Protein AF-A0AA38UEU8-F1 (afdb_monomer_lite)

Structure (mmCIF, N/CA/C/O backbone):
data_AF-A0AA38UEU8-F1
#
_entry.id   AF-A0AA38UEU8-F1
#
loop_
_atom_site.group_PDB
_atom_site.id
_atom_site.type_symbol
_atom_site.label_atom_id
_atom_site.label_alt_id
_atom_site.label_comp_id
_atom_site.label_asym_id
_atom_site.label_entity_id
_atom_site.label_seq_id
_atom_site.pdbx_PDB_ins_code
_atom_site.Cartn_x
_atom_site.Cartn_y
_atom_site.Cartn_z
_atom_site.occupancy
_atom_site.B_iso_or_equiv
_atom_site.auth_seq_id
_atom_site.auth_comp_id
_atom_site.auth_asym_id
_atom_site.auth_atom_id
_atom_site.pdbx_PDB_model_num
ATOM 1 N N . MET A 1 1 ? 52.010 -13.467 -92.565 1.00 43.31 1 MET A N 1
ATOM 2 C CA . MET A 1 1 ? 51.409 -14.807 -92.422 1.00 43.31 1 MET A CA 1
ATOM 3 C C . MET A 1 1 ? 49.963 -14.574 -92.039 1.00 43.31 1 MET A C 1
ATOM 5 O O . MET A 1 1 ? 49.685 -14.307 -90.880 1.00 43.31 1 MET A O 1
ATOM 9 N N . ASN A 1 2 ? 49.095 -14.512 -93.049 1.00 38.47 2 ASN A N 1
ATOM 10 C CA . ASN A 1 2 ? 47.661 -14.313 -92.878 1.00 38.47 2 ASN A CA 1
ATOM 11 C C . ASN A 1 2 ? 47.059 -15.657 -92.471 1.00 38.47 2 ASN A C 1
ATOM 13 O O . ASN A 1 2 ? 47.022 -16.568 -93.293 1.00 38.47 2 ASN A O 1
ATOM 17 N N . SER A 1 3 ? 46.649 -15.779 -91.210 1.00 40.69 3 SER A N 1
ATOM 18 C CA . SER A 1 3 ? 45.777 -16.861 -90.757 1.00 40.69 3 SER A CA 1
ATOM 19 C C . SER A 1 3 ? 44.352 -16.332 -90.847 1.00 40.69 3 SER A C 1
ATOM 21 O O . SER A 1 3 ? 43.837 -15.743 -89.903 1.00 40.69 3 SER A O 1
ATOM 23 N N . SER A 1 4 ? 43.758 -16.447 -92.030 1.00 46.16 4 SER A N 1
ATOM 24 C CA . SER A 1 4 ? 42.307 -16.425 -92.192 1.00 46.16 4 SER A CA 1
ATOM 25 C C . SER A 1 4 ? 41.782 -17.760 -91.660 1.00 46.16 4 SER A C 1
ATOM 27 O O . SER A 1 4 ? 41.592 -18.703 -92.427 1.00 46.16 4 SER A O 1
ATOM 29 N N . ASN A 1 5 ? 41.668 -17.860 -90.335 1.00 47.19 5 ASN A N 1
ATOM 30 C CA . ASN A 1 5 ? 40.838 -18.869 -89.685 1.00 47.19 5 ASN A CA 1
ATOM 31 C C . ASN A 1 5 ? 39.437 -18.266 -89.588 1.00 47.19 5 ASN A C 1
ATOM 33 O O . ASN A 1 5 ? 39.031 -17.784 -88.535 1.00 47.19 5 ASN A O 1
ATOM 37 N N . ASP A 1 6 ? 38.751 -18.219 -90.725 1.00 48.44 6 ASP A N 1
ATOM 38 C CA . ASP A 1 6 ? 37.296 -18.163 -90.731 1.00 48.44 6 ASP A CA 1
ATOM 39 C C . ASP A 1 6 ? 36.856 -19.605 -90.456 1.00 48.44 6 ASP A C 1
ATOM 41 O O . ASP A 1 6 ? 36.689 -20.401 -91.380 1.00 48.44 6 ASP A O 1
ATOM 45 N N . ASP A 1 7 ? 36.841 -19.985 -89.175 1.00 51.88 7 ASP A N 1
ATOM 46 C CA . ASP A 1 7 ? 36.360 -21.293 -88.741 1.00 51.88 7 ASP A CA 1
ATOM 47 C C . ASP A 1 7 ? 34.831 -21.307 -88.947 1.00 51.88 7 ASP A C 1
ATOM 49 O O . ASP A 1 7 ? 34.115 -20.592 -88.245 1.00 51.88 7 ASP A O 1
ATOM 53 N N . PRO A 1 8 ? 34.291 -22.094 -89.897 1.00 58.62 8 PRO A N 1
ATOM 54 C CA . PRO A 1 8 ? 32.859 -22.082 -90.213 1.00 58.62 8 PRO A CA 1
ATOM 55 C C . PRO A 1 8 ? 31.979 -22.583 -89.053 1.00 58.62 8 PRO A C 1
ATOM 57 O O . PRO A 1 8 ? 30.770 -22.380 -89.073 1.00 58.62 8 PRO A O 1
ATOM 60 N N . GLU A 1 9 ? 32.575 -23.194 -88.023 1.00 58.34 9 GLU A N 1
ATOM 61 C CA . GLU A 1 9 ? 31.871 -23.626 -86.810 1.00 58.34 9 GLU A CA 1
ATOM 62 C C . GLU A 1 9 ? 31.400 -22.451 -85.942 1.00 58.34 9 GLU A C 1
ATOM 64 O O . GLU A 1 9 ? 30.373 -22.568 -85.277 1.00 58.34 9 GLU A O 1
ATOM 69 N N . THR A 1 10 ? 32.095 -21.305 -85.930 1.00 63.72 10 THR A N 1
ATOM 70 C CA . THR A 1 10 ? 31.644 -20.175 -85.098 1.00 63.72 10 THR A CA 1
ATOM 71 C C . THR A 1 10 ? 30.409 -19.501 -85.671 1.00 63.72 10 THR A C 1
ATOM 73 O O . THR A 1 10 ? 29.536 -19.102 -84.905 1.00 63.72 10 THR A O 1
ATOM 76 N N . ASP A 1 11 ? 30.300 -19.424 -86.997 1.00 66.12 11 ASP A N 1
ATOM 77 C CA . ASP A 1 11 ? 29.136 -18.825 -87.649 1.00 66.12 11 ASP A CA 1
ATOM 78 C C . ASP A 1 11 ? 27.899 -19.729 -87.514 1.00 66.12 11 ASP A C 1
ATOM 80 O O . ASP A 1 11 ? 26.810 -19.224 -87.247 1.00 66.12 11 ASP A O 1
ATOM 84 N N . GLU A 1 12 ? 28.068 -21.057 -87.568 1.00 73.19 12 GLU A N 1
ATOM 85 C CA . GLU A 1 12 ? 26.982 -22.025 -87.343 1.00 73.19 12 GLU A CA 1
ATOM 86 C C . GLU A 1 12 ? 26.466 -21.982 -85.889 1.00 73.19 12 GLU A C 1
ATOM 88 O O . GLU A 1 12 ? 25.257 -21.973 -85.662 1.00 73.19 12 GLU A O 1
ATOM 93 N N . ILE A 1 13 ? 27.356 -21.835 -84.896 1.00 73.69 13 ILE A N 1
ATOM 94 C CA . ILE A 1 13 ? 26.976 -21.684 -83.476 1.00 73.69 13 ILE A CA 1
ATOM 95 C C . ILE A 1 13 ? 26.287 -20.334 -83.214 1.00 73.69 13 ILE A C 1
ATOM 97 O O . ILE A 1 13 ? 25.343 -20.258 -82.423 1.00 73.69 13 ILE A O 1
ATOM 101 N N . ILE A 1 14 ? 26.739 -19.256 -83.865 1.00 73.00 14 ILE A N 1
ATOM 102 C CA . ILE A 1 14 ? 26.106 -17.934 -83.757 1.00 73.00 14 ILE A CA 1
ATOM 103 C C . ILE A 1 14 ? 24.713 -17.956 -84.404 1.00 73.00 14 ILE A C 1
ATOM 105 O O . ILE A 1 14 ? 23.780 -17.373 -83.847 1.00 73.00 14 ILE A O 1
ATOM 109 N N . GLU A 1 15 ? 24.536 -18.663 -85.522 1.00 75.06 15 GLU A N 1
ATOM 110 C CA . GLU A 1 15 ? 23.236 -18.821 -86.182 1.00 75.06 15 GLU A CA 1
ATOM 111 C C . GLU A 1 15 ? 22.281 -19.718 -85.369 1.00 75.06 15 GLU A C 1
ATOM 113 O O . GLU A 1 15 ? 21.099 -19.390 -85.238 1.00 75.06 15 GLU A O 1
ATOM 118 N N . GLU A 1 16 ? 22.779 -20.780 -84.722 1.00 74.31 16 GLU A N 1
ATOM 119 C CA . GLU A 1 16 ? 21.997 -21.617 -83.797 1.00 74.31 16 GLU A CA 1
ATOM 120 C C . GLU A 1 16 ? 21.561 -20.852 -82.539 1.00 74.31 16 GLU A C 1
ATOM 122 O O . GLU A 1 16 ? 20.397 -20.930 -82.138 1.00 74.31 16 GLU A O 1
ATOM 127 N N . LEU A 1 17 ? 22.455 -20.061 -81.934 1.00 67.38 17 LEU A N 1
ATOM 128 C CA . LEU A 1 17 ? 22.122 -19.217 -80.782 1.00 67.38 17 LEU A CA 1
ATOM 129 C C . LEU A 1 17 ? 21.148 -18.102 -81.172 1.00 67.38 17 LEU A C 1
ATOM 131 O O . LEU A 1 17 ? 20.171 -17.867 -80.461 1.00 67.38 17 LEU A O 1
ATOM 135 N N . SER A 1 18 ? 21.353 -17.456 -82.320 1.00 70.31 18 SER A N 1
ATOM 136 C CA . SER A 1 18 ? 20.441 -16.433 -82.839 1.00 70.31 18 SER A CA 1
ATOM 137 C C . SER A 1 18 ? 19.052 -17.010 -83.126 1.00 70.31 18 SER A C 1
ATOM 139 O O . SER A 1 18 ? 18.044 -16.407 -82.748 1.00 70.31 18 SER A O 1
ATOM 141 N N . ASN A 1 19 ? 18.969 -18.224 -83.684 1.00 70.44 19 ASN A N 1
ATOM 142 C CA . ASN A 1 19 ? 17.703 -18.932 -83.859 1.00 70.44 19 ASN A CA 1
ATOM 143 C C . ASN A 1 19 ? 17.084 -19.360 -82.523 1.00 70.44 19 ASN A C 1
ATOM 145 O O . ASN A 1 19 ? 15.867 -19.278 -82.389 1.00 70.44 19 ASN A O 1
ATOM 149 N N . ALA A 1 20 ? 17.859 -19.749 -81.509 1.00 65.62 20 ALA A N 1
ATOM 150 C CA . ALA A 1 20 ? 17.336 -20.088 -80.181 1.00 65.62 20 ALA A CA 1
ATOM 151 C C . ALA A 1 20 ? 16.758 -18.868 -79.434 1.00 65.62 20 ALA A C 1
ATOM 153 O O . ALA A 1 20 ? 15.737 -18.989 -78.759 1.00 65.62 20 ALA A O 1
ATOM 154 N N . PHE A 1 21 ? 17.359 -17.683 -79.589 1.00 63.38 21 PHE A N 1
ATOM 155 C CA . PHE A 1 21 ? 16.844 -16.437 -79.009 1.00 63.38 21 PHE A CA 1
ATOM 156 C C . PHE A 1 21 ? 15.688 -15.833 -79.824 1.00 63.38 21 PHE A C 1
ATOM 158 O O . PHE A 1 21 ? 14.736 -15.314 -79.242 1.00 63.38 21 PHE A O 1
ATOM 165 N N . SER A 1 22 ? 15.719 -15.951 -81.156 1.00 61.41 22 SER A N 1
ATOM 166 C CA . SER A 1 22 ? 14.671 -15.434 -82.053 1.00 61.41 22 SER A CA 1
ATOM 167 C C . SER A 1 22 ? 13.444 -16.343 -82.132 1.00 61.41 22 SER A C 1
ATOM 169 O O . SER A 1 22 ? 12.334 -15.857 -82.332 1.00 61.41 22 SER A O 1
ATOM 171 N N . SER A 1 23 ? 13.613 -17.654 -81.919 1.00 54.00 23 SER A N 1
ATOM 172 C CA . SER A 1 23 ? 12.505 -18.609 -81.761 1.00 54.00 23 SER A CA 1
ATOM 173 C C . SER A 1 23 ? 11.800 -18.497 -80.415 1.00 54.00 23 SER A C 1
ATOM 175 O O . SER A 1 23 ? 10.955 -19.345 -80.128 1.00 54.00 23 SER A O 1
ATOM 177 N N . GLY A 1 24 ? 12.117 -17.439 -79.647 1.00 49.22 24 GLY A N 1
ATOM 178 C CA . GLY A 1 24 ? 11.227 -16.732 -78.739 1.00 49.22 24 GLY A CA 1
ATOM 179 C C . GLY A 1 24 ? 9.965 -17.513 -78.448 1.00 49.22 24 GLY A C 1
ATOM 180 O O . GLY A 1 24 ? 8.900 -17.233 -79.003 1.00 49.22 24 GLY A O 1
ATOM 181 N N . ILE A 1 25 ? 10.100 -18.512 -77.576 1.00 52.16 25 ILE A N 1
ATOM 182 C CA . ILE A 1 25 ? 8.966 -19.038 -76.843 1.00 52.16 25 ILE A CA 1
ATOM 183 C C . ILE A 1 25 ? 8.561 -17.847 -75.986 1.00 52.16 25 ILE A C 1
ATOM 185 O O . ILE A 1 25 ? 9.040 -17.680 -74.866 1.00 52.16 25 ILE A O 1
ATOM 189 N N . ALA A 1 26 ? 7.756 -16.952 -76.570 1.00 51.50 26 ALA A N 1
ATOM 190 C CA . ALA A 1 26 ? 6.984 -15.981 -75.832 1.00 51.50 26 ALA A CA 1
ATOM 191 C C . ALA A 1 26 ? 6.387 -16.795 -74.687 1.00 51.50 26 ALA A C 1
ATOM 193 O O . ALA A 1 26 ? 5.741 -17.809 -74.985 1.00 51.50 26 ALA A O 1
ATOM 194 N N . PRO A 1 27 ? 6.692 -16.472 -73.419 1.00 52.41 27 PRO A N 1
ATOM 195 C CA . PRO A 1 27 ? 6.173 -17.229 -72.301 1.00 52.41 27 PRO A CA 1
ATOM 196 C C . PRO A 1 27 ? 4.662 -17.215 -72.475 1.00 52.41 27 PRO A C 1
ATOM 198 O O . PRO A 1 27 ? 4.037 -16.170 -72.328 1.00 52.41 27 PRO A O 1
ATOM 201 N N . THR A 1 28 ? 4.090 -18.338 -72.915 1.00 52.47 28 THR A N 1
ATOM 202 C CA . THR A 1 28 ? 2.647 -18.507 -73.047 1.00 52.47 28 THR A CA 1
ATOM 203 C C . THR A 1 28 ? 2.082 -18.074 -71.721 1.00 52.47 28 THR A C 1
ATOM 205 O O . THR A 1 28 ? 2.462 -18.705 -70.741 1.00 52.47 28 THR A O 1
ATOM 208 N N . ASP A 1 29 ? 1.290 -16.999 -71.704 1.00 51.31 29 ASP A N 1
ATOM 209 C CA . ASP A 1 29 ? 0.740 -16.342 -70.521 1.00 51.31 29 ASP A CA 1
ATOM 210 C C . ASP A 1 29 ? 0.433 -17.353 -69.411 1.00 51.31 29 ASP A C 1
ATOM 212 O O . ASP A 1 29 ? -0.688 -17.845 -69.271 1.00 51.31 29 ASP A O 1
ATOM 216 N N . ILE A 1 30 ? 1.419 -17.635 -68.554 1.00 55.75 30 ILE A N 1
ATOM 217 C CA . ILE A 1 30 ? 1.191 -18.281 -67.266 1.00 55.75 30 ILE A CA 1
ATOM 218 C C . ILE A 1 30 ? 0.726 -17.151 -66.348 1.00 55.75 30 ILE A C 1
ATOM 220 O O . ILE A 1 30 ? 1.271 -16.893 -65.282 1.00 55.75 30 ILE A O 1
ATOM 224 N N . SER A 1 31 ? -0.317 -16.446 -66.789 1.00 54.97 31 SER A N 1
ATOM 225 C CA . SER A 1 31 ? -1.142 -15.575 -65.970 1.00 54.97 31 SER A CA 1
ATOM 226 C C . SER A 1 31 ? -2.107 -16.456 -65.173 1.00 54.97 31 SER A C 1
ATOM 228 O O . SER A 1 31 ? -3.303 -16.201 -65.066 1.00 54.97 31 SER A O 1
ATOM 230 N N . SER A 1 32 ? -1.593 -17.565 -64.628 1.00 57.91 32 SER A N 1
ATOM 231 C CA . SER A 1 32 ? -2.226 -18.204 -63.491 1.00 57.91 32 SER A CA 1
ATOM 232 C C . SER A 1 32 ? -2.023 -17.227 -62.348 1.00 57.91 32 SER A C 1
ATOM 234 O O . SER A 1 32 ? -0.927 -17.141 -61.796 1.00 57.91 32 SER A O 1
ATOM 236 N N . THR A 1 33 ? -3.048 -16.426 -62.079 1.00 65.75 33 THR A N 1
ATOM 237 C CA . THR A 1 33 ? -3.121 -15.485 -60.966 1.00 65.75 33 THR A CA 1
ATOM 238 C C . THR A 1 33 ? -2.647 -16.208 -59.708 1.00 65.75 33 THR A C 1
ATOM 240 O O . THR A 1 33 ? -3.345 -17.076 -59.180 1.00 65.75 33 THR A O 1
ATOM 243 N N . LEU A 1 34 ? -1.409 -15.940 -59.289 1.00 70.00 34 LEU A N 1
ATOM 244 C CA . LEU A 1 34 ? -0.806 -16.576 -58.125 1.00 70.00 34 LEU A CA 1
ATOM 245 C C . LEU A 1 34 ? -1.505 -16.001 -56.897 1.00 70.00 34 LEU A C 1
ATOM 247 O O . LEU A 1 34 ? -1.079 -14.997 -56.344 1.00 70.00 34 LEU A O 1
ATOM 251 N N . MET A 1 35 ? -2.622 -16.599 -56.491 1.00 75.12 35 MET A N 1
ATOM 252 C CA . MET A 1 35 ? -3.320 -16.158 -55.291 1.00 75.12 35 MET A CA 1
ATOM 253 C C . MET A 1 35 ? -2.485 -16.516 -54.060 1.00 75.12 35 MET A C 1
ATOM 255 O O . MET A 1 35 ? -2.000 -17.643 -53.933 1.00 75.12 35 MET A O 1
ATOM 259 N N . CYS A 1 36 ? -2.340 -15.567 -53.132 1.00 79.31 36 CYS A N 1
ATOM 260 C CA . CYS A 1 36 ? -1.786 -15.850 -51.811 1.00 79.31 36 CYS A CA 1
ATOM 261 C C . CYS A 1 36 ? -2.514 -17.048 -51.186 1.00 79.31 36 CYS A C 1
ATOM 263 O O . CYS A 1 36 ? -3.736 -17.163 -51.300 1.00 79.31 36 CYS A O 1
ATOM 265 N N . CYS A 1 37 ? -1.799 -17.884 -50.429 1.00 80.38 37 CYS A N 1
ATOM 266 C CA . CYS A 1 37 ? -2.392 -18.966 -49.629 1.00 80.38 37 CYS A CA 1
ATOM 267 C C . CYS A 1 37 ? -3.522 -18.496 -48.690 1.00 80.38 37 CYS A C 1
ATOM 269 O O . CYS A 1 37 ? -4.336 -19.297 -48.241 1.00 80.38 37 CYS A O 1
ATOM 271 N N . CYS A 1 38 ? -3.577 -17.194 -48.421 1.00 86.12 38 CYS A N 1
ATOM 272 C CA . CYS A 1 38 ? -4.553 -16.510 -47.600 1.00 86.12 38 CYS A CA 1
ATOM 273 C C . CYS A 1 38 ? -5.826 -16.046 -48.341 1.00 86.12 38 CYS A C 1
ATOM 275 O O . CYS A 1 38 ? -6.747 -15.580 -47.679 1.00 86.12 38 CYS A O 1
ATOM 277 N N . GLN A 1 39 ? -5.888 -16.158 -49.679 1.00 82.31 39 GLN A N 1
ATOM 278 C CA . GLN A 1 39 ? -7.015 -15.749 -50.549 1.00 82.31 39 GLN A CA 1
ATOM 279 C C . GLN A 1 39 ? -7.527 -14.309 -50.345 1.00 82.31 39 GLN A C 1
ATOM 281 O O . GLN A 1 39 ? -8.622 -13.969 -50.781 1.00 82.31 39 GLN A O 1
ATOM 286 N N . GLN A 1 40 ? -6.750 -13.458 -49.677 1.00 82.31 40 GLN A N 1
ATOM 287 C CA . GLN A 1 40 ? -7.031 -12.035 -49.560 1.00 82.31 40 GLN A CA 1
ATOM 288 C C . GLN A 1 40 ? -6.283 -11.284 -50.655 1.00 82.31 40 GLN A C 1
ATOM 290 O O . GLN A 1 40 ? -5.064 -11.430 -50.776 1.00 82.31 40 GLN A O 1
ATOM 295 N N . ASP A 1 41 ? -7.013 -10.446 -51.387 1.00 79.06 41 ASP A N 1
ATOM 296 C CA . ASP A 1 41 ? -6.479 -9.635 -52.488 1.00 79.06 41 ASP A CA 1
ATOM 297 C C . ASP A 1 41 ? -5.431 -8.608 -52.011 1.00 79.06 41 ASP A C 1
ATOM 299 O O . ASP A 1 41 ? -4.543 -8.222 -52.763 1.00 79.06 41 ASP A O 1
ATOM 303 N N . ASP A 1 42 ? -5.464 -8.235 -50.725 1.00 84.44 42 ASP A N 1
ATOM 304 C CA . ASP A 1 42 ? -4.566 -7.254 -50.100 1.00 84.44 42 ASP A CA 1
ATOM 305 C C . ASP A 1 42 ? -3.545 -7.876 -49.131 1.00 84.44 42 ASP A C 1
ATOM 307 O O . ASP A 1 42 ? -3.183 -7.299 -48.102 1.00 84.44 42 ASP A O 1
ATOM 311 N N . CYS A 1 43 ? -3.042 -9.073 -49.432 1.00 88.88 43 CYS A N 1
ATOM 312 C CA . CYS A 1 43 ? -1.994 -9.657 -48.602 1.00 88.88 43 CYS A CA 1
ATOM 313 C C . CYS A 1 43 ? -0.670 -8.887 -48.724 1.00 88.88 43 CYS A C 1
ATOM 315 O O . CYS A 1 43 ? -0.108 -8.757 -49.813 1.00 88.88 43 CYS A O 1
ATOM 317 N N . GLN A 1 44 ? -0.104 -8.476 -47.586 1.00 90.12 44 GLN A N 1
ATOM 318 C CA . GLN A 1 44 ? 1.206 -7.819 -47.526 1.00 90.12 44 GLN A CA 1
ATOM 319 C C . GLN A 1 44 ? 2.323 -8.661 -48.172 1.00 90.12 44 GLN A C 1
ATOM 321 O O . GLN A 1 44 ? 3.183 -8.110 -48.852 1.00 90.12 44 GLN A O 1
ATOM 326 N N . ASN A 1 45 ? 2.284 -9.991 -48.026 1.00 86.56 45 ASN A N 1
ATOM 327 C CA . ASN A 1 45 ? 3.271 -10.886 -48.642 1.00 86.56 45 ASN A CA 1
ATOM 328 C C . ASN A 1 45 ? 3.114 -10.978 -50.165 1.00 86.56 45 ASN A C 1
ATOM 330 O O . ASN A 1 45 ? 4.114 -11.096 -50.867 1.00 86.56 45 ASN A O 1
ATOM 334 N N . TYR A 1 46 ? 1.879 -10.916 -50.677 1.00 88.19 46 TYR A N 1
ATOM 335 C CA . TYR A 1 46 ? 1.632 -10.900 -52.120 1.00 88.19 46 TYR A CA 1
ATOM 336 C C . TYR A 1 46 ? 2.144 -9.598 -52.741 1.00 88.19 46 TYR A C 1
ATOM 338 O O . TYR A 1 46 ? 2.891 -9.650 -53.712 1.00 88.19 46 TYR A O 1
ATOM 346 N N . ARG A 1 47 ? 1.859 -8.449 -52.110 1.00 87.81 47 ARG A N 1
ATOM 347 C CA . ARG A 1 47 ? 2.402 -7.149 -52.538 1.00 87.81 47 ARG A CA 1
ATOM 348 C C . ARG A 1 47 ? 3.932 -7.130 -52.520 1.00 87.81 47 ARG A C 1
ATOM 350 O O . ARG A 1 47 ? 4.544 -6.730 -53.499 1.00 87.81 47 ARG A O 1
ATOM 357 N N . ALA A 1 48 ? 4.553 -7.646 -51.457 1.00 88.19 48 ALA A N 1
ATOM 358 C CA . ALA A 1 48 ? 6.012 -7.750 -51.383 1.00 88.19 48 ALA A CA 1
ATOM 359 C C . ALA A 1 48 ? 6.604 -8.640 -52.496 1.00 88.19 48 ALA A C 1
ATOM 361 O O . ALA A 1 48 ? 7.673 -8.340 -53.028 1.00 88.19 48 ALA A O 1
ATOM 362 N N . TRP A 1 49 ? 5.917 -9.725 -52.869 1.00 87.56 49 TRP A N 1
ATOM 363 C CA . TRP A 1 49 ? 6.324 -10.576 -53.988 1.00 87.56 49 TRP A CA 1
ATOM 364 C C . TRP A 1 49 ? 6.138 -9.886 -55.345 1.00 87.56 49 TRP A C 1
ATOM 366 O O . TRP A 1 49 ? 7.017 -9.990 -56.195 1.00 87.56 49 TRP A O 1
ATOM 376 N N . GLU A 1 50 ? 5.039 -9.164 -55.547 1.00 89.44 50 GLU A N 1
ATOM 377 C CA . GLU A 1 50 ? 4.755 -8.423 -56.781 1.00 89.44 50 GLU A CA 1
ATOM 378 C C . GLU A 1 50 ? 5.750 -7.268 -56.997 1.00 89.44 50 GLU A C 1
ATOM 380 O O . GLU A 1 50 ? 6.283 -7.094 -58.097 1.00 89.44 50 GLU A O 1
ATOM 385 N N . ASP A 1 51 ? 6.116 -6.560 -55.927 1.00 90.56 51 ASP A N 1
ATOM 386 C CA . ASP A 1 51 ? 7.188 -5.560 -55.936 1.00 90.56 51 ASP A CA 1
ATOM 387 C C . ASP A 1 51 ? 8.547 -6.196 -56.285 1.00 90.56 51 ASP A C 1
ATOM 389 O O . ASP A 1 51 ? 9.311 -5.676 -57.102 1.00 90.56 51 ASP A O 1
ATOM 393 N N . MET A 1 52 ? 8.859 -7.364 -55.712 1.00 90.00 52 MET A N 1
ATOM 394 C CA . MET A 1 52 ? 10.093 -8.087 -56.031 1.00 90.00 52 MET A CA 1
ATOM 395 C C . MET A 1 52 ? 10.104 -8.584 -57.481 1.00 90.00 52 MET A C 1
ATOM 397 O O . MET A 1 52 ? 11.126 -8.480 -58.164 1.00 90.00 52 MET A O 1
ATOM 401 N N . ARG A 1 53 ? 8.975 -9.102 -57.967 1.00 91.88 53 ARG A N 1
ATOM 402 C CA . ARG A 1 53 ? 8.806 -9.572 -59.341 1.00 91.88 53 ARG A CA 1
ATOM 403 C C . ARG A 1 53 ? 9.001 -8.433 -60.334 1.00 91.88 53 ARG A C 1
ATOM 405 O O . ARG A 1 53 ? 9.824 -8.568 -61.232 1.00 91.88 53 ARG A O 1
ATOM 412 N N . SER A 1 54 ? 8.298 -7.318 -60.156 1.00 90.00 54 SER A N 1
ATOM 413 C CA . SER A 1 54 ? 8.426 -6.151 -61.037 1.00 90.00 54 SER A CA 1
ATOM 414 C C . SER A 1 54 ? 9.847 -5.575 -61.013 1.00 90.00 54 SER A C 1
ATOM 416 O O . SER A 1 54 ? 10.392 -5.203 -62.051 1.00 90.00 54 SER A O 1
ATOM 418 N N . SER A 1 55 ? 10.513 -5.584 -59.852 1.00 93.31 55 SER A N 1
ATOM 419 C CA . SER A 1 55 ? 11.932 -5.227 -59.738 1.00 93.31 55 SER A CA 1
ATOM 420 C C . SER A 1 55 ? 12.838 -6.149 -60.566 1.00 93.31 55 SER A C 1
ATOM 422 O O . SER A 1 55 ? 13.750 -5.672 -61.243 1.00 93.31 55 SER A O 1
ATOM 424 N N . LEU A 1 56 ? 12.590 -7.463 -60.553 1.00 88.69 56 LEU A N 1
ATOM 425 C CA . LEU A 1 56 ? 13.338 -8.425 -61.367 1.00 88.69 56 LEU A CA 1
ATOM 426 C C . LEU A 1 56 ? 13.052 -8.260 -62.861 1.00 88.69 56 LEU A C 1
ATOM 428 O O . LEU A 1 56 ? 13.997 -8.243 -63.643 1.00 88.69 56 LEU A O 1
ATOM 432 N N . GLU A 1 57 ? 11.792 -8.085 -63.258 1.00 90.50 57 GLU A N 1
ATOM 433 C CA . GLU A 1 57 ? 11.406 -7.834 -64.654 1.00 90.50 57 GLU A CA 1
ATOM 434 C C . GLU A 1 57 ? 12.090 -6.568 -65.198 1.00 90.50 57 GLU A C 1
ATOM 436 O O . GLU A 1 57 ? 12.671 -6.589 -66.284 1.00 90.50 57 GLU A O 1
ATOM 441 N N . ASN A 1 58 ? 12.144 -5.495 -64.404 1.00 90.25 58 ASN A N 1
ATOM 442 C CA . ASN A 1 58 ? 12.864 -4.272 -64.765 1.00 90.25 58 ASN A CA 1
ATOM 443 C C . ASN A 1 58 ? 14.377 -4.501 -64.908 1.00 90.25 58 ASN A C 1
ATOM 445 O O . ASN A 1 58 ? 14.992 -3.998 -65.848 1.00 90.25 58 ASN A O 1
ATOM 449 N N . LYS A 1 59 ? 14.990 -5.283 -64.009 1.00 89.44 59 LYS A N 1
ATOM 450 C CA . LYS A 1 59 ? 16.419 -5.631 -64.100 1.00 89.44 59 LYS A CA 1
ATOM 451 C C . LYS A 1 59 ? 16.728 -6.500 -65.318 1.00 89.44 59 LYS A C 1
ATOM 453 O O . LYS A 1 59 ? 17.776 -6.318 -65.936 1.00 89.44 59 LYS A O 1
ATOM 458 N N . PHE A 1 60 ? 15.836 -7.423 -65.670 1.00 89.38 60 PHE A N 1
ATOM 459 C CA . PHE A 1 60 ? 15.985 -8.260 -66.859 1.00 89.38 60 PHE A CA 1
ATOM 460 C C . PHE A 1 60 ? 15.907 -7.428 -68.136 1.00 89.38 60 PHE A C 1
ATOM 462 O O . PHE A 1 60 ? 16.811 -7.526 -68.960 1.00 89.38 60 PHE A O 1
ATOM 469 N N . THR A 1 61 ? 14.903 -6.558 -68.258 1.00 89.00 61 THR A N 1
ATOM 470 C CA . THR A 1 61 ? 14.775 -5.634 -69.397 1.00 89.00 61 THR A CA 1
ATOM 471 C C . THR A 1 61 ? 16.019 -4.760 -69.540 1.00 89.00 61 THR A C 1
ATOM 473 O O . THR A 1 61 ? 16.621 -4.716 -70.607 1.00 89.00 61 THR A O 1
ATOM 476 N N . LEU A 1 62 ? 16.494 -4.170 -68.438 1.00 89.44 62 LEU A N 1
ATOM 477 C CA . LEU A 1 62 ? 17.717 -3.366 -68.447 1.00 89.44 62 LEU A CA 1
ATOM 478 C C . LEU A 1 62 ? 18.949 -4.173 -68.893 1.00 89.44 62 LEU A C 1
ATOM 480 O O . LEU A 1 62 ? 19.806 -3.658 -69.603 1.00 89.44 62 LEU A O 1
ATOM 484 N N . THR A 1 63 ? 19.053 -5.440 -68.484 1.00 86.75 63 THR A N 1
ATOM 485 C CA . THR A 1 63 ? 20.173 -6.309 -68.880 1.00 86.75 63 THR A CA 1
ATOM 486 C C . THR A 1 63 ? 20.139 -6.612 -70.379 1.00 86.75 63 THR A C 1
ATOM 488 O O . THR A 1 63 ? 21.190 -6.636 -71.018 1.00 86.75 63 THR A O 1
ATOM 491 N N . ILE A 1 64 ? 18.944 -6.804 -70.948 1.00 90.62 64 ILE A N 1
ATOM 492 C CA . ILE A 1 64 ? 18.750 -7.000 -72.391 1.00 90.62 64 ILE A CA 1
ATOM 493 C C . ILE A 1 64 ? 19.160 -5.736 -73.156 1.00 90.62 64 ILE A C 1
ATOM 495 O O . ILE A 1 64 ? 19.942 -5.831 -74.101 1.00 90.62 64 ILE A O 1
ATOM 499 N N . ASP A 1 65 ? 18.711 -4.563 -72.706 1.00 89.94 65 ASP A N 1
ATOM 500 C CA . ASP A 1 65 ? 19.041 -3.280 -73.335 1.00 89.94 65 ASP A CA 1
ATOM 501 C C . ASP A 1 65 ? 20.555 -3.007 -73.308 1.00 89.94 65 ASP A C 1
ATOM 503 O O . ASP A 1 65 ? 21.147 -2.639 -74.325 1.00 89.94 65 ASP A O 1
ATOM 507 N N . ILE A 1 66 ? 21.217 -3.261 -72.170 1.00 90.50 66 ILE A N 1
ATOM 508 C CA . ILE A 1 66 ? 22.681 -3.152 -72.050 1.00 90.50 66 ILE A CA 1
ATOM 509 C C . ILE A 1 66 ? 23.382 -4.142 -72.991 1.00 90.50 66 ILE A C 1
ATOM 511 O O . ILE A 1 66 ? 24.373 -3.784 -73.629 1.00 90.50 66 ILE A O 1
ATOM 515 N N . GLY A 1 67 ? 22.884 -5.378 -73.091 1.00 87.50 67 GLY A N 1
ATOM 516 C CA . GLY A 1 67 ? 23.425 -6.387 -74.002 1.00 87.50 67 GLY A CA 1
ATOM 517 C C . GLY A 1 67 ? 23.353 -5.949 -75.467 1.00 87.50 67 GLY A C 1
ATOM 518 O O . GLY A 1 67 ? 24.337 -6.080 -76.194 1.00 87.50 67 GLY A O 1
ATOM 519 N N . HIS A 1 68 ? 22.225 -5.368 -75.879 1.00 87.94 68 HIS A N 1
ATOM 520 C CA . HIS A 1 68 ? 22.030 -4.857 -77.234 1.00 87.94 68 HIS A CA 1
ATOM 521 C C . HIS A 1 68 ? 22.972 -3.684 -77.553 1.00 87.94 68 HIS A C 1
ATOM 523 O O . HIS A 1 68 ? 23.625 -3.679 -78.596 1.00 87.94 68 HIS A O 1
ATOM 529 N N . GLU A 1 69 ? 23.108 -2.722 -76.638 1.00 91.50 69 GLU A N 1
ATOM 530 C CA . GLU A 1 69 ? 24.013 -1.577 -76.813 1.00 91.50 69 GLU A CA 1
ATOM 531 C C . GLU A 1 69 ? 25.487 -2.015 -76.893 1.00 91.50 69 GLU A C 1
ATOM 533 O O . GLU A 1 69 ? 26.261 -1.512 -77.712 1.00 91.50 69 GLU A O 1
ATOM 538 N N . LEU A 1 70 ? 25.891 -2.993 -76.072 1.00 87.56 70 LEU A N 1
ATOM 539 C CA . LEU A 1 70 ? 27.241 -3.557 -76.128 1.00 87.56 70 LEU A CA 1
ATOM 540 C C . LEU A 1 70 ? 27.515 -4.222 -77.479 1.00 87.56 70 LEU A C 1
ATOM 542 O O . LEU A 1 70 ? 28.563 -3.959 -78.071 1.00 87.56 70 LEU A O 1
ATOM 546 N N . LEU A 1 71 ? 26.584 -5.038 -77.980 1.00 87.75 71 LEU A N 1
ATOM 547 C CA . LEU A 1 71 ? 26.706 -5.678 -79.292 1.00 87.75 71 LEU A CA 1
ATOM 548 C C . LEU A 1 71 ? 26.829 -4.640 -80.412 1.00 87.75 71 LEU A C 1
ATOM 550 O O . LEU A 1 71 ? 27.762 -4.711 -81.212 1.00 87.75 71 LEU A O 1
ATOM 554 N N . GLN A 1 72 ? 25.978 -3.614 -80.403 1.00 89.44 72 GLN A N 1
ATOM 555 C CA . GLN A 1 72 ? 26.028 -2.528 -81.382 1.00 89.44 72 GLN A CA 1
ATOM 556 C C . GLN A 1 72 ? 27.373 -1.783 -81.350 1.00 89.44 72 GLN A C 1
ATOM 558 O O . GLN A 1 72 ? 27.948 -1.447 -82.390 1.00 89.44 72 GLN A O 1
ATOM 563 N N . ARG A 1 73 ? 27.932 -1.549 -80.158 1.00 87.81 73 ARG A N 1
ATOM 564 C CA . ARG A 1 73 ? 29.255 -0.929 -80.013 1.00 87.81 73 ARG A CA 1
ATOM 565 C C . ARG A 1 73 ? 30.379 -1.823 -80.541 1.00 87.81 73 ARG A C 1
ATOM 567 O O . ARG A 1 73 ? 31.317 -1.305 -81.150 1.00 87.81 73 ARG A O 1
ATOM 574 N N . PHE A 1 74 ? 30.295 -3.136 -80.331 1.00 85.56 74 PHE A N 1
ATOM 575 C CA . PHE A 1 74 ? 31.256 -4.097 -80.878 1.00 85.56 74 PHE A CA 1
ATOM 576 C C . PHE A 1 74 ? 31.221 -4.143 -82.410 1.00 85.56 74 PHE A C 1
ATOM 578 O O . PHE A 1 74 ? 32.280 -4.137 -83.038 1.00 85.56 74 PHE A O 1
ATOM 585 N N . GLU A 1 75 ? 30.035 -4.122 -83.019 1.00 86.44 75 GLU A N 1
ATOM 586 C CA . GLU A 1 75 ? 29.881 -4.069 -84.478 1.00 86.44 75 GLU A CA 1
ATOM 587 C C . GLU A 1 75 ? 30.491 -2.794 -85.071 1.00 86.44 75 GLU A C 1
ATOM 589 O O . GLU A 1 75 ? 31.253 -2.860 -86.039 1.00 86.44 75 GLU A O 1
ATOM 594 N N . ASN A 1 76 ? 30.241 -1.641 -84.445 1.00 84.12 76 ASN A N 1
ATOM 595 C CA . ASN A 1 76 ? 30.815 -0.364 -84.869 1.00 84.12 76 ASN A CA 1
ATOM 596 C C . ASN A 1 76 ? 32.351 -0.351 -84.775 1.00 84.12 76 ASN A C 1
ATOM 598 O O . ASN A 1 76 ? 33.023 0.125 -85.690 1.00 84.12 76 ASN A O 1
ATOM 602 N N . LEU A 1 77 ? 32.921 -0.899 -83.695 1.00 81.69 77 LEU A N 1
ATOM 603 C CA . LEU A 1 77 ? 34.376 -1.013 -83.532 1.00 81.69 77 LEU A CA 1
ATOM 604 C C . LEU A 1 77 ? 34.999 -1.933 -84.588 1.00 81.69 77 LEU A C 1
ATOM 606 O O . LEU A 1 77 ? 36.058 -1.616 -85.127 1.00 81.69 77 LEU A O 1
ATOM 610 N N . ARG A 1 78 ? 34.336 -3.047 -84.918 1.00 79.19 78 ARG A N 1
ATOM 611 C CA . ARG A 1 78 ? 34.782 -3.960 -85.979 1.00 79.19 78 ARG A CA 1
ATOM 612 C C . ARG A 1 78 ? 34.819 -3.252 -87.337 1.00 79.19 78 ARG A C 1
ATOM 614 O O . ARG A 1 78 ? 35.825 -3.344 -88.032 1.00 79.19 78 ARG A O 1
ATOM 621 N N . GLN A 1 79 ? 33.783 -2.475 -87.664 1.00 79.88 79 GLN A N 1
ATOM 622 C CA . GLN A 1 79 ? 33.730 -1.694 -88.907 1.00 79.88 79 GLN A CA 1
ATOM 623 C C . GLN A 1 79 ? 34.837 -0.634 -88.988 1.00 79.88 79 GLN A C 1
ATOM 625 O O . GLN A 1 79 ? 35.446 -0.464 -90.041 1.00 79.88 79 GLN A O 1
ATOM 630 N N . GLN A 1 80 ? 35.138 0.058 -87.886 1.00 75.75 80 GLN A N 1
ATOM 631 C CA . GLN A 1 80 ? 36.235 1.034 -87.842 1.00 75.75 80 GLN A CA 1
ATOM 632 C C . GLN A 1 80 ? 37.600 0.370 -88.066 1.00 75.75 80 GLN A C 1
ATOM 634 O O . GLN A 1 80 ? 38.415 0.864 -88.846 1.00 75.75 80 GLN A O 1
ATOM 639 N N . HIS A 1 81 ? 37.823 -0.789 -87.446 1.00 70.94 81 HIS A N 1
ATOM 640 C CA . HIS A 1 81 ? 39.091 -1.509 -87.529 1.00 70.94 81 HIS A CA 1
ATOM 641 C C . HIS A 1 81 ? 39.360 -2.116 -88.923 1.00 70.94 81 HIS A C 1
ATOM 643 O O . HIS A 1 81 ? 40.520 -2.316 -89.301 1.00 70.94 81 HIS A O 1
ATOM 649 N N . ASP A 1 82 ? 38.307 -2.391 -89.701 1.00 68.12 82 ASP A N 1
ATOM 650 C CA . ASP A 1 82 ? 38.415 -2.824 -91.099 1.00 68.12 82 ASP A CA 1
ATOM 651 C C . ASP A 1 82 ? 38.764 -1.662 -92.050 1.00 68.12 82 ASP A C 1
ATOM 653 O O . ASP A 1 82 ? 39.464 -1.871 -93.044 1.00 68.12 82 ASP A O 1
ATOM 657 N N . VAL A 1 83 ? 38.350 -0.430 -91.725 1.00 65.94 83 VAL A N 1
ATOM 658 C CA . VAL A 1 83 ? 38.636 0.780 -92.521 1.00 65.94 83 VAL A CA 1
ATOM 659 C C . VAL A 1 83 ? 40.068 1.287 -92.297 1.00 65.94 83 VAL A C 1
ATOM 661 O O . VAL A 1 83 ? 40.752 1.641 -93.257 1.00 65.94 83 VAL A O 1
ATOM 664 N N . GLU A 1 84 ? 40.579 1.248 -91.063 1.00 62.59 84 GLU A N 1
ATOM 665 C CA . GLU A 1 84 ? 41.931 1.740 -90.727 1.00 62.59 84 GLU A CA 1
ATOM 666 C C . GLU A 1 84 ? 43.078 0.885 -91.306 1.00 62.59 84 GLU A C 1
ATOM 668 O O . GLU A 1 84 ? 44.218 1.342 -91.406 1.00 62.59 84 GLU A O 1
ATOM 673 N N . ARG A 1 85 ? 42.807 -0.345 -91.766 1.00 57.69 85 ARG A N 1
ATOM 674 C CA . ARG A 1 85 ? 43.822 -1.230 -92.376 1.00 57.69 85 ARG A CA 1
ATOM 675 C C . ARG A 1 85 ? 44.334 -0.774 -93.752 1.00 57.69 85 ARG A C 1
ATOM 677 O O . ARG A 1 85 ? 45.257 -1.405 -94.270 1.00 57.69 85 ARG A O 1
ATOM 684 N N . GLN A 1 86 ? 43.758 0.267 -94.359 1.00 55.88 86 GLN A N 1
ATOM 685 C CA . GLN A 1 86 ? 44.073 0.693 -95.732 1.00 55.88 86 GLN A CA 1
ATOM 686 C C . GLN A 1 86 ? 44.937 1.963 -95.861 1.00 55.88 86 GLN A C 1
ATOM 688 O O . GLN A 1 86 ? 45.241 2.356 -96.989 1.00 55.88 86 GLN A O 1
ATOM 693 N N . GLU A 1 87 ? 45.389 2.589 -94.768 1.00 50.66 87 GLU A N 1
ATOM 694 C CA . GLU A 1 87 ? 46.078 3.889 -94.846 1.00 50.66 87 GLU A CA 1
ATOM 695 C C . GLU A 1 87 ? 47.623 3.847 -94.806 1.00 50.66 87 GLU A C 1
ATOM 697 O O . GLU A 1 87 ? 48.267 2.909 -94.343 1.00 50.66 87 GLU A O 1
ATOM 702 N N . SER A 1 88 ? 48.209 4.883 -95.416 1.00 50.34 88 SER A N 1
ATOM 703 C CA . SER A 1 88 ? 49.542 4.926 -96.036 1.00 50.34 88 SER A CA 1
ATOM 704 C C . SER A 1 88 ? 50.736 5.243 -95.094 1.00 50.34 88 SER A C 1
ATOM 706 O O . SER A 1 88 ? 50.545 5.746 -93.989 1.00 50.34 88 SER A O 1
ATOM 708 N N . PRO A 1 89 ? 52.000 5.051 -95.539 1.00 54.03 89 PRO A N 1
ATOM 709 C CA . PRO A 1 89 ? 53.204 5.104 -94.690 1.00 54.03 89 PRO A CA 1
ATOM 710 C C . PRO A 1 89 ? 53.648 6.490 -94.180 1.00 54.03 89 PRO A C 1
ATOM 712 O O . PRO A 1 89 ? 54.587 6.555 -93.390 1.00 54.03 89 PRO A O 1
ATOM 715 N N . THR A 1 90 ? 53.030 7.599 -94.602 1.00 54.94 90 THR A N 1
ATOM 716 C CA . THR A 1 90 ? 53.334 8.945 -94.062 1.00 54.94 90 THR A CA 1
ATOM 717 C C . THR A 1 90 ? 52.568 9.267 -92.773 1.00 54.94 90 THR A C 1
ATOM 719 O O . THR A 1 90 ? 52.891 10.246 -92.114 1.00 54.94 90 THR A O 1
ATOM 722 N N . ALA A 1 91 ? 51.615 8.419 -92.367 1.00 59.88 91 ALA A N 1
ATOM 723 C CA . ALA A 1 91 ? 50.859 8.528 -91.113 1.00 59.88 91 ALA A CA 1
ATOM 724 C C . ALA A 1 91 ? 51.664 8.134 -89.853 1.00 59.88 91 ALA A C 1
ATOM 726 O O . ALA A 1 91 ? 51.167 8.228 -88.734 1.00 59.88 91 ALA A O 1
ATOM 727 N N . ILE A 1 92 ? 52.906 7.665 -90.011 1.00 62.53 92 ILE A N 1
ATOM 728 C CA . ILE A 1 92 ? 53.680 7.060 -88.919 1.00 62.53 92 ILE A CA 1
ATOM 729 C C . ILE A 1 92 ? 54.243 8.117 -87.951 1.00 62.53 92 ILE A C 1
ATOM 731 O O . ILE A 1 92 ? 54.247 7.878 -86.746 1.00 62.53 92 ILE A O 1
ATOM 735 N N . GLU A 1 93 ? 54.695 9.282 -88.434 1.00 69.12 93 GLU A N 1
ATOM 736 C CA . GLU A 1 93 ? 55.248 10.343 -87.566 1.00 69.12 93 GLU A CA 1
ATOM 737 C C . GLU A 1 93 ? 54.151 11.113 -86.811 1.00 69.12 93 GLU A C 1
ATOM 739 O O . GLU A 1 93 ? 54.252 11.281 -85.593 1.00 69.12 93 GLU A O 1
ATOM 744 N N . ASP A 1 94 ? 53.055 11.483 -87.483 1.00 75.25 94 ASP A N 1
ATOM 745 C CA . ASP A 1 94 ? 51.869 12.057 -86.825 1.00 75.25 94 ASP A CA 1
ATOM 746 C C . ASP A 1 94 ? 51.231 11.046 -85.856 1.00 75.25 94 ASP A C 1
ATOM 748 O O . ASP A 1 94 ? 50.838 11.398 -84.740 1.00 75.25 94 ASP A O 1
ATOM 752 N N . GLY A 1 95 ? 51.243 9.759 -86.224 1.00 79.12 95 GLY A N 1
ATOM 753 C CA . GLY A 1 95 ? 50.845 8.660 -85.352 1.00 79.12 95 GLY A CA 1
ATOM 754 C C . GLY A 1 95 ? 51.696 8.571 -84.084 1.00 79.12 95 GLY A C 1
ATOM 755 O O . GLY A 1 95 ? 51.152 8.355 -83.006 1.00 79.12 95 GLY A O 1
ATOM 756 N N . GLN A 1 96 ? 53.012 8.804 -84.147 1.00 82.31 96 GLN A N 1
ATOM 757 C CA . GLN A 1 96 ? 53.871 8.801 -82.952 1.00 82.31 96 GLN A CA 1
ATOM 758 C C . GLN A 1 96 ? 53.550 9.953 -81.989 1.00 82.31 96 GLN A C 1
ATOM 760 O O . GLN A 1 96 ? 53.505 9.738 -80.772 1.00 82.31 96 GLN A O 1
ATOM 765 N N . ALA A 1 97 ? 53.285 11.157 -82.506 1.00 85.25 97 ALA A N 1
ATOM 766 C CA . ALA A 1 97 ? 52.863 12.288 -81.680 1.00 85.25 97 ALA A CA 1
ATOM 767 C C . ALA A 1 97 ? 51.502 12.016 -81.017 1.00 85.25 97 ALA A C 1
ATOM 769 O O . ALA A 1 97 ? 51.362 12.195 -79.803 1.00 85.25 97 ALA A O 1
ATOM 770 N N . GLN A 1 98 ? 50.536 11.492 -81.774 1.00 91.19 98 GLN A N 1
ATOM 771 C CA . GLN A 1 98 ? 49.220 11.111 -81.264 1.00 91.19 98 GLN A CA 1
ATOM 772 C C . GLN A 1 98 ? 49.305 9.980 -80.229 1.00 91.19 98 GLN A C 1
ATOM 774 O O . GLN A 1 98 ? 48.674 10.064 -79.179 1.00 91.19 98 GLN A O 1
ATOM 779 N N . ILE A 1 99 ? 50.145 8.965 -80.454 1.00 89.38 99 ILE A N 1
ATOM 780 C CA . ILE A 1 99 ? 50.404 7.892 -79.483 1.00 89.38 99 ILE A CA 1
ATOM 781 C C . ILE A 1 99 ? 50.942 8.480 -78.176 1.00 89.38 99 ILE A C 1
ATOM 783 O O . ILE A 1 99 ? 50.486 8.096 -77.101 1.00 89.38 99 ILE A O 1
ATOM 787 N N . SER A 1 100 ? 51.880 9.430 -78.236 1.00 90.94 100 SER A N 1
ATOM 788 C CA . SER A 1 100 ? 52.423 10.048 -77.022 1.00 90.94 100 SER A CA 1
ATOM 789 C C . SER A 1 100 ? 51.364 10.838 -76.238 1.00 90.94 100 SER A C 1
ATOM 791 O O . SER A 1 100 ? 51.296 10.711 -75.014 1.00 90.94 100 SER A O 1
ATOM 793 N N . GLN A 1 101 ? 50.485 11.574 -76.929 1.00 94.56 101 GLN A N 1
ATOM 794 C CA . GLN A 1 101 ? 49.356 12.276 -76.312 1.00 94.56 101 GLN A CA 1
ATOM 795 C C . GLN A 1 101 ? 48.370 11.287 -75.682 1.00 94.56 101 GLN A C 1
ATOM 797 O O . GLN A 1 101 ? 48.069 11.406 -74.494 1.00 94.56 101 GLN A O 1
ATOM 802 N N . LEU A 1 102 ? 47.969 10.248 -76.419 1.00 94.31 102 LEU A N 1
ATOM 803 C CA . LEU A 1 102 ? 47.085 9.190 -75.926 1.00 94.31 102 LEU A CA 1
ATOM 804 C C . LEU A 1 102 ? 47.669 8.464 -74.708 1.00 94.31 102 LEU A C 1
ATOM 806 O O . LEU A 1 102 ? 46.929 8.117 -73.792 1.00 94.31 102 LEU A O 1
ATOM 810 N N . ILE A 1 103 ? 48.990 8.271 -74.636 1.00 95.38 103 ILE A N 1
ATOM 811 C CA . ILE A 1 103 ? 49.646 7.710 -73.446 1.00 95.38 103 ILE A CA 1
ATOM 812 C C . ILE A 1 103 ? 49.491 8.652 -72.246 1.00 95.38 103 ILE A C 1
ATOM 814 O O . ILE A 1 103 ? 49.167 8.189 -71.152 1.00 95.38 103 ILE A O 1
ATOM 818 N N . THR A 1 104 ? 49.696 9.961 -72.422 1.00 96.62 104 THR A N 1
ATOM 819 C CA . THR A 1 104 ? 49.532 10.928 -71.322 1.00 96.62 104 THR A CA 1
ATOM 820 C C . THR A 1 104 ? 48.079 11.057 -70.867 1.00 96.62 104 THR A C 1
ATOM 822 O O . THR A 1 104 ? 47.819 11.110 -69.664 1.00 96.62 104 THR A O 1
ATOM 825 N N . GLU A 1 105 ? 47.128 11.039 -71.801 1.00 96.00 105 GLU A N 1
ATOM 826 C CA . GLU A 1 105 ? 45.697 11.051 -71.501 1.00 96.00 105 GLU A CA 1
ATOM 827 C C . GLU A 1 105 ? 45.276 9.774 -70.786 1.00 96.00 105 GLU A C 1
ATOM 829 O O . GLU A 1 105 ? 44.633 9.853 -69.742 1.00 96.00 105 GLU A O 1
ATOM 834 N N . LYS A 1 106 ? 45.715 8.605 -71.268 1.00 95.38 106 LYS A N 1
ATOM 835 C CA . LYS A 1 106 ? 45.496 7.321 -70.598 1.00 95.38 106 LYS A CA 1
ATOM 836 C C . LYS A 1 106 ? 46.020 7.353 -69.166 1.00 95.38 106 LYS A C 1
ATOM 838 O O . LYS A 1 106 ? 45.282 7.009 -68.254 1.00 95.38 106 LYS A O 1
ATOM 843 N N . GLN A 1 107 ? 47.250 7.818 -68.946 1.00 96.94 107 GLN A N 1
ATOM 844 C CA . GLN A 1 107 ? 47.813 7.930 -67.596 1.00 96.94 107 GLN A CA 1
ATOM 845 C C . GLN A 1 107 ? 47.021 8.900 -66.707 1.00 96.94 107 GLN A C 1
ATOM 847 O O . GLN A 1 107 ? 46.907 8.681 -65.501 1.00 96.94 107 GLN A O 1
ATOM 852 N N . ASN A 1 108 ? 46.487 9.987 -67.267 1.00 96.56 108 ASN A N 1
ATOM 853 C CA . ASN A 1 108 ? 45.649 10.926 -66.525 1.00 96.56 108 ASN A CA 1
ATOM 854 C C . ASN A 1 108 ? 44.282 10.313 -66.177 1.00 96.56 108 ASN A C 1
ATOM 856 O O . ASN A 1 108 ? 43.838 10.420 -65.036 1.00 96.56 108 ASN A O 1
ATOM 860 N N . LEU A 1 109 ? 43.648 9.622 -67.126 1.00 95.56 109 LEU A N 1
ATOM 861 C CA . LEU A 1 109 ? 42.393 8.905 -66.909 1.00 95.56 109 LEU A CA 1
ATOM 862 C C . LEU A 1 109 ? 42.566 7.771 -65.895 1.00 95.56 109 LEU A C 1
ATOM 864 O O . LEU A 1 109 ? 41.758 7.658 -64.983 1.00 95.56 109 LEU A O 1
ATOM 868 N N . GLU A 1 110 ? 43.649 6.996 -65.969 1.00 95.56 110 GLU A N 1
ATOM 869 C CA . GLU A 1 110 ? 43.983 5.966 -64.975 1.00 95.56 110 GLU A CA 1
ATOM 870 C C . GLU A 1 110 ? 44.123 6.567 -63.570 1.00 95.56 110 GLU A C 1
ATOM 872 O O . GLU A 1 110 ? 43.608 6.009 -62.602 1.00 95.56 110 GLU A O 1
ATOM 877 N N . LYS A 1 111 ? 44.757 7.740 -63.437 1.00 98.00 111 LYS A N 1
ATOM 878 C CA . LYS A 1 111 ? 44.834 8.453 -62.152 1.00 98.00 111 LYS A CA 1
ATOM 879 C C . LYS A 1 111 ? 43.463 8.908 -61.658 1.00 98.00 111 LYS A C 1
ATOM 881 O O . LYS A 1 111 ? 43.180 8.737 -60.476 1.00 98.00 111 LYS A O 1
ATOM 886 N N . GLN A 1 112 ? 42.624 9.466 -62.530 1.00 96.94 112 GLN A N 1
ATOM 887 C CA . GLN A 1 112 ? 41.274 9.908 -62.164 1.00 96.94 112 GLN A CA 1
ATOM 888 C C . GLN A 1 112 ? 40.379 8.735 -61.761 1.00 96.94 112 GLN A C 1
ATOM 890 O O . GLN A 1 112 ? 39.665 8.835 -60.767 1.00 96.94 112 GLN A O 1
ATOM 895 N N . VAL A 1 113 ? 40.460 7.610 -62.477 1.00 97.12 113 VAL A N 1
ATOM 896 C CA . VAL A 1 113 ? 39.738 6.377 -62.138 1.00 97.12 113 VAL A CA 1
ATOM 897 C C . VAL A 1 113 ? 40.207 5.844 -60.788 1.00 97.12 113 VAL A C 1
ATOM 899 O O . VAL A 1 113 ? 39.377 5.606 -59.918 1.00 97.12 113 VAL A O 1
ATOM 902 N N . ASN A 1 114 ? 41.519 5.740 -60.557 1.00 96.94 114 ASN A N 1
ATOM 903 C CA . ASN A 1 114 ? 42.048 5.294 -59.266 1.00 96.94 114 ASN A CA 1
ATOM 904 C C . ASN A 1 114 ? 41.638 6.231 -58.119 1.00 96.94 114 ASN A C 1
ATOM 906 O O . ASN A 1 114 ? 41.288 5.768 -57.038 1.00 96.94 114 ASN A O 1
ATOM 910 N N . GLN A 1 115 ? 41.633 7.547 -58.349 1.00 97.69 115 GLN A N 1
ATOM 911 C CA . GLN A 1 115 ? 41.160 8.516 -57.363 1.00 97.69 115 GLN A CA 1
ATOM 912 C C . GLN A 1 115 ? 39.659 8.346 -57.074 1.00 97.69 115 GLN A C 1
ATOM 914 O O . GLN A 1 115 ? 39.255 8.373 -55.913 1.00 97.69 115 GLN A O 1
ATOM 919 N N . ALA A 1 116 ? 38.834 8.156 -58.106 1.00 97.06 116 ALA A N 1
ATOM 920 C CA . ALA A 1 116 ? 37.402 7.920 -57.954 1.00 97.06 116 ALA A CA 1
ATOM 921 C C . ALA A 1 116 ? 37.110 6.609 -57.205 1.00 97.06 116 ALA A C 1
ATOM 923 O O . ALA A 1 116 ? 36.237 6.601 -56.341 1.00 97.06 116 ALA A O 1
ATOM 924 N N . LEU A 1 117 ? 37.873 5.542 -57.472 1.00 97.81 117 LEU A N 1
ATOM 925 C CA . LEU A 1 117 ? 37.773 4.269 -56.752 1.00 97.81 117 LEU A CA 1
ATOM 926 C C . LEU A 1 117 ? 38.085 4.438 -55.262 1.00 97.81 117 LEU A C 1
ATOM 928 O O . LEU A 1 117 ? 37.284 4.032 -54.429 1.00 97.81 117 LEU A O 1
ATOM 932 N N . VAL A 1 118 ? 39.171 5.135 -54.911 1.00 98.19 118 VAL A N 1
ATOM 933 C CA . VAL A 1 118 ? 39.499 5.416 -53.501 1.00 98.19 118 VAL A CA 1
ATOM 934 C C . VAL A 1 118 ? 38.412 6.261 -52.829 1.00 98.19 118 VAL A C 1
ATOM 936 O O . VAL A 1 118 ? 38.042 6.002 -51.687 1.00 98.19 118 VAL A O 1
ATOM 939 N N . HIS A 1 119 ? 37.863 7.269 -53.516 1.00 97.50 119 HIS A N 1
ATOM 940 C CA . HIS A 1 119 ? 36.746 8.048 -52.972 1.00 97.50 119 HIS A CA 1
ATOM 941 C C . HIS A 1 119 ? 35.487 7.201 -52.764 1.00 97.50 119 HIS A C 1
ATOM 943 O O . HIS A 1 119 ? 34.778 7.419 -51.783 1.00 97.50 119 HIS A O 1
ATOM 949 N N . HIS A 1 120 ? 35.220 6.248 -53.657 1.00 97.94 120 HIS A N 1
ATOM 950 C CA . HIS A 1 120 ? 34.110 5.316 -53.520 1.00 97.94 120 HIS A CA 1
ATOM 951 C C . HIS A 1 120 ? 34.304 4.391 -52.313 1.00 97.94 120 HIS A C 1
ATOM 953 O O . HIS A 1 120 ? 33.421 4.346 -51.466 1.00 97.94 120 HIS A O 1
ATOM 959 N N . GLU A 1 121 ? 35.480 3.777 -52.154 1.00 98.19 121 GLU A N 1
ATOM 960 C CA . GLU A 1 121 ? 35.810 2.927 -50.997 1.00 98.19 121 GLU A CA 1
ATOM 961 C C . GLU A 1 121 ? 35.695 3.690 -49.665 1.00 98.19 121 GLU A C 1
ATOM 963 O O . GLU A 1 121 ? 35.141 3.189 -48.687 1.00 98.19 121 GLU A O 1
ATOM 968 N N . VAL A 1 122 ? 36.171 4.941 -49.618 1.00 98.31 122 VAL A N 1
ATOM 969 C CA . VAL A 1 122 ? 36.036 5.796 -48.426 1.00 98.31 122 VAL A CA 1
ATOM 970 C C . VAL A 1 122 ? 34.566 6.125 -48.142 1.00 98.31 122 VAL A C 1
ATOM 972 O O . VAL A 1 122 ? 34.160 6.151 -46.979 1.00 98.31 122 VAL A O 1
ATOM 975 N N . ALA A 1 123 ? 33.760 6.371 -49.178 1.00 97.31 123 ALA A N 1
ATOM 976 C CA . ALA A 1 123 ? 32.331 6.625 -49.023 1.00 97.31 123 ALA A CA 1
ATOM 977 C C . ALA A 1 123 ? 31.566 5.372 -48.563 1.00 97.31 123 ALA A C 1
ATOM 979 O O . ALA A 1 123 ? 30.691 5.489 -47.706 1.00 97.31 123 ALA A O 1
ATOM 980 N N . GLU A 1 124 ? 31.916 4.188 -49.072 1.00 98.00 124 GLU A N 1
ATOM 981 C CA . GLU A 1 124 ? 31.350 2.908 -48.631 1.00 98.00 124 GLU A CA 1
ATOM 982 C C . GLU A 1 124 ? 31.680 2.633 -47.159 1.00 98.00 124 GLU A C 1
ATOM 984 O O . GLU A 1 124 ? 30.769 2.404 -46.363 1.00 98.00 124 GLU A O 1
ATOM 989 N N . ALA A 1 125 ? 32.944 2.783 -46.751 1.00 97.88 125 ALA A N 1
ATOM 990 C CA . ALA A 1 125 ? 33.351 2.614 -45.354 1.00 97.88 125 ALA A CA 1
ATOM 991 C C . ALA A 1 125 ? 32.650 3.610 -44.404 1.00 97.88 125 ALA A C 1
ATOM 993 O O . ALA A 1 125 ? 32.272 3.265 -43.276 1.00 97.88 125 ALA A O 1
ATOM 994 N N . ALA A 1 126 ? 32.440 4.854 -44.851 1.00 97.81 126 ALA A N 1
ATOM 995 C CA . ALA A 1 126 ? 31.685 5.850 -44.093 1.00 97.81 126 ALA A CA 1
ATOM 996 C C . ALA A 1 126 ? 30.195 5.479 -43.976 1.00 97.81 126 ALA A C 1
ATOM 998 O O . ALA A 1 126 ? 29.605 5.631 -42.904 1.00 97.81 126 ALA A O 1
ATOM 999 N N . LEU A 1 127 ? 29.593 4.956 -45.048 1.00 98.12 127 LEU A N 1
ATOM 1000 C CA . LEU A 1 127 ? 28.204 4.501 -45.059 1.00 98.12 127 LEU A CA 1
ATOM 1001 C C . LEU A 1 127 ? 27.996 3.294 -44.139 1.00 98.12 127 LEU A C 1
ATOM 1003 O O . LEU A 1 127 ? 27.008 3.266 -43.405 1.00 98.12 127 LEU A O 1
ATOM 1007 N N . GLU A 1 128 ? 28.917 2.330 -44.128 1.00 98.38 128 GLU A N 1
ATOM 1008 C CA . GLU A 1 128 ? 28.883 1.186 -43.208 1.00 98.38 128 GLU A CA 1
ATOM 1009 C C . GLU A 1 128 ? 28.991 1.628 -41.745 1.00 98.38 128 GLU A C 1
ATOM 1011 O O . GLU A 1 128 ? 28.235 1.158 -40.890 1.00 98.38 128 GLU A O 1
ATOM 1016 N N . THR A 1 129 ? 29.880 2.584 -41.460 1.00 98.25 129 THR A N 1
ATOM 1017 C CA . THR A 1 129 ? 30.026 3.159 -40.115 1.00 98.25 129 THR A CA 1
ATOM 1018 C C . THR A 1 129 ? 28.726 3.828 -39.664 1.00 98.25 129 THR A C 1
ATOM 1020 O O . THR A 1 129 ? 28.243 3.548 -38.568 1.00 98.25 129 THR A O 1
ATOM 1023 N N . LEU A 1 130 ? 28.097 4.629 -40.531 1.00 97.81 130 LEU A N 1
ATOM 1024 C CA . LEU A 1 130 ? 26.819 5.280 -40.232 1.00 97.81 130 LEU A CA 1
ATOM 1025 C C . LEU A 1 130 ? 25.681 4.266 -40.021 1.00 97.81 130 LEU A C 1
ATOM 1027 O O . LEU A 1 130 ? 24.852 4.448 -39.132 1.00 97.81 130 LEU A O 1
ATOM 1031 N N . HIS A 1 131 ? 25.639 3.181 -40.801 1.00 97.88 131 HIS A N 1
ATOM 1032 C CA . HIS A 1 131 ? 24.654 2.111 -40.603 1.00 97.88 131 HIS A CA 1
ATOM 1033 C C . HIS A 1 131 ? 24.829 1.418 -39.253 1.00 97.88 131 HIS A C 1
ATOM 1035 O O . HIS A 1 131 ? 23.836 1.117 -38.587 1.00 97.88 131 HIS A O 1
ATOM 1041 N N . LYS A 1 132 ? 26.077 1.193 -38.827 1.00 98.38 132 LYS A N 1
ATOM 1042 C CA . LYS A 1 132 ? 26.373 0.628 -37.511 1.00 98.38 132 LYS A CA 1
ATOM 1043 C C . LYS A 1 132 ? 25.928 1.565 -36.388 1.00 98.38 132 LYS A C 1
ATOM 1045 O O . LYS A 1 132 ? 25.236 1.121 -35.480 1.00 98.38 132 LYS A O 1
ATOM 1050 N N . GLU A 1 133 ? 26.241 2.854 -36.482 1.00 97.81 133 GLU A N 1
ATOM 1051 C CA . GLU A 1 133 ? 25.805 3.852 -35.497 1.00 97.81 133 GLU A CA 1
ATOM 1052 C C . GLU A 1 133 ? 24.276 3.961 -35.420 1.00 97.81 133 GLU A C 1
ATOM 1054 O O . GLU A 1 133 ? 23.711 4.015 -34.328 1.00 97.81 133 GLU A O 1
ATOM 1059 N N . LEU A 1 134 ? 23.587 3.932 -36.566 1.00 98.31 134 LEU A N 1
ATOM 1060 C CA . LEU A 1 134 ? 22.125 3.916 -36.618 1.00 98.31 134 LEU A CA 1
ATOM 1061 C C . LEU A 1 134 ? 21.553 2.659 -35.947 1.00 98.31 134 LEU A C 1
ATOM 1063 O O . LEU A 1 134 ? 20.563 2.737 -35.218 1.00 98.31 134 LEU A O 1
ATOM 1067 N N . HIS A 1 135 ? 22.171 1.501 -36.176 1.00 98.31 135 HIS A N 1
ATOM 1068 C CA . HIS A 1 135 ? 21.765 0.251 -35.545 1.00 98.31 135 HIS A CA 1
ATOM 1069 C C . HIS A 1 135 ? 21.963 0.288 -34.022 1.00 98.31 135 HIS A C 1
ATOM 1071 O O . HIS A 1 135 ? 21.033 -0.037 -33.282 1.00 98.31 135 HIS A O 1
ATOM 1077 N N . ASP A 1 136 ? 23.121 0.753 -33.550 1.00 98.19 136 ASP A N 1
ATOM 1078 C CA . ASP A 1 136 ? 23.435 0.891 -32.123 1.00 98.19 136 ASP A CA 1
ATOM 1079 C C . ASP A 1 136 ? 22.490 1.903 -31.437 1.00 98.19 136 ASP A C 1
ATOM 1081 O O . ASP A 1 136 ? 22.001 1.671 -30.323 1.00 98.19 136 ASP A O 1
ATOM 1085 N N . ALA A 1 137 ? 22.142 2.997 -32.126 1.00 98.31 137 ALA A N 1
ATOM 1086 C CA . ALA A 1 137 ? 21.149 3.962 -31.659 1.00 98.31 137 ALA A CA 1
ATOM 1087 C C . ALA A 1 137 ? 19.749 3.334 -31.546 1.00 98.31 137 ALA A C 1
ATOM 1089 O O . ALA A 1 137 ? 19.075 3.518 -30.530 1.00 98.31 137 ALA A O 1
ATOM 1090 N N . HIS A 1 138 ? 19.316 2.544 -32.536 1.00 98.38 138 HIS A N 1
ATOM 1091 C CA . HIS A 1 138 ? 18.045 1.817 -32.466 1.00 98.38 138 HIS A CA 1
ATOM 1092 C C . HIS A 1 138 ? 18.013 0.796 -31.322 1.00 98.38 138 HIS A C 1
ATOM 1094 O O . HIS A 1 138 ? 17.005 0.712 -30.618 1.00 98.38 138 HIS A O 1
ATOM 1100 N N . GLN A 1 139 ? 19.103 0.058 -31.088 1.00 98.56 139 GLN A N 1
ATOM 1101 C CA . GLN A 1 139 ? 19.204 -0.859 -29.947 1.00 98.56 139 GLN A CA 1
ATOM 1102 C C . GLN A 1 139 ? 19.100 -0.113 -28.611 1.00 98.56 139 GLN A C 1
ATOM 1104 O O . GLN A 1 139 ? 18.378 -0.544 -27.711 1.00 98.56 139 GLN A O 1
ATOM 1109 N N . THR A 1 140 ? 19.760 1.042 -28.500 1.00 98.25 140 THR A N 1
ATOM 1110 C CA . THR A 1 140 ? 19.701 1.889 -27.301 1.00 98.25 140 THR A CA 1
ATOM 1111 C C . THR A 1 140 ? 18.282 2.409 -27.052 1.00 98.25 140 THR A C 1
ATOM 1113 O O . THR A 1 140 ? 17.793 2.347 -25.926 1.00 98.25 140 THR A O 1
ATOM 1116 N N . ILE A 1 141 ? 17.580 2.865 -28.097 1.00 98.25 141 ILE A N 1
ATOM 1117 C CA . ILE A 1 141 ? 16.177 3.299 -27.996 1.00 98.25 141 ILE A CA 1
ATOM 1118 C C . ILE A 1 141 ? 15.278 2.138 -27.557 1.00 98.25 141 ILE A C 1
ATOM 1120 O O . ILE A 1 141 ? 14.432 2.321 -26.680 1.00 98.25 141 ILE A O 1
ATOM 1124 N N . ALA A 1 142 ? 15.462 0.943 -28.123 1.00 98.38 142 ALA A N 1
ATOM 1125 C CA . ALA A 1 142 ? 14.690 -0.236 -27.740 1.00 98.38 142 ALA A CA 1
ATOM 1126 C C . ALA A 1 142 ? 14.900 -0.595 -26.259 1.00 98.38 142 ALA A C 1
ATOM 1128 O O . ALA A 1 142 ? 13.928 -0.854 -25.548 1.00 98.38 142 ALA A O 1
ATOM 1129 N N . HIS A 1 143 ? 16.144 -0.534 -25.775 1.00 98.56 143 HIS A N 1
ATOM 1130 C CA . HIS A 1 143 ? 16.465 -0.778 -24.370 1.00 98.56 143 HIS A CA 1
ATOM 1131 C C . HIS A 1 143 ? 15.831 0.265 -23.436 1.00 98.56 143 HIS A C 1
ATOM 1133 O O . HIS A 1 143 ? 15.114 -0.110 -22.511 1.00 98.56 143 HIS A O 1
ATOM 1139 N N . LEU A 1 144 ? 15.991 1.561 -23.729 1.00 98.25 144 LEU A N 1
ATOM 1140 C CA . LEU A 1 144 ? 15.382 2.640 -22.939 1.00 98.25 144 LEU A CA 1
ATOM 1141 C C . LEU A 1 144 ? 13.847 2.573 -22.939 1.00 98.25 144 LEU A C 1
ATOM 1143 O O . LEU A 1 144 ? 13.206 2.908 -21.943 1.00 98.25 144 LEU A O 1
ATOM 1147 N N . THR A 1 145 ? 13.244 2.122 -24.040 1.00 98.25 145 THR A N 1
ATOM 1148 C CA . THR A 1 145 ? 11.791 1.923 -24.127 1.00 98.25 145 THR A CA 1
ATOM 1149 C C . THR A 1 145 ? 11.337 0.780 -23.220 1.00 98.25 145 THR A C 1
ATOM 1151 O O . THR A 1 145 ? 10.334 0.927 -22.521 1.00 98.25 145 THR A O 1
ATOM 1154 N N . ALA A 1 146 ? 12.076 -0.334 -23.185 1.00 98.25 146 ALA A N 1
ATOM 1155 C CA . ALA A 1 146 ? 11.786 -1.450 -22.286 1.00 98.25 146 ALA A CA 1
ATOM 1156 C C . ALA A 1 146 ? 11.907 -1.038 -20.808 1.00 98.25 146 ALA A C 1
ATOM 1158 O O . ALA A 1 146 ? 11.021 -1.348 -20.009 1.00 98.25 146 ALA A O 1
ATOM 1159 N N . ASP A 1 147 ? 12.943 -0.272 -20.461 1.00 97.88 147 ASP A N 1
ATOM 1160 C CA . ASP A 1 147 ? 13.132 0.244 -19.104 1.00 97.88 147 ASP A CA 1
ATOM 1161 C C . ASP A 1 147 ? 12.006 1.204 -18.700 1.00 97.88 147 ASP A C 1
ATOM 1163 O O . ASP A 1 147 ? 11.476 1.100 -17.596 1.00 97.88 147 ASP A O 1
ATOM 1167 N N . ASN A 1 148 ? 11.565 2.092 -19.599 1.00 97.81 148 ASN A N 1
ATOM 1168 C CA . ASN A 1 148 ? 10.444 3.000 -19.337 1.00 97.81 148 ASN A CA 1
ATOM 1169 C C . ASN A 1 148 ? 9.142 2.240 -19.009 1.00 97.81 148 ASN A C 1
ATOM 1171 O O . ASN A 1 148 ? 8.419 2.602 -18.082 1.00 97.81 148 ASN A O 1
ATOM 1175 N N . VAL A 1 149 ? 8.871 1.130 -19.705 1.00 98.12 149 VAL A N 1
ATOM 1176 C CA . VAL A 1 149 ? 7.733 0.251 -19.380 1.00 98.12 149 VAL A CA 1
ATOM 1177 C C . VAL A 1 149 ? 7.889 -0.371 -17.988 1.00 98.12 149 VAL A C 1
ATOM 1179 O O . VAL A 1 149 ? 6.919 -0.421 -17.228 1.00 98.12 149 VAL A O 1
ATOM 1182 N N . MET A 1 150 ? 9.098 -0.807 -17.614 1.00 98.06 150 MET A N 1
ATOM 1183 C CA . MET A 1 150 ? 9.353 -1.325 -16.264 1.00 98.06 150 MET A CA 1
ATOM 1184 C C . MET A 1 150 ? 9.145 -0.254 -15.187 1.00 98.06 150 MET A C 1
ATOM 1186 O O . MET A 1 150 ? 8.500 -0.531 -14.173 1.00 98.06 150 MET A O 1
ATOM 1190 N N . TYR A 1 151 ? 9.624 0.972 -15.414 1.00 98.25 151 TYR A N 1
ATOM 1191 C CA . TYR A 1 151 ? 9.410 2.091 -14.494 1.00 98.25 151 TYR A CA 1
ATOM 1192 C C . TYR A 1 151 ? 7.924 2.428 -14.329 1.00 98.25 151 TYR A C 1
ATOM 1194 O O . TYR A 1 151 ? 7.479 2.601 -13.196 1.00 98.25 151 TYR A O 1
ATOM 1202 N N . GLY A 1 152 ? 7.136 2.425 -15.409 1.00 97.81 152 GLY A N 1
ATOM 1203 C CA . GLY A 1 152 ? 5.687 2.647 -15.331 1.00 97.81 152 GLY A CA 1
ATOM 1204 C C . GLY A 1 152 ? 4.939 1.576 -14.521 1.00 97.81 152 GLY A C 1
ATOM 1205 O O . GLY A 1 152 ? 4.002 1.886 -13.780 1.00 97.81 152 GLY A O 1
ATOM 1206 N N . ASN A 1 153 ? 5.371 0.311 -14.589 1.00 98.25 153 ASN A N 1
ATOM 1207 C CA . ASN A 1 153 ? 4.813 -0.757 -13.749 1.00 98.25 153 ASN A CA 1
ATOM 1208 C C . ASN A 1 153 ? 5.170 -0.550 -12.264 1.00 98.25 153 ASN A C 1
ATOM 1210 O O . ASN A 1 153 ? 4.307 -0.641 -11.392 1.00 98.25 153 ASN A O 1
ATOM 1214 N N . LEU A 1 154 ? 6.425 -0.203 -11.964 1.00 97.19 154 LEU A N 1
ATOM 1215 C CA . LEU A 1 154 ? 6.842 0.110 -10.593 1.00 97.19 154 LEU A CA 1
ATOM 1216 C C . LEU A 1 154 ? 6.092 1.318 -10.015 1.00 97.19 154 LEU A C 1
ATOM 1218 O O . LEU A 1 154 ? 5.718 1.286 -8.846 1.00 97.19 154 LEU A O 1
ATOM 1222 N N . GLU A 1 155 ? 5.830 2.348 -10.822 1.00 98.44 155 GLU A N 1
ATOM 1223 C CA . GLU A 1 155 ? 5.009 3.497 -10.426 1.00 98.44 155 GLU A CA 1
ATOM 1224 C C . GLU A 1 155 ? 3.564 3.081 -10.119 1.00 98.44 155 GLU A C 1
ATOM 1226 O O . GLU A 1 155 ? 3.015 3.476 -9.093 1.00 98.44 155 GLU A O 1
ATOM 1231 N N . SER A 1 156 ? 2.977 2.206 -10.941 1.00 98.25 156 SER A N 1
ATOM 1232 C CA . SER A 1 156 ? 1.629 1.668 -10.707 1.00 98.25 156 SER A CA 1
ATOM 1233 C C . SER A 1 156 ? 1.548 0.878 -9.393 1.00 98.25 156 SER A C 1
ATOM 1235 O O . SER A 1 156 ? 0.646 1.111 -8.591 1.00 98.25 156 SER A O 1
ATOM 1237 N N . ARG A 1 157 ? 2.534 0.012 -9.120 1.00 98.38 157 ARG A N 1
ATOM 1238 C CA . ARG A 1 157 ? 2.636 -0.734 -7.850 1.00 98.38 157 ARG A CA 1
ATOM 1239 C C . ARG A 1 157 ? 2.855 0.187 -6.651 1.00 98.38 157 ARG A C 1
ATOM 1241 O O . ARG A 1 157 ? 2.330 -0.061 -5.572 1.00 98.38 157 ARG A O 1
ATOM 1248 N N . LEU A 1 158 ? 3.634 1.255 -6.822 1.00 98.31 158 LEU A N 1
ATOM 1249 C CA . LEU A 1 158 ? 3.835 2.252 -5.774 1.00 98.31 158 LEU A CA 1
ATOM 1250 C C . LEU A 1 158 ? 2.525 2.981 -5.446 1.00 98.31 158 LEU A C 1
ATOM 1252 O O . LEU A 1 158 ? 2.233 3.191 -4.271 1.00 98.31 158 LEU A O 1
ATOM 1256 N N . LEU A 1 159 ? 1.737 3.346 -6.462 1.00 98.44 159 LEU A N 1
ATOM 1257 C CA . LEU A 1 159 ? 0.424 3.967 -6.278 1.00 98.44 159 LEU A CA 1
ATOM 1258 C C . LEU A 1 159 ? -0.564 3.028 -5.575 1.00 98.44 159 LEU A C 1
ATOM 1260 O O . LEU A 1 159 ? -1.285 3.475 -4.688 1.00 98.44 159 LEU A O 1
ATOM 1264 N N . GLU A 1 160 ? -0.561 1.739 -5.912 1.00 98.44 160 GLU A N 1
ATOM 1265 C CA . GLU A 1 160 ? -1.368 0.718 -5.231 1.00 98.44 160 GLU A CA 1
ATOM 1266 C C . GLU A 1 160 ? -1.028 0.634 -3.735 1.00 98.44 160 GLU A C 1
ATOM 1268 O O . GLU A 1 160 ? -1.908 0.811 -2.897 1.00 98.44 160 GLU A O 1
ATOM 1273 N N . VAL A 1 161 ? 0.258 0.519 -3.383 1.00 98.25 161 VAL A N 1
ATOM 1274 C CA . VAL A 1 161 ? 0.714 0.491 -1.978 1.00 98.25 161 VAL A CA 1
ATOM 1275 C C . VAL A 1 161 ? 0.386 1.793 -1.230 1.00 98.25 161 VAL A C 1
ATOM 1277 O O . VAL A 1 161 ? 0.090 1.775 -0.033 1.00 98.25 161 VAL A O 1
ATOM 1280 N N . ILE A 1 162 ? 0.445 2.946 -1.906 1.00 98.31 162 ILE A N 1
ATOM 1281 C CA . ILE A 1 162 ? 0.043 4.236 -1.322 1.00 98.31 162 ILE A CA 1
ATOM 1282 C C . ILE A 1 162 ? -1.454 4.238 -0.993 1.00 98.31 162 ILE A C 1
ATOM 1284 O O . ILE A 1 162 ? -1.817 4.669 0.101 1.00 98.31 162 ILE A O 1
ATOM 1288 N N . ASN A 1 163 ? -2.293 3.734 -1.899 1.00 98.50 163 ASN A N 1
ATOM 1289 C CA . ASN A 1 163 ? -3.736 3.643 -1.684 1.00 98.50 163 ASN A CA 1
ATOM 1290 C C . ASN A 1 163 ? -4.071 2.667 -0.548 1.00 98.50 163 ASN A C 1
ATOM 1292 O O . ASN A 1 163 ? -4.805 3.034 0.365 1.00 98.50 163 ASN A O 1
ATOM 1296 N N . GLU A 1 164 ? -3.462 1.478 -0.527 1.00 98.12 164 GLU A N 1
ATOM 1297 C CA . GLU A 1 164 ? -3.653 0.500 0.554 1.00 98.12 164 GLU A CA 1
ATOM 1298 C C . GLU A 1 164 ? -3.269 1.071 1.926 1.00 98.12 164 GLU A C 1
ATOM 1300 O O . GLU A 1 164 ? -3.967 0.868 2.921 1.00 98.12 164 GLU A O 1
ATOM 1305 N N . ARG A 1 165 ? -2.167 1.828 2.003 1.00 98.31 165 ARG A N 1
ATOM 1306 C CA . ARG A 1 165 ? -1.769 2.523 3.235 1.00 98.31 165 ARG A CA 1
ATOM 1307 C C . ARG A 1 165 ? -2.846 3.510 3.688 1.00 98.31 165 ARG A C 1
ATOM 1309 O O . ARG A 1 165 ? -3.111 3.591 4.889 1.00 98.31 165 ARG A O 1
ATOM 1316 N N . ASP A 1 166 ? -3.415 4.277 2.763 1.00 98.56 166 ASP A N 1
ATOM 1317 C CA . ASP A 1 166 ? -4.436 5.280 3.075 1.00 98.56 166 ASP A CA 1
ATOM 1318 C C . ASP A 1 166 ? -5.741 4.617 3.542 1.00 98.56 166 ASP A C 1
ATOM 1320 O O . ASP A 1 166 ? -6.318 5.052 4.544 1.00 98.56 166 ASP A O 1
ATOM 1324 N N . ASP A 1 167 ? -6.128 3.497 2.928 1.00 98.38 167 ASP A N 1
ATOM 1325 C CA . ASP A 1 167 ? -7.266 2.677 3.355 1.00 98.38 167 ASP A CA 1
ATOM 1326 C C . ASP A 1 167 ? -7.051 2.111 4.771 1.00 98.38 167 ASP A C 1
ATOM 1328 O O . ASP A 1 167 ? -7.887 2.291 5.664 1.00 98.38 167 ASP A O 1
ATOM 1332 N N . LEU A 1 168 ? -5.883 1.513 5.041 1.00 97.12 168 LEU A N 1
ATOM 1333 C CA . LEU A 1 168 ? -5.530 1.006 6.374 1.00 97.12 168 LEU A CA 1
ATOM 1334 C C . LEU A 1 168 ? -5.480 2.122 7.427 1.00 97.12 168 LEU A C 1
ATOM 1336 O O . LEU A 1 168 ? -5.850 1.920 8.591 1.00 97.12 168 LEU A O 1
ATOM 1340 N N . GLN A 1 169 ? -5.031 3.318 7.045 1.00 98.50 169 GLN A N 1
ATOM 1341 C CA . GLN A 1 169 ? -5.051 4.478 7.927 1.00 98.50 169 GLN A CA 1
ATOM 1342 C C . GLN A 1 169 ? -6.490 4.895 8.254 1.00 98.50 169 GLN A C 1
ATOM 1344 O O . GLN A 1 169 ? -6.801 5.139 9.426 1.00 98.50 169 GLN A O 1
ATOM 1349 N N . GLN A 1 170 ? -7.380 4.914 7.263 1.00 98.62 170 GLN A N 1
ATOM 1350 C CA . GLN A 1 170 ? -8.793 5.214 7.466 1.00 98.62 170 GLN A CA 1
ATOM 1351 C C . GLN A 1 170 ? -9.468 4.185 8.387 1.00 98.62 170 GLN A C 1
ATOM 1353 O O . GLN A 1 170 ? -10.193 4.565 9.314 1.00 98.62 170 GLN A O 1
ATOM 1358 N N . GLU A 1 171 ? -9.199 2.889 8.207 1.00 97.75 171 GLU A N 1
ATOM 1359 C CA . GLU A 1 171 ? -9.708 1.834 9.092 1.00 97.75 171 GLU A CA 1
ATOM 1360 C C . GLU A 1 171 ? -9.190 1.984 10.529 1.00 97.75 171 GLU A C 1
ATOM 1362 O O . GLU A 1 171 ? -9.941 1.840 11.505 1.00 97.75 171 GLU A O 1
ATOM 1367 N N . ARG A 1 172 ? -7.911 2.336 10.692 1.00 97.94 172 ARG A N 1
ATOM 1368 C CA . ARG A 1 172 ? -7.317 2.612 12.005 1.00 97.94 172 ARG A CA 1
ATOM 1369 C C . ARG A 1 172 ? -7.984 3.805 12.693 1.00 97.94 172 ARG A C 1
ATOM 1371 O O . ARG A 1 172 ? -8.242 3.762 13.898 1.00 97.94 172 ARG A O 1
ATOM 1378 N N . GLU A 1 173 ? -8.282 4.872 11.963 1.00 98.44 173 GLU A N 1
ATOM 1379 C CA . GLU A 1 173 ? -8.991 6.034 12.506 1.00 98.44 173 GLU A CA 1
ATOM 1380 C C . GLU A 1 173 ? -10.445 5.686 12.869 1.00 98.44 173 GLU A C 1
ATOM 1382 O O . GLU A 1 173 ? -10.925 6.032 13.956 1.00 98.44 173 GLU A O 1
ATOM 1387 N N . ALA A 1 174 ? -11.135 4.914 12.027 1.00 98.31 174 ALA A N 1
ATOM 1388 C CA . ALA A 1 174 ? -12.487 4.432 12.297 1.00 98.31 174 ALA A CA 1
ATOM 1389 C C . ALA A 1 174 ? -12.546 3.540 13.552 1.00 98.31 174 ALA A C 1
ATOM 1391 O O . ALA A 1 174 ? -13.402 3.728 14.422 1.00 98.31 174 ALA A O 1
ATOM 1392 N N . THR A 1 175 ? -11.607 2.606 13.705 1.00 97.12 175 THR A N 1
ATOM 1393 C CA . THR A 1 175 ? -11.510 1.752 14.900 1.00 97.12 175 THR A CA 1
ATOM 1394 C C . THR A 1 175 ? -11.143 2.558 16.145 1.00 97.12 175 THR A C 1
ATOM 1396 O O . THR A 1 175 ? -11.784 2.390 17.181 1.00 97.12 175 THR A O 1
ATOM 1399 N N . SER A 1 176 ? -10.205 3.503 16.043 1.00 98.19 176 SER A N 1
ATOM 1400 C CA . SER A 1 176 ? -9.838 4.420 17.132 1.00 98.19 176 SER A CA 1
ATOM 1401 C C . SER A 1 176 ? -11.036 5.239 17.632 1.00 98.19 176 SER A C 1
ATOM 1403 O O . SER A 1 176 ? -11.304 5.303 18.837 1.00 98.19 176 SER A O 1
ATOM 1405 N N . THR A 1 177 ? -11.832 5.811 16.721 1.00 98.38 177 THR A N 1
ATOM 1406 C CA . THR A 1 177 ? -13.038 6.566 17.103 1.00 98.38 177 THR A CA 1
ATOM 1407 C C . THR A 1 177 ? -14.109 5.675 17.731 1.00 98.38 177 THR A C 1
ATOM 1409 O O . THR A 1 177 ? -14.763 6.099 18.689 1.00 98.38 177 THR A O 1
ATOM 1412 N N . LYS A 1 178 ? -14.270 4.433 17.254 1.00 98.38 178 LYS A N 1
ATOM 1413 C CA . LYS A 1 178 ? -15.165 3.440 17.862 1.00 98.38 178 LYS A CA 1
ATOM 1414 C C . LYS A 1 178 ? -14.725 3.091 19.285 1.00 98.38 178 LYS A C 1
ATOM 1416 O O . LYS A 1 178 ? -15.556 3.153 20.188 1.00 98.38 178 LYS A O 1
ATOM 1421 N N . THR A 1 179 ? -13.439 2.810 19.499 1.00 97.12 179 THR A N 1
ATOM 1422 C CA . THR A 1 179 ? -12.876 2.534 20.830 1.00 97.12 179 THR A CA 1
ATOM 1423 C C . THR A 1 179 ? -13.133 3.702 21.776 1.00 97.12 179 THR A C 1
ATOM 1425 O O . THR A 1 179 ? -13.724 3.509 22.838 1.00 97.12 179 THR A O 1
ATOM 1428 N N . ARG A 1 180 ? -12.844 4.937 21.348 1.00 98.25 180 ARG A N 1
ATOM 1429 C CA . ARG A 1 180 ? -13.101 6.141 22.152 1.00 98.25 180 ARG A CA 1
ATOM 1430 C C . ARG A 1 180 ? -14.579 6.304 22.527 1.00 98.25 180 ARG A C 1
ATOM 1432 O O . ARG A 1 180 ? -14.881 6.716 23.643 1.00 98.25 180 ARG A O 1
ATOM 1439 N N . ARG A 1 181 ? -15.517 5.984 21.626 1.00 98.25 181 ARG A N 1
ATOM 1440 C CA . ARG A 1 181 ? -16.959 5.996 21.949 1.00 98.25 181 ARG A CA 1
ATOM 1441 C C . ARG A 1 181 ? -17.292 4.965 23.027 1.00 98.25 181 ARG A C 1
ATOM 1443 O O . ARG A 1 181 ? -17.930 5.316 24.013 1.00 98.25 181 ARG A O 1
ATOM 1450 N N . THR A 1 182 ? -16.800 3.734 22.885 1.00 97.25 182 THR A N 1
ATOM 1451 C CA . THR A 1 182 ? -17.042 2.680 23.883 1.00 97.25 182 THR A CA 1
ATOM 1452 C C . THR A 1 182 ? -16.402 2.986 25.238 1.00 97.25 182 THR A C 1
ATOM 1454 O O . THR A 1 182 ? -16.993 2.681 26.270 1.00 97.25 182 THR A O 1
ATOM 1457 N N . GLU A 1 183 ? -15.242 3.648 25.260 1.00 97.69 183 GLU A N 1
ATOM 1458 C CA . GLU A 1 183 ? -14.599 4.120 26.491 1.00 97.69 183 GLU A CA 1
ATOM 1459 C C . GLU A 1 183 ? -15.443 5.185 27.202 1.00 97.69 183 GLU A C 1
ATOM 1461 O O . GLU A 1 183 ? -15.606 5.131 28.422 1.00 97.69 183 GLU A O 1
ATOM 1466 N N . LEU A 1 184 ? -16.031 6.126 26.454 1.00 98.50 184 LEU A N 1
ATOM 1467 C CA . LEU A 1 184 ? -16.938 7.135 27.009 1.00 98.50 184 LEU A CA 1
ATOM 1468 C C . LEU A 1 184 ? -18.216 6.504 27.580 1.00 98.50 184 LEU A C 1
ATOM 1470 O O . LEU A 1 184 ? -18.651 6.876 28.673 1.00 98.50 184 LEU A O 1
ATOM 1474 N N . ASP A 1 185 ? -18.797 5.530 26.878 1.00 98.31 185 ASP A N 1
ATOM 1475 C CA . ASP A 1 185 ? -19.978 4.801 27.351 1.00 98.31 185 ASP A CA 1
ATOM 1476 C C . ASP A 1 185 ? -19.670 3.988 28.616 1.00 98.31 185 ASP A C 1
ATOM 1478 O O . ASP A 1 185 ? -20.444 4.005 29.580 1.00 98.31 185 ASP A O 1
ATOM 1482 N N . LEU A 1 186 ? -18.505 3.339 28.661 1.00 97.88 186 LEU A N 1
ATOM 1483 C CA . LEU A 1 186 ? -18.025 2.611 29.831 1.00 97.88 186 LEU A CA 1
ATOM 1484 C C . LEU A 1 186 ? -17.808 3.556 31.019 1.00 97.88 186 LEU A C 1
ATOM 1486 O O . LEU A 1 186 ? -18.289 3.266 32.116 1.00 97.88 186 LEU A O 1
ATOM 1490 N N . ALA A 1 187 ? -17.172 4.712 30.812 1.00 98.38 187 ALA A N 1
ATOM 1491 C CA . ALA A 1 187 ? -16.993 5.725 31.852 1.00 98.38 187 ALA A CA 1
ATOM 1492 C C . ALA A 1 187 ? -18.342 6.242 32.389 1.00 98.38 187 ALA A C 1
ATOM 1494 O O . ALA A 1 187 ? -18.521 6.410 33.600 1.00 98.38 187 ALA A O 1
ATOM 1495 N N . ARG A 1 188 ? -19.338 6.428 31.511 1.00 98.38 188 ARG A N 1
ATOM 1496 C CA . ARG A 1 188 ? -20.702 6.818 31.899 1.00 98.38 188 ARG A CA 1
ATOM 1497 C C . ARG A 1 188 ? -21.391 5.742 32.742 1.00 98.38 188 ARG A C 1
ATOM 1499 O O . ARG A 1 188 ? -22.025 6.068 33.750 1.00 98.38 188 ARG A O 1
ATOM 1506 N N . LEU A 1 189 ? -21.285 4.472 32.353 1.00 97.69 189 LEU A N 1
ATOM 1507 C CA . LEU A 1 189 ? -21.842 3.354 33.121 1.00 97.69 189 LEU A CA 1
ATOM 1508 C C . LEU A 1 189 ? -21.145 3.201 34.477 1.00 97.69 189 LEU A C 1
ATOM 1510 O O . LEU A 1 189 ? -21.825 3.023 35.487 1.00 97.69 189 LEU A O 1
ATOM 1514 N N . GLN A 1 190 ? -19.821 3.357 34.529 1.00 98.31 190 GLN A N 1
ATOM 1515 C CA . GLN A 1 190 ? -19.064 3.372 35.780 1.00 98.31 190 GLN A CA 1
ATOM 1516 C C . GLN A 1 190 ? -19.544 4.484 36.718 1.00 98.31 190 GLN A C 1
ATOM 1518 O O . GLN A 1 190 ? -19.816 4.205 37.884 1.00 98.31 190 GLN A O 1
ATOM 1523 N N . ALA A 1 191 ? -19.746 5.707 36.217 1.00 98.50 191 ALA A N 1
ATOM 1524 C CA . ALA A 1 191 ? -20.293 6.810 37.011 1.00 98.50 191 ALA A CA 1
ATOM 1525 C C . ALA A 1 191 ? -21.711 6.518 37.545 1.00 98.50 191 ALA A C 1
ATOM 1527 O O . ALA A 1 191 ? -22.056 6.889 38.669 1.00 98.50 191 ALA A O 1
ATOM 1528 N N . LYS A 1 192 ? -22.546 5.812 36.771 1.00 98.50 192 LYS A N 1
ATOM 1529 C CA . LYS A 1 192 ? -23.869 5.363 37.236 1.00 98.50 192 LYS A CA 1
ATOM 1530 C C . LYS A 1 192 ? -23.751 4.305 38.338 1.00 98.50 192 LYS A C 1
ATOM 1532 O O . LYS A 1 192 ? -24.477 4.383 39.325 1.00 98.50 192 LYS A O 1
ATOM 1537 N N . ILE A 1 193 ? -22.832 3.346 38.198 1.00 97.88 193 ILE A N 1
ATOM 1538 C CA . ILE A 1 193 ? -22.575 2.307 39.207 1.00 97.88 193 ILE A CA 1
ATOM 1539 C C . ILE A 1 193 ? -22.067 2.929 40.510 1.00 97.88 193 ILE A C 1
ATOM 1541 O O . ILE A 1 193 ? -22.550 2.561 41.578 1.00 97.88 193 ILE A O 1
ATOM 1545 N N . THR A 1 194 ? -21.126 3.877 40.454 1.00 98.25 194 THR A N 1
ATOM 1546 C CA . THR A 1 194 ? -20.628 4.547 41.666 1.00 98.25 194 THR A CA 1
ATOM 1547 C C . THR A 1 194 ? -21.725 5.353 42.358 1.00 98.25 194 THR A C 1
ATOM 1549 O O . THR A 1 194 ? -21.839 5.275 43.581 1.00 98.25 194 THR A O 1
ATOM 1552 N N . LYS A 1 195 ? -22.591 6.038 41.598 1.00 98.56 195 LYS A N 1
ATOM 1553 C CA . LYS A 1 195 ? -23.766 6.733 42.145 1.00 98.56 195 LYS A CA 1
ATOM 1554 C C . LYS A 1 195 ? -24.731 5.772 42.847 1.00 98.56 195 LYS A C 1
ATOM 1556 O O . LYS A 1 195 ? -25.071 6.001 44.003 1.00 98.56 195 LYS A O 1
ATOM 1561 N N . LEU A 1 196 ? -25.126 4.684 42.181 1.00 98.06 196 LEU A N 1
ATOM 1562 C CA . LEU A 1 196 ? -26.032 3.683 42.757 1.00 98.06 196 LEU A CA 1
ATOM 1563 C C . LEU A 1 196 ? -25.430 3.014 44.000 1.00 98.06 196 LEU A C 1
ATOM 1565 O O . LEU A 1 196 ? -26.126 2.834 44.992 1.00 98.06 196 LEU A O 1
ATOM 1569 N N . ARG A 1 197 ? -24.126 2.705 43.997 1.00 98.00 197 ARG A N 1
ATOM 1570 C CA . ARG A 1 197 ? -23.426 2.198 45.191 1.00 98.00 197 ARG A CA 1
ATOM 1571 C C . ARG A 1 197 ? -23.480 3.194 46.349 1.00 98.00 197 ARG A C 1
ATOM 1573 O O . ARG A 1 197 ? -23.723 2.779 47.476 1.00 98.00 197 ARG A O 1
ATOM 1580 N N . GLY A 1 198 ? -23.289 4.487 46.082 1.00 98.06 198 GLY A N 1
ATOM 1581 C CA . GLY A 1 198 ? -23.434 5.537 47.095 1.00 98.06 198 GLY A CA 1
ATOM 1582 C C . GLY A 1 198 ? -24.853 5.618 47.667 1.00 98.06 198 GLY A C 1
ATOM 1583 O O . GLY A 1 198 ? -25.022 5.753 48.876 1.00 98.06 198 GLY A O 1
ATOM 1584 N N . GLU A 1 199 ? -25.878 5.475 46.823 1.00 98.44 199 GLU A N 1
ATOM 1585 C CA . GLU A 1 199 ? -27.279 5.433 47.260 1.00 98.44 199 GLU A CA 1
ATOM 1586 C C . GLU A 1 199 ? -27.587 4.198 48.119 1.00 98.44 199 GLU A C 1
ATOM 1588 O O . GLU A 1 199 ? -28.246 4.338 49.148 1.00 98.44 199 GLU A O 1
ATOM 1593 N N . VAL A 1 200 ? -27.071 3.020 47.750 1.00 98.31 200 VAL A N 1
ATOM 1594 C CA . VAL A 1 200 ? -27.199 1.788 48.551 1.00 98.31 200 VAL A CA 1
ATOM 1595 C C . VAL A 1 200 ? -26.555 1.964 49.924 1.00 98.31 200 VAL A C 1
ATOM 1597 O O . VAL A 1 200 ? -27.210 1.698 50.927 1.00 98.31 200 VAL A O 1
ATOM 1600 N N . TRP A 1 201 ? -25.322 2.477 49.986 1.00 98.56 201 TRP A N 1
ATOM 1601 C CA . TRP A 1 201 ? -24.640 2.755 51.255 1.00 98.56 201 TRP A CA 1
ATOM 1602 C C . TRP A 1 201 ? -25.416 3.745 52.131 1.00 98.56 201 TRP A C 1
ATOM 1604 O O . TRP A 1 201 ? -25.564 3.524 53.331 1.00 98.56 201 TRP A O 1
ATOM 1614 N N . ARG A 1 202 ? -25.963 4.817 51.541 1.00 98.56 202 ARG A N 1
ATOM 1615 C CA . ARG A 1 202 ? -26.803 5.783 52.268 1.00 98.56 202 ARG A CA 1
ATOM 1616 C C . ARG A 1 202 ? -28.055 5.116 52.844 1.00 98.56 202 ARG A C 1
ATOM 1618 O O . ARG A 1 202 ? -28.371 5.333 54.008 1.00 98.56 202 ARG A O 1
ATOM 1625 N N . LEU A 1 203 ? -28.758 4.312 52.044 1.00 98.06 203 LEU A N 1
ATOM 1626 C CA . LEU A 1 203 ? -29.972 3.614 52.477 1.00 98.06 203 LEU A CA 1
ATOM 1627 C C . LEU A 1 203 ? -29.684 2.568 53.562 1.00 98.06 203 LEU A C 1
ATOM 1629 O O . LEU A 1 203 ? -30.471 2.445 54.497 1.00 98.06 203 LEU A O 1
ATOM 1633 N N . GLN A 1 204 ? -28.561 1.850 53.468 1.00 98.38 204 GLN A N 1
ATOM 1634 C CA . GLN A 1 204 ? -28.101 0.931 54.513 1.00 98.38 204 GLN A CA 1
ATOM 1635 C C . GLN A 1 204 ? -27.852 1.674 55.826 1.00 98.38 204 GLN A C 1
ATOM 1637 O O . GLN A 1 204 ? -28.374 1.272 56.861 1.00 98.38 204 GLN A O 1
ATOM 1642 N N . HIS A 1 205 ? -27.152 2.808 55.777 1.00 98.50 205 HIS A N 1
ATOM 1643 C CA . HIS A 1 205 ? -26.906 3.616 56.967 1.00 98.50 205 HIS A CA 1
ATOM 1644 C C . HIS A 1 205 ? -28.203 4.176 57.582 1.00 98.50 205 HIS A C 1
ATOM 1646 O O . HIS A 1 205 ? -28.370 4.170 58.799 1.00 98.50 205 HIS A O 1
ATOM 1652 N N . GLU A 1 206 ? -29.162 4.615 56.759 1.00 98.06 206 GLU A N 1
ATOM 1653 C CA . GLU A 1 206 ? -30.488 5.046 57.231 1.00 98.06 206 GLU A CA 1
ATOM 1654 C C . GLU A 1 206 ? -31.290 3.904 57.873 1.00 98.06 206 GLU A C 1
ATOM 1656 O O . GLU A 1 206 ? -32.051 4.141 58.815 1.00 98.06 206 GLU A O 1
ATOM 1661 N N . LEU A 1 207 ? -31.141 2.670 57.377 1.00 98.12 207 LEU A N 1
ATOM 1662 C CA . LEU A 1 207 ? -31.753 1.484 57.973 1.00 98.12 207 LEU A CA 1
ATOM 1663 C C . LEU A 1 207 ? -31.124 1.170 59.337 1.00 98.12 207 LEU A C 1
ATOM 1665 O O . LEU A 1 207 ? -31.862 1.047 60.311 1.00 98.12 207 LEU A O 1
ATOM 1669 N N . GLU A 1 208 ? -29.793 1.133 59.427 1.00 98.31 208 GLU A N 1
ATOM 1670 C CA . GLU A 1 208 ? -29.055 0.919 60.682 1.00 98.31 208 GLU A CA 1
ATOM 1671 C C . GLU A 1 208 ? -29.418 1.971 61.741 1.00 98.31 208 GLU A C 1
ATOM 1673 O O . GLU A 1 208 ? -29.680 1.636 62.897 1.00 98.31 208 GLU A O 1
ATOM 1678 N N . GLN A 1 209 ? -29.521 3.248 61.353 1.00 98.06 209 GLN A N 1
ATOM 1679 C CA . GLN A 1 209 ? -29.971 4.316 62.253 1.00 98.06 209 GLN A CA 1
ATOM 1680 C C . GLN A 1 209 ? -31.406 4.088 62.747 1.00 98.06 209 GLN A C 1
ATOM 1682 O O . GLN A 1 209 ? -31.694 4.278 63.930 1.00 98.06 209 GLN A O 1
ATOM 1687 N N . LYS A 1 210 ? -32.325 3.663 61.867 1.00 97.62 210 LYS A N 1
ATOM 1688 C CA . LYS A 1 210 ? -33.707 3.336 62.257 1.00 97.62 210 LYS A CA 1
ATOM 1689 C C . LYS A 1 210 ? -33.764 2.144 63.202 1.00 97.62 210 LYS A C 1
ATOM 1691 O O . LYS A 1 210 ? -34.555 2.177 64.143 1.00 97.62 210 LYS A O 1
ATOM 1696 N N . GLU A 1 211 ? -32.962 1.112 62.968 1.00 98.06 211 GLU A N 1
ATOM 1697 C CA . GLU A 1 211 ? -32.865 -0.045 63.859 1.00 98.06 211 GLU A CA 1
ATOM 1698 C C . GLU A 1 211 ? -32.344 0.367 65.236 1.00 98.06 211 GLU A C 1
ATOM 1700 O O . GLU A 1 211 ? -32.984 0.039 66.235 1.00 98.06 211 GLU A O 1
ATOM 1705 N N . LEU A 1 212 ? -31.281 1.178 65.293 1.00 97.69 212 LEU A N 1
ATOM 1706 C CA . LEU A 1 212 ? -30.737 1.717 66.541 1.00 97.69 212 LEU A CA 1
ATOM 1707 C C . LEU A 1 212 ? -31.793 2.536 67.308 1.00 97.69 212 LEU A C 1
ATOM 1709 O O . LEU A 1 212 ? -32.067 2.270 68.481 1.00 97.69 212 LEU A O 1
ATOM 1713 N N . HIS A 1 213 ? -32.488 3.452 66.625 1.00 97.19 213 HIS A N 1
ATOM 1714 C CA . HIS A 1 213 ? -33.582 4.227 67.216 1.00 97.19 213 HIS A CA 1
ATOM 1715 C C . HIS A 1 213 ? -34.746 3.351 67.698 1.00 97.19 213 HIS A C 1
ATOM 1717 O O . HIS A 1 213 ? -35.323 3.618 68.754 1.00 97.19 213 HIS A O 1
ATOM 1723 N N . GLN A 1 214 ? -35.106 2.294 66.962 1.00 96.88 214 GLN A N 1
ATOM 1724 C CA . GLN A 1 214 ? -36.125 1.340 67.403 1.00 96.88 214 GLN A CA 1
ATOM 1725 C C . GLN A 1 214 ? -35.666 0.549 68.627 1.00 96.88 214 GLN A C 1
ATOM 1727 O O . GLN A 1 214 ? -36.484 0.304 69.515 1.00 96.88 214 GLN A O 1
ATOM 1732 N N . THR A 1 215 ? -34.394 0.151 68.704 1.00 96.81 215 THR A N 1
ATOM 1733 C CA . THR A 1 215 ? -33.851 -0.531 69.884 1.00 96.81 215 T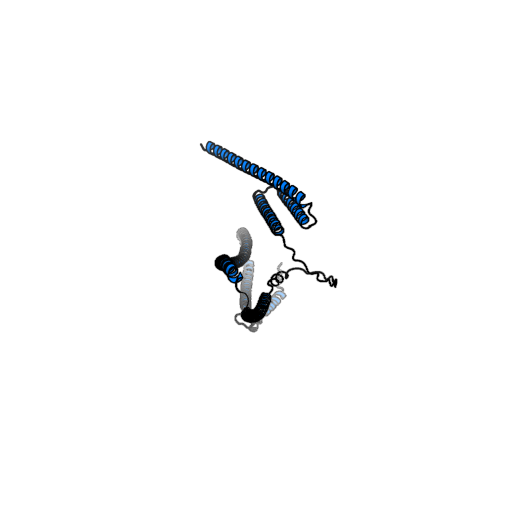HR A CA 1
ATOM 1734 C C . THR A 1 215 ? -33.824 0.381 71.107 1.00 96.81 215 THR A C 1
ATOM 1736 O O . THR A 1 215 ? -34.275 -0.048 72.168 1.00 96.81 215 THR A O 1
ATOM 1739 N N . ASP A 1 216 ? -33.438 1.651 70.955 1.00 96.62 216 ASP A N 1
ATOM 1740 C CA . ASP A 1 216 ? -33.464 2.652 72.029 1.00 96.62 216 ASP A CA 1
ATOM 1741 C C . ASP A 1 216 ? -34.899 2.932 72.501 1.00 96.62 216 ASP A C 1
ATOM 1743 O O . ASP A 1 216 ? -35.197 2.954 73.702 1.00 96.62 216 ASP A O 1
ATOM 1747 N N . PHE A 1 217 ? -35.835 3.077 71.557 1.00 96.50 217 PHE A N 1
ATOM 1748 C CA . PHE A 1 217 ? -37.251 3.259 71.863 1.00 96.50 217 PHE A CA 1
ATOM 1749 C C . PHE A 1 217 ? -37.840 2.035 72.579 1.00 96.50 217 PHE A C 1
ATOM 1751 O O . PHE A 1 217 ? -38.499 2.179 73.608 1.00 96.50 217 PHE A O 1
ATOM 1758 N N . ARG A 1 218 ? -37.568 0.814 72.098 1.00 96.06 218 ARG A N 1
ATOM 1759 C CA . ARG A 1 218 ? -37.998 -0.429 72.765 1.00 96.06 218 ARG A CA 1
ATOM 1760 C C . ARG A 1 218 ? -37.372 -0.567 74.152 1.00 96.06 218 ARG A C 1
ATOM 1762 O O . ARG A 1 218 ? -38.072 -0.963 75.078 1.00 96.06 218 ARG A O 1
ATOM 1769 N N . GLY A 1 219 ? -36.098 -0.211 74.315 1.00 96.50 219 GLY A N 1
ATOM 1770 C CA . GLY A 1 219 ? -35.400 -0.216 75.600 1.00 96.50 219 GLY A CA 1
ATOM 1771 C C . GLY A 1 219 ? -36.036 0.741 76.608 1.00 96.50 219 GLY A C 1
ATOM 1772 O O . GLY A 1 219 ? -36.368 0.334 77.723 1.00 96.50 219 GLY A O 1
ATOM 1773 N N . SER A 1 220 ? -36.299 1.985 76.200 1.00 95.94 220 SER A N 1
ATOM 1774 C CA . SER A 1 220 ? -36.977 2.977 77.047 1.00 95.94 220 SER A CA 1
ATOM 1775 C C . SER A 1 220 ? -38.424 2.585 77.379 1.00 95.94 220 SER A C 1
ATOM 1777 O O . SER A 1 220 ? -38.850 2.735 78.528 1.00 95.94 220 SER A O 1
ATOM 1779 N N . LEU A 1 221 ? -39.164 2.003 76.425 1.00 96.50 221 LEU A N 1
ATOM 1780 C CA . LEU A 1 221 ? -40.509 1.471 76.655 1.00 96.50 221 LEU A CA 1
ATOM 1781 C C . LEU A 1 221 ? -40.483 0.308 77.652 1.00 96.50 221 LEU A C 1
ATOM 1783 O O . LEU A 1 221 ? -41.257 0.326 78.604 1.00 96.50 221 LEU A O 1
ATOM 1787 N N . LEU A 1 222 ? -39.580 -0.665 77.483 1.00 95.38 222 LEU A N 1
ATOM 1788 C CA . LEU A 1 222 ? -39.406 -1.789 78.411 1.00 95.38 222 LEU A CA 1
ATOM 1789 C C . LEU A 1 222 ? -39.007 -1.321 79.810 1.00 95.38 222 LEU A C 1
ATOM 1791 O O . LEU A 1 222 ? -39.486 -1.856 80.805 1.00 95.38 222 LEU A O 1
ATOM 1795 N N . GLN A 1 223 ? -38.149 -0.309 79.917 1.00 95.00 223 GLN A N 1
ATOM 1796 C CA . GLN A 1 223 ? -37.776 0.266 81.206 1.00 95.00 223 GLN A CA 1
ATOM 1797 C C . GLN A 1 223 ? -38.963 0.981 81.866 1.00 95.00 223 GLN A C 1
ATOM 1799 O O . GLN A 1 223 ? -39.195 0.825 83.069 1.00 95.00 223 GLN A O 1
ATOM 1804 N N . SER A 1 224 ? -39.765 1.700 81.077 1.00 95.62 224 SER A N 1
ATOM 1805 C CA . SER A 1 224 ? -41.004 2.331 81.532 1.00 95.62 224 SER A CA 1
ATOM 1806 C C . SER A 1 224 ? -42.040 1.297 81.990 1.00 95.62 224 SER A C 1
ATOM 1808 O O . SER A 1 224 ? -42.531 1.394 83.118 1.00 95.62 224 SER A O 1
ATOM 1810 N N . THR A 1 225 ? -42.321 0.256 81.198 1.00 93.88 225 THR A N 1
ATOM 1811 C CA . THR A 1 225 ? -43.255 -0.819 81.576 1.00 93.88 225 THR A CA 1
ATOM 1812 C C . THR A 1 225 ? -42.738 -1.608 82.769 1.00 93.88 225 THR A C 1
ATOM 1814 O O . THR A 1 225 ? -43.507 -1.860 83.689 1.00 93.88 225 THR A O 1
ATOM 1817 N N . LYS A 1 226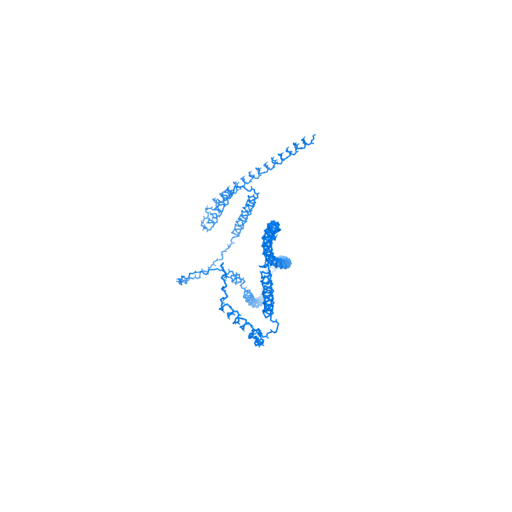 ? -41.435 -1.906 82.853 1.00 93.19 226 LYS A N 1
ATOM 1818 C CA . LYS A 1 226 ? -40.816 -2.516 84.039 1.00 93.19 226 LYS A CA 1
ATOM 1819 C C . LYS A 1 226 ? -41.037 -1.661 85.285 1.00 93.19 226 LYS A C 1
ATOM 1821 O O . LYS A 1 226 ? -41.409 -2.201 86.322 1.00 93.19 226 LYS A O 1
ATOM 1826 N N . SER A 1 227 ? -40.889 -0.337 85.190 1.00 93.19 227 SER A N 1
ATOM 1827 C CA . SER A 1 227 ? -41.177 0.571 86.310 1.00 93.19 227 SER A CA 1
ATOM 1828 C C . SER A 1 227 ? -42.665 0.586 86.699 1.00 93.19 227 SER A C 1
ATOM 1830 O O . SER A 1 227 ? -43.008 0.739 87.871 1.00 93.19 227 SER A O 1
ATOM 1832 N N . GLN A 1 228 ? -43.578 0.438 85.733 1.00 91.69 228 GLN A N 1
ATOM 1833 C CA . GLN A 1 228 ? -45.017 0.327 85.990 1.00 91.69 228 GLN A CA 1
ATOM 1834 C C . GLN A 1 228 ? -45.374 -1.023 86.612 1.00 91.69 228 GLN A C 1
ATOM 1836 O O . GLN A 1 228 ? -46.102 -1.046 87.597 1.00 91.69 228 GLN A O 1
ATOM 1841 N N . ILE A 1 229 ? -44.823 -2.126 86.100 1.00 86.69 229 ILE A N 1
ATOM 1842 C CA . ILE A 1 229 ? -44.994 -3.473 86.651 1.00 86.69 229 ILE A CA 1
ATOM 1843 C C . ILE A 1 229 ? -44.428 -3.526 88.062 1.00 86.69 229 ILE A C 1
ATOM 1845 O O . ILE A 1 229 ? -45.109 -4.016 88.938 1.00 86.69 229 ILE A O 1
ATOM 1849 N N . GLN A 1 230 ? -43.248 -2.972 88.341 1.00 87.12 230 GLN A N 1
ATOM 1850 C CA . GLN A 1 230 ? -42.723 -2.907 89.712 1.00 87.12 230 GLN A CA 1
ATOM 1851 C C . GLN A 1 230 ? -43.673 -2.150 90.652 1.00 87.12 230 GLN A C 1
ATOM 1853 O O . GLN A 1 230 ? -43.924 -2.604 91.767 1.00 87.12 230 GLN A O 1
ATOM 1858 N N . ARG A 1 231 ? -44.274 -1.044 90.187 1.00 83.44 231 ARG A N 1
ATOM 1859 C CA . ARG A 1 231 ? -45.322 -0.321 90.928 1.00 83.44 231 ARG A CA 1
ATOM 1860 C C . ARG A 1 231 ? -46.605 -1.138 91.093 1.00 83.44 231 ARG A C 1
ATOM 1862 O O . ARG A 1 231 ? -47.247 -1.036 92.131 1.00 83.44 231 ARG A O 1
ATOM 1869 N N . LEU A 1 232 ? -46.998 -1.911 90.082 1.00 82.00 232 LEU A N 1
ATOM 1870 C CA . LEU A 1 232 ? -48.185 -2.763 90.115 1.00 82.00 232 LEU A CA 1
ATOM 1871 C C . LEU A 1 232 ? -47.969 -4.008 90.966 1.00 82.00 232 LEU A C 1
ATOM 1873 O O . LEU A 1 232 ? -48.826 -4.288 91.773 1.00 82.00 232 LEU A O 1
ATOM 1877 N N . VAL A 1 233 ? -46.841 -4.709 90.874 1.00 78.62 233 VAL A N 1
ATOM 1878 C CA . VAL A 1 233 ? -46.454 -5.844 91.729 1.00 78.62 233 VAL A CA 1
ATOM 1879 C C . VAL A 1 233 ? -46.389 -5.413 93.190 1.00 78.62 233 VAL A C 1
ATOM 1881 O O . VAL A 1 233 ? -46.880 -6.133 94.053 1.00 78.62 233 VAL A O 1
ATOM 1884 N N . ALA A 1 234 ? -45.890 -4.206 93.474 1.00 72.31 234 ALA A N 1
ATOM 1885 C CA . ALA A 1 234 ? -45.984 -3.622 94.811 1.00 72.31 234 ALA A CA 1
ATOM 1886 C C . ALA A 1 234 ? -47.441 -3.408 95.283 1.00 72.31 234 ALA A C 1
ATOM 1888 O O . ALA A 1 234 ? -47.686 -3.394 96.484 1.00 72.31 234 ALA A O 1
ATOM 1889 N N . LYS A 1 235 ? -48.404 -3.255 94.360 1.00 65.69 235 LYS A N 1
ATOM 1890 C CA . LYS A 1 235 ? -49.851 -3.172 94.643 1.00 65.69 235 LYS A CA 1
ATOM 1891 C C . LYS A 1 235 ? -50.566 -4.538 94.622 1.00 65.69 235 LYS A C 1
ATOM 1893 O O . LYS A 1 235 ? -51.532 -4.715 95.350 1.00 65.69 235 LYS A O 1
ATOM 1898 N N . LEU A 1 236 ? -50.123 -5.480 93.786 1.00 58.16 236 LEU A N 1
ATOM 1899 C CA . LEU A 1 236 ? -50.745 -6.779 93.481 1.00 58.16 236 LEU A CA 1
ATOM 1900 C C . LEU A 1 236 ? -50.249 -7.921 94.366 1.00 58.16 236 LEU A C 1
ATOM 1902 O O . LEU A 1 236 ? -50.905 -8.955 94.434 1.00 58.16 236 LEU A O 1
ATOM 1906 N N . SER A 1 237 ? -49.178 -7.721 95.137 1.00 52.47 237 SER A N 1
ATOM 1907 C CA . SER A 1 237 ? -48.868 -8.554 96.309 1.00 52.47 237 SER A CA 1
ATOM 1908 C C . SER A 1 237 ? -50.038 -8.665 97.308 1.00 52.47 237 SER A C 1
ATOM 1910 O O . SER A 1 237 ? -49.958 -9.451 98.249 1.00 52.47 237 SER A O 1
ATOM 1912 N N . PHE A 1 238 ? -51.139 -7.934 97.086 1.00 47.94 238 PHE A N 1
ATOM 1913 C CA . PHE A 1 238 ? -52.367 -7.965 97.867 1.00 47.94 238 PHE A CA 1
ATOM 1914 C C . PHE A 1 238 ? -53.552 -8.732 97.249 1.00 47.94 238 PHE A C 1
ATOM 1916 O O . PHE A 1 238 ? -54.557 -8.913 97.933 1.00 47.94 238 PHE A O 1
ATOM 1923 N N . THR A 1 239 ? -53.489 -9.212 96.004 1.00 42.41 239 THR A N 1
ATOM 1924 C CA . THR A 1 239 ? -54.678 -9.801 95.357 1.00 42.41 239 THR A CA 1
ATOM 1925 C C . THR A 1 239 ? -54.308 -10.903 94.374 1.00 42.41 239 THR A C 1
ATOM 1927 O O . THR A 1 239 ? -53.904 -10.666 93.241 1.00 42.41 239 THR A O 1
ATOM 1930 N N . ARG A 1 240 ? -54.465 -12.145 94.840 1.00 43.28 240 ARG A N 1
ATOM 1931 C CA . ARG A 1 240 ? -54.284 -13.381 94.077 1.00 43.28 240 ARG A CA 1
ATOM 1932 C C . ARG A 1 240 ? -55.654 -13.899 93.634 1.00 43.28 240 ARG A C 1
ATOM 1934 O O . ARG A 1 240 ? -56.611 -13.783 94.393 1.00 43.28 240 ARG A O 1
ATOM 1941 N N . VAL A 1 241 ? -55.666 -14.584 92.488 1.00 47.91 241 VAL A N 1
ATOM 1942 C CA . VAL A 1 241 ? -56.743 -15.437 91.941 1.00 47.91 241 VAL A CA 1
ATOM 1943 C C . VAL A 1 241 ? -57.699 -14.740 90.961 1.00 47.91 241 VAL A C 1
ATOM 1945 O O . VAL A 1 241 ? -58.810 -14.410 91.341 1.00 47.91 241 VAL A O 1
ATOM 1948 N N . THR A 1 242 ? -57.285 -14.624 89.687 1.00 50.00 242 THR A N 1
ATOM 1949 C CA . THR A 1 242 ? -58.127 -14.807 88.471 1.00 50.00 242 THR A CA 1
ATOM 1950 C C . THR A 1 242 ? -57.235 -14.936 87.207 1.00 50.00 242 THR A C 1
ATOM 1952 O O . THR A 1 242 ? -57.244 -14.058 86.356 1.00 50.00 242 THR A O 1
ATOM 1955 N N . GLU A 1 243 ? -56.410 -15.989 87.077 1.00 53.16 243 GLU A N 1
ATOM 1956 C CA . GLU A 1 243 ? -55.400 -16.129 85.986 1.00 53.16 243 GLU A CA 1
ATOM 1957 C C . GLU A 1 243 ? -55.790 -17.087 84.833 1.00 53.16 243 GLU A C 1
ATOM 1959 O O . GLU A 1 243 ? -55.036 -17.263 83.877 1.00 53.16 243 GLU A O 1
ATOM 1964 N N . SER A 1 244 ? -56.964 -17.724 84.859 1.00 53.50 244 SER A N 1
ATOM 1965 C CA . SER A 1 244 ? -57.277 -18.796 83.894 1.00 53.50 244 SER A CA 1
ATOM 1966 C C . SER A 1 244 ? -57.663 -18.314 82.485 1.00 53.50 244 SER A C 1
ATOM 1968 O O . SER A 1 244 ? -57.514 -19.071 81.523 1.00 53.50 244 SER A O 1
ATOM 1970 N N . THR A 1 245 ? -58.117 -17.067 82.329 1.00 61.66 245 THR A N 1
ATOM 1971 C CA . THR A 1 245 ? -58.549 -16.506 81.032 1.00 61.66 245 THR A CA 1
ATOM 1972 C C . THR A 1 245 ? -57.412 -15.861 80.237 1.00 61.66 245 THR A C 1
ATOM 1974 O O . THR A 1 245 ? -57.447 -15.825 79.010 1.00 61.66 245 THR A O 1
ATOM 1977 N N . GLU A 1 246 ? -56.376 -15.360 80.910 1.00 70.75 246 GLU A N 1
ATOM 1978 C CA . GLU A 1 246 ? -55.216 -14.750 80.245 1.00 70.75 246 GLU A CA 1
ATOM 1979 C C . GLU A 1 246 ? -54.268 -15.809 79.673 1.00 70.75 246 GLU A C 1
ATOM 1981 O O . GLU A 1 246 ? -53.711 -15.629 78.590 1.00 70.75 246 GLU A O 1
ATOM 1986 N N . LEU A 1 247 ? -54.150 -16.957 80.349 1.00 76.06 247 LEU A N 1
ATOM 1987 C CA . LEU A 1 247 ? -53.365 -18.092 79.866 1.00 76.06 247 LEU A CA 1
ATOM 1988 C C . LEU A 1 247 ? -53.926 -18.656 78.552 1.00 76.06 247 LEU A C 1
ATOM 1990 O O . LEU A 1 247 ? -53.170 -18.971 77.636 1.00 76.06 247 LEU A O 1
ATOM 1994 N N . THR A 1 248 ? -55.253 -18.759 78.444 1.00 76.19 248 THR A N 1
ATOM 1995 C CA . THR A 1 248 ? -55.922 -19.243 77.227 1.00 76.19 248 THR A CA 1
ATOM 1996 C C . THR A 1 248 ? -55.733 -18.276 76.063 1.00 76.19 248 THR A C 1
ATOM 1998 O O . THR A 1 248 ? -55.406 -18.718 74.965 1.00 76.19 248 THR A O 1
ATOM 2001 N N . LYS A 1 249 ? -55.813 -16.964 76.311 1.00 81.38 249 LYS A N 1
ATOM 2002 C CA . LYS A 1 249 ? -55.522 -15.943 75.296 1.00 81.38 249 LYS A CA 1
ATOM 2003 C C . LYS A 1 249 ? -54.056 -15.958 74.842 1.00 81.38 249 LYS A C 1
ATOM 2005 O O . LYS A 1 249 ? -53.784 -15.858 73.655 1.00 81.38 249 LYS A O 1
ATOM 2010 N N . SER A 1 250 ? -53.115 -16.162 75.766 1.00 82.25 250 SER A N 1
ATOM 2011 C CA . SER A 1 250 ? -51.687 -16.298 75.440 1.00 82.25 250 SER A CA 1
ATOM 2012 C C . SER A 1 250 ? -51.401 -17.535 74.577 1.00 82.25 250 SER A C 1
ATOM 2014 O O . SER A 1 250 ? -50.631 -17.469 73.619 1.00 82.25 250 SER A O 1
ATOM 2016 N N . LEU A 1 251 ? -52.068 -18.660 74.861 1.00 76.56 251 LEU A N 1
ATOM 2017 C CA . LEU A 1 251 ? -51.978 -19.862 74.027 1.00 76.56 251 LEU A CA 1
ATOM 2018 C C . LEU A 1 251 ? -52.558 -19.634 72.623 1.00 76.56 251 LEU A C 1
ATOM 2020 O O . LEU A 1 251 ? -51.972 -20.091 71.643 1.00 76.56 251 LEU A O 1
ATOM 2024 N N . GLU A 1 252 ? -53.664 -18.898 72.504 1.00 86.56 252 GLU A N 1
ATOM 2025 C CA . GLU A 1 252 ? -54.252 -18.524 71.213 1.00 86.56 252 GLU A CA 1
ATOM 2026 C C . GLU A 1 252 ? -53.333 -17.578 70.414 1.00 86.56 252 GLU A C 1
ATOM 2028 O O . GLU A 1 252 ? -53.072 -17.814 69.230 1.00 86.56 252 GLU A O 1
ATOM 2033 N N . ASP A 1 253 ? -52.733 -16.582 71.070 1.00 87.94 253 ASP A N 1
ATOM 2034 C CA . ASP A 1 253 ? -51.741 -15.680 70.470 1.00 87.94 253 ASP A CA 1
ATOM 2035 C C . ASP A 1 253 ? -50.489 -16.446 69.994 1.00 87.94 253 ASP A C 1
ATOM 2037 O O . ASP A 1 253 ? -49.965 -16.189 68.907 1.00 87.94 253 ASP A O 1
ATOM 2041 N N . MET A 1 254 ? -50.028 -17.450 70.747 1.00 85.56 254 MET A N 1
ATOM 2042 C CA . MET A 1 254 ? -48.921 -18.313 70.319 1.00 85.56 254 MET A CA 1
ATOM 2043 C C . MET A 1 254 ? -49.284 -19.195 69.119 1.00 85.56 254 MET A C 1
ATOM 2045 O O . MET A 1 254 ? -48.455 -19.371 68.221 1.00 85.56 254 MET A O 1
ATOM 2049 N N . CYS A 1 255 ? -50.504 -19.734 69.068 1.00 91.38 255 CYS A N 1
ATOM 2050 C CA . CYS A 1 255 ? -50.984 -20.506 67.921 1.00 91.38 255 CYS A CA 1
ATOM 2051 C C . CYS A 1 255 ? -51.059 -19.639 66.654 1.00 91.38 255 CYS A C 1
ATOM 2053 O O . CYS A 1 255 ? -50.518 -20.026 65.616 1.00 91.38 255 CYS A O 1
ATOM 2055 N N . THR A 1 256 ? -51.625 -18.431 66.742 1.00 93.50 256 THR A N 1
ATOM 2056 C CA . THR A 1 256 ? -51.696 -17.507 65.594 1.00 93.50 256 THR A CA 1
ATOM 2057 C C . THR A 1 256 ? -50.312 -17.043 65.132 1.00 93.50 256 THR A C 1
ATOM 2059 O O . THR A 1 256 ? -50.059 -16.942 63.926 1.00 93.50 256 THR A O 1
ATOM 2062 N N . ALA A 1 257 ? -49.380 -16.820 66.065 1.00 89.31 257 ALA A N 1
ATOM 2063 C CA . ALA A 1 257 ? -47.988 -16.519 65.746 1.00 89.31 257 ALA A CA 1
ATOM 2064 C C . ALA A 1 257 ? -47.297 -17.689 65.025 1.00 89.31 257 ALA A C 1
ATOM 2066 O O . ALA A 1 257 ? -46.577 -17.469 64.049 1.00 89.31 257 ALA A O 1
ATOM 2067 N N . ASN A 1 258 ? -47.548 -18.930 65.450 1.00 90.88 258 ASN A N 1
ATOM 2068 C CA . ASN A 1 258 ? -47.004 -20.124 64.803 1.00 90.88 258 ASN A CA 1
ATOM 2069 C C . ASN A 1 258 ? -47.542 -20.286 63.372 1.00 90.88 258 ASN A C 1
ATOM 2071 O O . ASN A 1 258 ? -46.769 -20.488 62.437 1.00 90.88 258 ASN A O 1
ATOM 2075 N N . ASP A 1 259 ? -48.844 -20.092 63.164 1.00 93.75 259 ASP A N 1
ATOM 2076 C CA . ASP A 1 259 ? -49.441 -20.163 61.827 1.00 93.75 259 ASP A CA 1
ATOM 2077 C C . ASP A 1 259 ? -48.943 -19.050 60.899 1.00 93.75 259 ASP A C 1
ATOM 2079 O O . ASP A 1 259 ? -48.774 -19.255 59.692 1.00 93.75 259 ASP A O 1
ATOM 2083 N N . ARG A 1 260 ? -48.651 -17.866 61.447 1.00 91.62 260 ARG A N 1
ATOM 2084 C CA . ARG A 1 260 ? -47.997 -16.787 60.699 1.00 91.62 260 ARG A CA 1
ATOM 2085 C C . ARG A 1 260 ? -46.565 -17.155 60.307 1.00 91.62 260 ARG A C 1
ATOM 2087 O O . ARG A 1 260 ? -46.195 -16.951 59.154 1.00 91.62 260 ARG A O 1
ATOM 2094 N N . LEU A 1 261 ? -45.787 -17.735 61.222 1.00 90.31 261 LEU A N 1
ATOM 2095 C CA . LEU A 1 261 ? -44.432 -18.212 60.929 1.00 90.31 261 LEU A CA 1
ATOM 2096 C C . LEU A 1 261 ? -44.434 -19.320 59.871 1.00 90.31 261 LEU A C 1
ATOM 2098 O O . LEU A 1 261 ? -43.615 -19.282 58.959 1.00 90.31 261 LEU A O 1
ATOM 2102 N N . LYS A 1 262 ? -45.386 -20.260 59.926 1.00 95.88 262 LYS A N 1
ATOM 2103 C CA . LYS A 1 262 ? -45.551 -21.292 58.889 1.00 95.88 262 LYS A CA 1
ATOM 2104 C C . LYS A 1 262 ? -45.854 -20.695 57.516 1.00 95.88 262 LYS A C 1
ATOM 2106 O O . LYS A 1 262 ? -45.325 -21.188 56.525 1.00 95.88 262 LYS A O 1
ATOM 2111 N N . ARG A 1 263 ? -46.681 -19.645 57.443 1.00 96.62 263 ARG A N 1
ATOM 2112 C CA . ARG A 1 263 ? -46.942 -18.929 56.182 1.00 96.62 263 ARG A CA 1
ATOM 2113 C C . ARG A 1 263 ? -45.688 -18.249 55.643 1.00 96.62 263 ARG A C 1
ATOM 2115 O O . ARG A 1 263 ? -45.338 -18.493 54.497 1.00 96.62 263 ARG A O 1
ATOM 2122 N N . HIS A 1 264 ? -44.971 -17.497 56.476 1.00 94.50 264 HIS A N 1
ATOM 2123 C CA . HIS A 1 264 ? -43.727 -16.846 56.050 1.00 94.50 264 HIS A CA 1
ATOM 2124 C C . HIS A 1 264 ? -42.653 -17.862 55.624 1.00 94.50 264 HIS A C 1
ATOM 2126 O O . HIS A 1 264 ? -41.891 -17.596 54.704 1.00 94.50 264 HIS A O 1
ATOM 2132 N N . ASN A 1 265 ? -42.594 -19.035 56.264 1.00 91.81 265 ASN A N 1
ATOM 2133 C CA . ASN A 1 265 ? -41.656 -20.086 55.869 1.00 91.81 265 ASN A CA 1
ATOM 2134 C C . ASN A 1 265 ? -41.985 -20.637 54.470 1.00 91.81 265 ASN A C 1
ATOM 2136 O O . ASN A 1 265 ? -41.098 -20.745 53.634 1.00 91.81 265 ASN A O 1
ATOM 2140 N N . LYS A 1 266 ? -43.271 -20.860 54.166 1.00 96.69 266 LYS A N 1
ATOM 2141 C CA . LYS A 1 266 ? -43.712 -21.231 52.810 1.00 96.69 266 LYS A CA 1
ATOM 2142 C C . LYS A 1 266 ? -43.414 -20.150 51.765 1.00 96.69 266 LYS A C 1
ATOM 2144 O O . LYS A 1 266 ? -43.067 -20.477 50.638 1.00 96.69 266 LYS A O 1
ATOM 2149 N N . GLU A 1 267 ? -43.545 -18.874 52.123 1.00 96.06 267 GLU A N 1
ATOM 2150 C CA . GLU A 1 267 ? -43.191 -17.749 51.241 1.00 96.06 267 GLU A CA 1
ATOM 2151 C C . GLU A 1 267 ? -41.678 -17.691 50.974 1.00 96.06 267 GLU A C 1
ATOM 2153 O O . GLU A 1 267 ? -41.259 -17.499 49.836 1.00 96.06 267 GLU A O 1
ATOM 2158 N N . LEU A 1 268 ? -40.845 -17.923 51.995 1.00 94.81 268 LEU A N 1
ATOM 2159 C CA . LEU A 1 268 ? -39.390 -18.022 51.837 1.00 94.81 268 LEU A CA 1
ATOM 2160 C C . LEU A 1 268 ? -38.982 -19.224 50.980 1.00 94.81 268 LEU A C 1
ATOM 2162 O O . LEU A 1 268 ? -38.097 -19.097 50.139 1.00 94.81 268 LEU A O 1
ATOM 2166 N N . GLU A 1 269 ? -39.628 -20.376 51.164 1.00 96.44 269 GLU A N 1
ATOM 2167 C CA . GLU A 1 269 ? -39.419 -21.549 50.311 1.00 96.44 269 GLU A CA 1
ATOM 2168 C C . GLU A 1 269 ? -39.772 -21.246 48.848 1.00 96.44 269 GLU A C 1
ATOM 2170 O O . GLU A 1 269 ? -39.003 -21.617 47.963 1.00 96.44 269 GLU A O 1
ATOM 2175 N N . ALA A 1 270 ? -40.864 -20.516 48.591 1.00 96.88 270 ALA A N 1
ATOM 2176 C CA . ALA A 1 270 ? -41.229 -20.074 47.245 1.00 96.88 270 ALA A CA 1
ATOM 2177 C C . ALA A 1 270 ? -40.162 -19.146 46.635 1.00 96.88 270 ALA A C 1
ATOM 2179 O O . ALA A 1 270 ? -39.682 -19.416 45.538 1.00 96.88 270 ALA A O 1
ATOM 2180 N N . PHE A 1 271 ? -39.692 -18.131 47.371 1.00 95.94 271 PHE A N 1
ATOM 2181 C CA . PHE A 1 271 ? -38.626 -17.244 46.883 1.00 95.94 271 PHE A CA 1
ATOM 2182 C C . PHE A 1 271 ? -37.299 -17.970 46.622 1.00 95.94 271 PHE A C 1
ATOM 2184 O O . PHE A 1 271 ? -36.558 -17.597 45.715 1.00 95.94 271 PHE A O 1
ATOM 2191 N N . LEU A 1 272 ? -36.978 -19.010 47.398 1.00 96.06 272 LEU A N 1
ATOM 2192 C CA . LEU A 1 272 ? -35.784 -19.825 47.160 1.00 96.06 272 LEU A CA 1
ATOM 2193 C C . LEU A 1 272 ? -35.897 -20.683 45.897 1.00 96.06 272 LEU A C 1
ATOM 2195 O O . LEU A 1 272 ? -34.872 -20.952 45.270 1.00 96.06 272 LEU A O 1
ATOM 2199 N N . VAL A 1 273 ? -37.100 -21.136 45.540 1.00 98.19 273 VAL A N 1
ATOM 2200 C CA . VAL A 1 273 ? -37.347 -21.828 44.268 1.00 98.19 273 VAL A CA 1
ATOM 2201 C C . VAL A 1 273 ? -37.200 -20.842 43.112 1.00 98.19 273 VAL A C 1
ATOM 2203 O O . VAL A 1 273 ? -36.369 -21.082 42.241 1.00 98.19 273 VAL A O 1
ATOM 2206 N N . ASP A 1 274 ? -37.869 -19.688 43.176 1.00 96.88 274 ASP A N 1
ATOM 2207 C CA . ASP A 1 274 ? -37.793 -18.657 42.132 1.00 96.88 274 ASP A CA 1
ATOM 2208 C C . ASP A 1 274 ? -36.343 -18.197 41.878 1.00 96.88 274 ASP A C 1
ATOM 2210 O O . ASP A 1 274 ? -35.894 -18.113 40.735 1.00 96.88 274 ASP A O 1
ATOM 2214 N N . ALA A 1 275 ? -35.559 -17.974 42.940 1.00 93.25 275 ALA A N 1
ATOM 2215 C CA . ALA A 1 275 ? -34.152 -17.586 42.816 1.00 93.25 275 ALA A CA 1
ATOM 2216 C C . ALA A 1 275 ? -33.269 -18.698 42.217 1.00 93.25 275 ALA A C 1
ATOM 2218 O O . ALA A 1 275 ? -32.284 -18.413 41.532 1.00 93.25 275 ALA A O 1
ATOM 2219 N N . ARG A 1 276 ? -33.582 -19.977 42.474 1.00 97.38 276 ARG A N 1
ATOM 2220 C CA . ARG A 1 276 ? -32.866 -21.103 41.850 1.00 97.38 276 ARG A CA 1
ATOM 2221 C C . ARG A 1 276 ? -33.168 -21.188 40.358 1.00 97.38 276 ARG A C 1
ATOM 2223 O O . ARG A 1 276 ? -32.231 -21.415 39.592 1.00 97.38 276 ARG A O 1
ATOM 2230 N N . ASP A 1 277 ? -34.416 -20.966 39.966 1.00 97.38 277 ASP A N 1
ATOM 2231 C CA . ASP A 1 277 ? -34.837 -20.967 38.564 1.00 97.38 277 ASP A CA 1
ATOM 2232 C C . ASP A 1 277 ? -34.201 -19.794 37.797 1.00 97.38 277 ASP A C 1
ATOM 2234 O O . ASP A 1 277 ? -33.674 -19.983 36.701 1.00 97.38 277 ASP A O 1
ATOM 2238 N N . GLU A 1 278 ? -34.123 -18.604 38.405 1.00 97.12 278 GLU A N 1
ATOM 2239 C CA . GLU A 1 278 ? -33.429 -17.446 37.821 1.00 97.12 278 GLU A CA 1
ATOM 2240 C C . GLU A 1 278 ? -31.926 -17.715 37.619 1.00 97.12 278 GLU A C 1
ATOM 2242 O O . GLU A 1 278 ? -31.369 -17.418 36.561 1.00 97.12 278 GLU A O 1
ATOM 2247 N N . ILE A 1 279 ? -31.257 -18.344 38.595 1.00 95.81 279 ILE A N 1
ATOM 2248 C CA . ILE A 1 279 ? -29.846 -18.739 38.455 1.00 95.81 279 ILE A CA 1
ATOM 2249 C C . ILE A 1 279 ? -29.662 -19.762 37.324 1.00 95.81 279 ILE A C 1
ATOM 2251 O O . ILE A 1 279 ? -28.661 -19.693 36.607 1.00 95.81 279 ILE A O 1
ATOM 2255 N N . GLN A 1 280 ? -30.584 -20.715 37.158 1.00 96.56 280 GLN A N 1
ATOM 2256 C CA . GLN A 1 280 ? -30.525 -21.677 36.052 1.00 96.56 280 GLN A CA 1
ATOM 2257 C C . GLN A 1 280 ? -30.693 -20.987 34.696 1.00 96.56 280 GLN A C 1
ATOM 2259 O O . GLN A 1 280 ? -29.901 -21.244 33.789 1.00 96.56 280 GLN A O 1
ATOM 2264 N N . LEU A 1 281 ? -31.647 -20.063 34.585 1.00 97.25 281 LEU A N 1
ATOM 2265 C CA . LEU A 1 281 ? -31.879 -19.282 33.372 1.00 97.25 281 LEU A CA 1
ATOM 2266 C C . LEU A 1 281 ? -30.649 -18.440 32.993 1.00 97.25 281 LEU A C 1
ATOM 2268 O O . LEU A 1 281 ? -30.189 -18.488 31.854 1.00 97.25 281 LEU A O 1
ATOM 2272 N N . LEU A 1 282 ? -30.041 -17.746 33.960 1.00 92.88 282 LEU A N 1
ATOM 2273 C CA . LEU A 1 282 ? -28.825 -16.959 33.725 1.00 92.88 282 LEU A CA 1
ATOM 2274 C C . LEU A 1 282 ? -27.628 -17.823 33.304 1.00 92.88 282 LEU A C 1
ATOM 2276 O O . LEU A 1 282 ? -26.820 -17.391 32.484 1.00 92.88 282 LEU A O 1
ATOM 2280 N N . ARG A 1 283 ? -27.495 -19.044 33.835 1.00 94.62 283 ARG A N 1
ATOM 2281 C CA . ARG A 1 283 ? -26.449 -19.982 33.392 1.00 94.62 283 ARG A CA 1
ATOM 2282 C C . ARG A 1 283 ? -26.653 -20.412 31.944 1.00 94.62 283 ARG A C 1
ATOM 2284 O O . ARG A 1 283 ? -25.682 -20.432 31.196 1.00 94.62 283 ARG A O 1
ATOM 2291 N N . GLN A 1 284 ? -27.894 -20.694 31.555 1.00 95.69 284 GLN A N 1
ATOM 2292 C CA . GLN A 1 284 ? -28.230 -21.037 30.176 1.00 95.69 284 GLN A CA 1
ATOM 2293 C C . GLN A 1 284 ? -27.922 -19.877 29.214 1.00 95.69 284 GLN A C 1
ATOM 2295 O O . GLN A 1 284 ? -27.372 -20.105 28.141 1.00 95.69 284 GLN A O 1
ATOM 2300 N N . GLU A 1 285 ? -28.189 -18.628 29.610 1.00 93.50 285 GLU A N 1
ATOM 2301 C CA . GLU A 1 285 ? -27.819 -17.453 28.807 1.00 93.50 285 GLU A CA 1
ATOM 2302 C C . GLU A 1 285 ? -26.302 -17.264 28.663 1.00 93.50 285 GLU A C 1
ATOM 2304 O O . GLU A 1 285 ? -25.836 -16.810 27.616 1.00 93.50 285 GLU A O 1
ATOM 2309 N N . VAL A 1 286 ? -25.521 -17.557 29.709 1.00 92.06 286 VAL A N 1
ATOM 2310 C CA . VAL A 1 286 ? -24.050 -17.505 29.641 1.00 92.06 286 VAL A CA 1
ATOM 2311 C C . VAL A 1 286 ? -23.529 -18.586 28.701 1.00 92.06 286 VAL A C 1
ATOM 2313 O O . VAL A 1 286 ? -22.733 -18.274 27.825 1.00 92.06 286 VAL A O 1
ATOM 2316 N N . GLU A 1 287 ? -24.034 -19.814 28.812 1.00 94.62 287 GLU A N 1
ATOM 2317 C CA . GLU A 1 287 ? -23.656 -20.922 27.928 1.00 94.62 287 GLU A CA 1
ATOM 2318 C C . GLU A 1 287 ? -24.030 -20.640 26.463 1.00 94.62 287 GLU A C 1
ATOM 2320 O O . GLU A 1 287 ? -23.234 -20.885 25.557 1.00 94.62 287 GLU A O 1
ATOM 2325 N N . GLU A 1 288 ? -25.192 -20.027 26.213 1.00 91.31 288 GLU A N 1
ATOM 2326 C CA . GLU A 1 288 ? -25.576 -19.584 24.871 1.00 91.31 288 GLU A CA 1
ATOM 2327 C C . GLU A 1 288 ? -24.653 -18.470 24.344 1.00 91.31 288 GLU A C 1
ATOM 2329 O O . GLU A 1 288 ? -24.285 -18.470 23.167 1.00 91.31 288 GLU A O 1
ATOM 2334 N N . LYS A 1 289 ? -24.255 -17.514 25.194 1.00 85.00 289 LYS A N 1
ATOM 2335 C CA . LYS A 1 289 ? -23.311 -16.449 24.814 1.00 85.00 289 LYS A CA 1
ATOM 2336 C C . LYS A 1 289 ? -21.917 -16.997 24.533 1.00 85.00 289 LYS A C 1
ATOM 2338 O O . LYS A 1 289 ? -21.315 -16.571 23.551 1.00 85.00 289 LYS A O 1
ATOM 2343 N N . ASP A 1 290 ? -21.446 -17.950 25.325 1.00 86.00 290 ASP A N 1
ATOM 2344 C CA . ASP A 1 290 ? -20.157 -18.607 25.118 1.00 86.00 290 ASP A CA 1
ATOM 2345 C C . ASP A 1 290 ? -20.167 -19.442 23.828 1.00 86.00 290 ASP A C 1
ATOM 2347 O O . ASP A 1 290 ? -19.223 -19.366 23.047 1.00 86.00 290 ASP A O 1
ATOM 2351 N N . ALA A 1 291 ? -21.269 -20.136 23.519 1.00 85.62 291 ALA A N 1
ATOM 2352 C CA . ALA A 1 291 ? -21.437 -20.849 22.249 1.00 85.62 291 ALA A CA 1
ATOM 2353 C C . ALA A 1 291 ? -21.537 -19.910 21.027 1.00 85.62 291 ALA A C 1
ATOM 2355 O O . ALA A 1 291 ? -21.137 -20.275 19.920 1.00 85.62 291 ALA A O 1
ATOM 2356 N N . ARG A 1 292 ? -22.075 -18.694 21.206 1.00 80.00 292 ARG A N 1
ATOM 2357 C CA . ARG A 1 292 ? -22.195 -17.673 20.151 1.00 80.00 292 ARG A CA 1
ATOM 2358 C C . ARG A 1 292 ? -20.912 -16.896 19.893 1.00 80.00 292 ARG A C 1
ATOM 2360 O O . ARG A 1 292 ? -20.862 -16.220 18.870 1.00 80.00 292 ARG A O 1
ATOM 2367 N N . ILE A 1 293 ? -19.919 -16.935 20.782 1.00 70.75 293 ILE A N 1
ATOM 2368 C CA . ILE A 1 293 ? -18.584 -16.393 20.518 1.00 70.75 293 ILE A CA 1
ATOM 2369 C C . ILE A 1 293 ? -17.845 -17.482 19.736 1.00 70.75 293 ILE A C 1
ATOM 2371 O O . ILE A 1 293 ? -17.326 -18.415 20.345 1.00 70.75 293 ILE A O 1
ATOM 2375 N N . PRO A 1 294 ? -17.780 -17.418 18.392 1.00 57.28 294 PRO A N 1
ATOM 2376 C CA . PRO A 1 294 ? -16.986 -18.381 17.658 1.00 57.28 294 PRO A CA 1
ATOM 2377 C C . PRO A 1 294 ? -15.548 -18.113 18.085 1.00 57.28 294 PRO A C 1
ATOM 2379 O O . PRO A 1 294 ? -15.071 -16.980 17.971 1.00 57.28 294 PRO A O 1
ATOM 2382 N N . THR A 1 295 ? -14.887 -19.131 18.625 1.00 54.22 295 THR A N 1
ATOM 2383 C CA . THR A 1 295 ? -13.476 -19.131 18.996 1.00 54.22 295 THR A CA 1
ATOM 2384 C C . THR A 1 295 ? -12.651 -18.544 17.853 1.00 54.22 295 THR A C 1
ATOM 2386 O O . THR A 1 295 ? -12.250 -19.231 16.917 1.00 54.22 295 THR A O 1
ATOM 2389 N N . ARG A 1 296 ? -12.381 -17.237 17.930 1.00 48.53 296 ARG A N 1
ATOM 2390 C CA . ARG A 1 296 ? -11.613 -16.449 16.952 1.00 48.53 296 ARG A CA 1
ATOM 2391 C C . ARG A 1 296 ? -10.120 -16.814 16.968 1.00 48.53 296 ARG A C 1
ATOM 2393 O O . ARG A 1 296 ? -9.299 -16.056 16.469 1.00 48.53 296 ARG A O 1
ATOM 2400 N N . GLN A 1 297 ? -9.768 -17.954 17.564 1.00 49.50 297 GLN A N 1
ATOM 2401 C CA . GLN A 1 297 ? -8.415 -18.502 17.608 1.00 49.50 297 GLN A CA 1
ATOM 2402 C C . GLN A 1 297 ? -8.118 -19.462 16.445 1.00 49.50 297 GLN A C 1
ATOM 2404 O O . GLN A 1 297 ? -6.953 -19.753 16.236 1.00 49.50 297 GLN A O 1
ATOM 2409 N N . ASN A 1 298 ? -9.104 -19.859 15.627 1.00 47.78 298 ASN A N 1
ATOM 2410 C CA . ASN A 1 298 ? -8.863 -20.735 14.465 1.00 47.78 298 ASN A CA 1
ATOM 2411 C C . ASN A 1 298 ? -8.774 -20.009 13.105 1.00 47.78 298 ASN A C 1
ATOM 2413 O O . ASN A 1 298 ? -8.777 -20.669 12.074 1.00 47.78 298 ASN A O 1
ATOM 2417 N N . ILE A 1 299 ? -8.706 -18.669 13.063 1.00 52.12 299 ILE A N 1
ATOM 2418 C CA . ILE A 1 299 ? -8.635 -17.905 11.791 1.00 52.12 299 ILE A CA 1
ATOM 2419 C C . ILE A 1 299 ? -7.242 -17.279 11.554 1.00 52.12 299 ILE A C 1
ATOM 2421 O O . ILE A 1 299 ? -7.030 -16.625 10.546 1.00 52.12 299 ILE A O 1
ATOM 2425 N N . VAL A 1 300 ? -6.255 -17.497 12.434 1.00 51.84 300 VAL A N 1
ATOM 2426 C CA . VAL A 1 300 ? -4.891 -16.945 12.240 1.00 51.84 300 VAL A CA 1
ATOM 2427 C C . VAL A 1 300 ? -3.855 -18.010 11.844 1.00 51.84 300 VAL A C 1
ATOM 2429 O O . VAL A 1 300 ? -2.737 -17.657 11.506 1.00 51.84 300 VAL A O 1
ATOM 2432 N N . GLU A 1 301 ? -4.203 -19.301 11.799 1.00 49.47 301 GLU A N 1
ATOM 2433 C CA . GLU A 1 301 ? -3.216 -20.370 11.535 1.00 49.47 301 GLU A CA 1
ATOM 2434 C C . GLU A 1 301 ? -3.308 -21.041 10.154 1.00 49.47 301 GLU A C 1
ATOM 2436 O O . GLU A 1 301 ? -2.580 -21.998 9.909 1.00 49.47 301 GLU A O 1
ATOM 2441 N N . HIS A 1 302 ? -4.147 -20.556 9.228 1.00 45.28 302 HIS A N 1
ATOM 2442 C CA . HIS A 1 302 ? -4.330 -21.229 7.930 1.00 45.28 302 HIS A CA 1
ATOM 2443 C C . HIS A 1 302 ? -3.937 -20.454 6.666 1.00 45.28 302 HIS A C 1
ATOM 2445 O O . HIS A 1 302 ? -4.205 -20.966 5.584 1.00 45.28 302 HIS A O 1
ATOM 2451 N N . ASP A 1 303 ? -3.252 -19.309 6.767 1.00 44.31 303 ASP A N 1
ATOM 2452 C CA . ASP A 1 303 ? -2.894 -18.506 5.578 1.00 44.31 303 ASP A CA 1
ATOM 2453 C C . ASP A 1 303 ? -1.393 -18.186 5.426 1.00 44.31 303 ASP A C 1
ATOM 2455 O O . ASP A 1 303 ? -1.022 -17.273 4.698 1.00 44.31 303 ASP A O 1
ATOM 2459 N N . GLU A 1 304 ? -0.501 -18.937 6.086 1.00 45.47 304 GLU A N 1
ATOM 2460 C CA . GLU A 1 304 ? 0.954 -18.678 6.009 1.00 45.47 304 GLU A CA 1
ATOM 2461 C C . GLU A 1 304 ? 1.822 -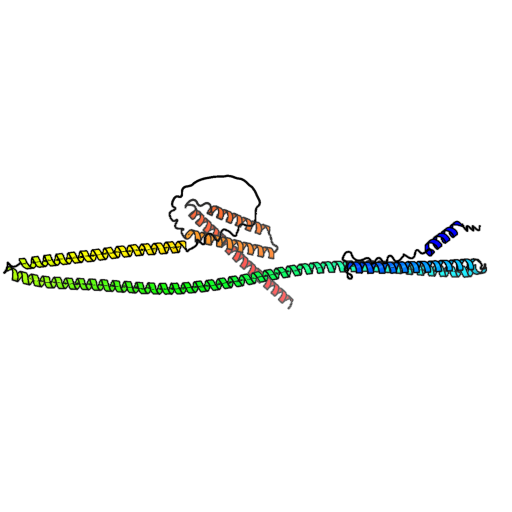19.912 5.693 1.00 45.47 304 GLU A C 1
ATOM 2463 O O . GLU A 1 304 ? 3.028 -19.905 5.919 1.00 45.47 304 GLU A O 1
ATOM 2468 N N . LEU A 1 305 ? 1.244 -20.980 5.131 1.00 47.00 305 LEU A N 1
ATOM 2469 C CA . LEU A 1 305 ? 2.013 -22.139 4.652 1.00 47.00 305 LEU A CA 1
ATOM 2470 C C . LEU A 1 305 ? 1.520 -22.618 3.286 1.00 47.00 305 LEU A C 1
ATOM 2472 O O . LEU A 1 305 ? 0.992 -23.719 3.135 1.00 47.00 305 LEU A O 1
ATOM 2476 N N . GLN A 1 306 ? 1.725 -21.788 2.268 1.00 41.72 306 GLN A N 1
ATOM 2477 C CA . GLN A 1 306 ? 1.749 -22.267 0.891 1.00 41.72 306 GLN A CA 1
ATOM 2478 C C . GLN A 1 306 ? 2.863 -21.593 0.095 1.00 41.72 306 GLN A C 1
ATOM 2480 O O . GLN A 1 306 ? 2.628 -21.046 -0.968 1.00 41.72 306 GLN A O 1
ATOM 2485 N N . GLU A 1 307 ? 4.094 -21.658 0.596 1.00 44.75 307 GLU A N 1
ATOM 2486 C CA . GLU A 1 307 ? 5.271 -21.590 -0.265 1.00 44.75 307 GLU A CA 1
ATOM 2487 C C . GLU A 1 307 ? 6.470 -22.231 0.447 1.00 44.75 307 GLU A C 1
ATOM 2489 O O . GLU A 1 307 ? 6.815 -21.856 1.563 1.00 44.75 307 GLU A O 1
ATOM 2494 N N . THR A 1 308 ? 7.103 -23.179 -0.254 1.00 45.25 308 THR A N 1
ATOM 2495 C CA . THR A 1 308 ? 8.385 -23.875 -0.002 1.00 45.25 308 THR A CA 1
ATOM 2496 C C . THR A 1 308 ? 8.360 -25.316 0.553 1.00 45.25 308 THR A C 1
ATOM 2498 O O . THR A 1 308 ? 7.726 -25.625 1.552 1.00 45.25 308 THR A O 1
ATOM 2501 N N . GLU A 1 309 ? 9.130 -26.159 -0.160 1.00 37.19 309 GLU A N 1
ATOM 2502 C CA . GLU A 1 309 ? 9.608 -27.531 0.128 1.00 37.19 309 GLU A CA 1
ATOM 2503 C C . GLU A 1 309 ? 8.584 -28.670 -0.073 1.00 37.19 309 GLU A C 1
ATOM 2505 O O . GLU A 1 309 ? 7.632 -28.835 0.671 1.00 37.19 309 GLU A O 1
ATOM 2510 N N . VAL A 1 310 ? 8.656 -29.535 -1.098 1.00 47.25 310 VAL A N 1
ATOM 2511 C CA . VAL A 1 310 ? 9.808 -30.261 -1.675 1.00 47.25 310 VAL A CA 1
ATOM 2512 C C . VAL A 1 310 ? 10.797 -30.707 -0.599 1.00 47.25 310 VAL A C 1
ATOM 2514 O O . VAL A 1 310 ? 11.859 -30.117 -0.463 1.00 47.25 310 VAL A O 1
ATOM 2517 N N . ALA A 1 311 ? 10.466 -31.772 0.138 1.00 39.62 311 ALA A N 1
ATOM 2518 C CA . ALA A 1 311 ? 11.173 -33.057 0.066 1.00 39.62 311 ALA A CA 1
ATOM 2519 C C . ALA A 1 311 ? 10.959 -33.940 1.317 1.00 39.62 311 ALA A C 1
ATOM 2521 O O . ALA A 1 311 ? 10.892 -33.474 2.447 1.00 39.62 311 ALA A O 1
ATOM 2522 N N . VAL A 1 312 ? 11.003 -35.248 1.052 1.00 41.03 312 VAL A N 1
ATOM 2523 C CA . VAL A 1 312 ? 11.360 -36.358 1.954 1.00 41.03 312 VAL A CA 1
ATOM 2524 C C . VAL A 1 312 ? 10.280 -36.898 2.901 1.00 41.03 312 VAL A C 1
ATOM 2526 O O . VAL A 1 312 ? 10.211 -36.630 4.095 1.00 41.03 312 VAL A O 1
ATOM 2529 N N . ASP A 1 313 ? 9.528 -37.809 2.298 1.00 43.22 313 ASP A N 1
ATOM 2530 C CA . ASP A 1 313 ? 9.033 -39.080 2.820 1.00 43.22 313 ASP A CA 1
ATOM 2531 C C . ASP A 1 313 ? 9.962 -39.749 3.865 1.00 43.22 313 ASP A C 1
ATOM 2533 O O . ASP A 1 313 ? 10.988 -40.330 3.511 1.00 43.22 313 ASP A O 1
ATOM 2537 N N . ILE A 1 314 ? 9.594 -39.692 5.152 1.00 38.91 314 ILE A N 1
ATOM 2538 C CA . ILE A 1 314 ? 9.934 -40.719 6.153 1.00 38.91 314 ILE A CA 1
ATOM 2539 C C . ILE A 1 314 ? 8.717 -40.904 7.060 1.00 38.91 314 ILE A C 1
ATOM 2541 O O . ILE A 1 314 ? 8.455 -40.115 7.969 1.00 38.91 314 ILE A O 1
ATOM 2545 N N . GLY A 1 315 ? 7.983 -41.985 6.811 1.00 45.78 315 GLY A N 1
ATOM 2546 C CA . GLY A 1 315 ? 6.956 -42.480 7.711 1.00 45.78 315 GLY A CA 1
ATOM 2547 C C . GLY A 1 315 ? 7.546 -42.927 9.045 1.00 45.78 315 GLY A C 1
ATOM 2548 O O . GLY A 1 315 ? 8.439 -43.772 9.087 1.00 45.78 315 GLY A O 1
ATOM 2549 N N . ILE A 1 316 ? 6.993 -42.400 10.135 1.00 37.78 316 ILE A N 1
ATOM 2550 C CA . ILE A 1 316 ? 6.993 -43.059 11.439 1.00 37.78 316 ILE A CA 1
ATOM 2551 C C . ILE A 1 316 ? 5.624 -42.808 12.078 1.00 37.78 316 ILE A C 1
ATOM 2553 O O . ILE A 1 316 ? 5.340 -41.726 12.590 1.00 37.78 316 ILE A O 1
ATOM 2557 N N . GLU A 1 317 ? 4.778 -43.836 12.055 1.00 43.50 317 GLU A N 1
ATOM 2558 C CA . GLU A 1 317 ? 3.636 -43.952 12.956 1.00 43.50 317 GLU A CA 1
ATOM 2559 C C . GLU A 1 317 ? 4.148 -44.054 14.399 1.00 43.50 317 GLU A C 1
ATOM 2561 O O . GLU A 1 317 ? 4.821 -45.018 14.762 1.00 43.50 317 GLU A O 1
ATOM 2566 N N . TYR A 1 318 ? 3.785 -43.093 15.248 1.00 38.94 318 TYR A N 1
ATOM 2567 C CA . TYR A 1 318 ? 3.693 -43.327 16.688 1.00 38.94 318 TYR A CA 1
ATOM 2568 C C . TYR A 1 318 ? 2.307 -42.926 17.177 1.00 38.94 318 TYR A C 1
ATOM 2570 O O . TYR A 1 318 ? 2.012 -41.773 17.473 1.00 38.94 318 TYR A O 1
ATOM 2578 N N . SER A 1 319 ? 1.465 -43.949 17.286 1.00 45.09 319 SER A N 1
ATOM 2579 C CA . SER A 1 319 ? 0.331 -43.984 18.195 1.00 45.09 319 SER A CA 1
ATOM 2580 C C . SER A 1 319 ? 0.841 -43.847 19.633 1.00 45.09 319 SER A C 1
ATOM 2582 O O . SER A 1 319 ? 1.499 -44.754 20.146 1.00 45.09 319 SER A O 1
ATOM 2584 N N . SER A 1 320 ? 0.501 -42.755 20.315 1.00 38.38 320 SER A N 1
ATOM 2585 C CA . SER A 1 320 ? 0.498 -42.721 21.777 1.00 38.38 320 SER A CA 1
ATOM 2586 C C . SER A 1 320 ? -0.674 -41.899 22.312 1.00 38.38 320 SER A C 1
ATOM 2588 O O . SER A 1 320 ? -0.719 -40.674 22.299 1.00 38.38 320 SER A O 1
ATOM 2590 N N . VAL A 1 321 ? -1.652 -42.654 22.802 1.00 44.50 321 VAL A N 1
ATOM 2591 C CA . VAL A 1 321 ? -2.666 -42.240 23.766 1.00 44.50 321 VAL A CA 1
ATOM 2592 C C . VAL A 1 321 ? -1.952 -41.708 25.012 1.00 44.50 321 VAL A C 1
ATOM 2594 O O . VAL A 1 321 ? -1.231 -42.460 25.669 1.00 44.50 321 VAL A O 1
ATOM 2597 N N . ILE A 1 322 ? -2.154 -40.434 25.357 1.00 36.94 322 ILE A N 1
ATOM 2598 C CA . ILE A 1 322 ? -1.746 -39.869 26.649 1.00 36.94 322 ILE A CA 1
ATOM 2599 C C . ILE A 1 322 ? -2.956 -39.182 27.283 1.00 36.94 322 ILE A C 1
ATOM 2601 O O . ILE A 1 322 ? -3.582 -38.306 26.696 1.00 36.94 322 ILE A O 1
ATOM 2605 N N . TYR A 1 323 ? -3.269 -39.641 28.493 1.00 36.34 323 TYR A N 1
ATOM 2606 C CA . TYR A 1 323 ? -4.325 -39.174 29.382 1.00 36.34 323 TYR A CA 1
ATOM 2607 C C . TYR A 1 323 ? -4.277 -37.657 29.626 1.00 36.34 323 TYR A C 1
ATOM 2609 O O . TYR A 1 323 ? -3.248 -37.116 30.036 1.00 36.34 323 TYR A O 1
ATOM 2617 N N . GLU A 1 324 ? -5.429 -36.999 29.475 1.00 33.22 324 GLU A N 1
ATOM 2618 C CA . GLU A 1 324 ? -5.682 -35.652 29.986 1.00 33.22 324 GLU A CA 1
ATOM 2619 C C . GLU A 1 324 ? -5.613 -35.642 31.521 1.00 33.22 324 GLU A C 1
ATOM 2621 O O . GLU A 1 324 ? -6.414 -36.271 32.215 1.00 33.22 324 GLU A O 1
ATOM 2626 N N . ILE A 1 325 ? -4.644 -34.900 32.059 1.00 38.12 325 ILE A N 1
ATOM 2627 C CA . ILE A 1 325 ? -4.599 -34.476 33.462 1.00 38.12 325 ILE A CA 1
ATOM 2628 C C . ILE A 1 325 ? -5.138 -33.036 33.503 1.00 38.12 325 ILE A C 1
ATOM 2630 O O . ILE A 1 325 ? -4.672 -32.212 32.711 1.00 38.12 325 ILE A O 1
ATOM 2634 N N . PRO A 1 326 ? -6.066 -32.680 34.414 1.00 38.34 326 PRO A N 1
ATOM 2635 C CA . PRO A 1 326 ? -6.622 -31.334 34.461 1.00 38.34 326 PRO A CA 1
ATOM 2636 C C . PRO A 1 326 ? -5.532 -30.337 34.866 1.00 38.34 326 PRO A C 1
ATOM 2638 O O . PRO A 1 326 ? -5.006 -30.387 35.982 1.00 38.34 326 PRO A O 1
ATOM 2641 N N . GLN A 1 327 ? -5.180 -29.425 33.958 1.00 37.25 327 GLN A N 1
ATOM 2642 C CA . GLN A 1 327 ? -4.257 -28.339 34.261 1.00 37.25 327 GLN A CA 1
ATOM 2643 C C . GLN A 1 327 ? -4.925 -27.317 35.184 1.00 37.25 327 GLN A C 1
ATOM 2645 O O . GLN A 1 327 ? -5.940 -26.709 34.848 1.00 37.25 327 GLN A O 1
ATOM 2650 N N . GLN A 1 328 ? -4.315 -27.098 36.348 1.00 37.84 328 GLN A N 1
ATOM 2651 C CA . GLN A 1 328 ? -4.573 -25.916 37.163 1.00 37.84 328 GLN A CA 1
ATOM 2652 C C . GLN A 1 328 ? -4.133 -24.644 36.413 1.00 37.84 328 GLN A C 1
ATOM 2654 O O . GLN A 1 328 ? -3.104 -24.662 35.729 1.00 37.84 328 GLN A O 1
ATOM 2659 N N . PRO A 1 329 ? -4.854 -23.521 36.574 1.00 39.19 329 PRO A N 1
ATOM 2660 C CA . PRO A 1 329 ? -4.542 -22.272 35.894 1.00 39.19 329 PRO A CA 1
ATOM 2661 C C . PRO A 1 329 ? -3.184 -21.733 36.360 1.00 39.19 329 PRO A C 1
ATOM 2663 O O . PRO A 1 329 ? -3.033 -21.250 37.485 1.00 39.19 329 PRO A O 1
ATOM 2666 N N . ARG A 1 330 ? -2.175 -21.793 35.482 1.00 41.97 330 ARG A N 1
ATOM 2667 C CA . ARG A 1 330 ? -0.916 -21.068 35.675 1.00 41.97 330 ARG A CA 1
ATOM 2668 C C . ARG A 1 330 ? -1.206 -19.579 35.542 1.00 41.97 330 ARG A C 1
ATOM 2670 O O . ARG A 1 330 ? -1.427 -19.071 34.448 1.00 41.97 330 ARG A O 1
ATOM 2677 N N . ILE A 1 331 ? -1.179 -18.883 36.671 1.00 42.94 331 ILE A N 1
ATOM 2678 C CA . ILE A 1 331 ? -1.159 -17.424 36.731 1.00 42.94 331 ILE A CA 1
ATOM 2679 C C . ILE A 1 331 ? 0.134 -16.973 36.039 1.00 42.94 331 ILE A C 1
ATOM 2681 O O . ILE A 1 331 ? 1.221 -17.054 36.612 1.00 42.94 331 ILE A O 1
ATOM 2685 N N . ALA A 1 332 ? 0.027 -16.558 34.776 1.00 45.31 332 ALA A N 1
ATOM 2686 C CA . ALA A 1 332 ? 1.114 -15.940 34.035 1.00 45.31 332 ALA A CA 1
ATOM 2687 C C . ALA A 1 332 ? 1.489 -14.634 34.744 1.00 45.31 332 ALA A C 1
ATOM 2689 O O . ALA A 1 332 ? 0.759 -13.645 34.700 1.00 45.31 332 ALA A O 1
ATOM 2690 N N . THR A 1 333 ? 2.608 -14.641 35.464 1.00 54.44 333 THR A N 1
ATOM 2691 C CA . THR A 1 333 ? 3.095 -13.449 36.150 1.00 54.44 333 THR A CA 1
ATOM 2692 C C . THR A 1 333 ? 3.563 -12.416 35.112 1.00 54.44 333 THR A C 1
ATOM 2694 O O . THR A 1 333 ? 4.314 -12.754 34.190 1.00 54.44 333 THR A O 1
ATOM 2697 N N . PRO A 1 334 ? 3.163 -11.136 35.243 1.00 53.94 334 PRO A N 1
ATOM 2698 C CA . PRO A 1 334 ? 3.437 -10.079 34.258 1.00 53.94 334 PRO A CA 1
ATOM 2699 C C . PRO A 1 334 ? 4.934 -9.784 34.043 1.00 53.94 334 PRO A C 1
ATOM 2701 O O . PRO A 1 334 ? 5.302 -9.119 33.075 1.00 53.94 334 PRO A O 1
ATOM 2704 N N . CYS A 1 335 ? 5.823 -10.316 34.888 1.00 54.31 335 CYS A N 1
ATOM 2705 C CA . CYS A 1 335 ? 7.269 -10.148 34.752 1.00 54.31 335 CYS A CA 1
ATOM 2706 C C . CYS A 1 335 ? 7.832 -10.733 33.447 1.00 54.31 335 CYS A C 1
ATOM 2708 O O . CYS A 1 335 ? 8.772 -10.168 32.893 1.00 54.31 335 CYS A O 1
ATOM 2710 N N . ASN A 1 336 ? 7.260 -11.817 32.912 1.00 66.12 336 ASN A N 1
ATOM 2711 C CA . ASN A 1 336 ? 7.800 -12.448 31.701 1.00 66.12 336 ASN A CA 1
ATOM 2712 C C . ASN A 1 336 ? 7.542 -11.595 30.441 1.00 66.12 336 ASN A C 1
ATOM 2714 O O . ASN A 1 336 ? 8.380 -11.520 29.546 1.00 66.12 336 ASN A O 1
ATOM 2718 N N . ALA A 1 337 ? 6.416 -10.874 30.399 1.00 68.75 337 ALA A N 1
ATOM 2719 C CA . ALA A 1 337 ? 6.098 -9.965 29.297 1.00 68.75 337 ALA A CA 1
ATOM 2720 C C . ALA A 1 337 ? 7.015 -8.731 29.287 1.00 68.75 337 ALA A C 1
ATOM 2722 O O . ALA A 1 337 ? 7.500 -8.327 28.232 1.00 68.75 337 ALA A O 1
ATOM 2723 N N . ILE A 1 338 ? 7.313 -8.174 30.465 1.00 71.06 338 ILE A N 1
ATOM 2724 C CA . ILE A 1 338 ? 8.188 -7.003 30.602 1.00 71.06 338 ILE A CA 1
ATOM 2725 C C . ILE A 1 338 ? 9.632 -7.349 30.206 1.00 71.06 338 ILE A C 1
ATOM 2727 O O . ILE A 1 338 ? 10.258 -6.600 29.460 1.00 71.06 338 ILE A O 1
ATOM 2731 N N . VAL A 1 339 ? 10.152 -8.507 30.630 1.00 75.00 339 VAL A N 1
ATOM 2732 C CA . VAL A 1 339 ? 11.510 -8.952 30.259 1.00 75.00 339 VAL A CA 1
ATOM 2733 C C . VAL A 1 339 ? 11.624 -9.203 28.752 1.00 75.00 339 VAL A C 1
ATOM 2735 O O . VAL A 1 339 ? 12.585 -8.748 28.131 1.00 75.00 339 VAL A O 1
ATOM 2738 N N . LYS A 1 340 ? 10.618 -9.840 28.134 1.00 75.81 340 LYS A N 1
ATOM 2739 C CA . LYS A 1 340 ? 10.568 -10.018 26.672 1.00 75.81 340 LYS A CA 1
ATOM 2740 C C . LYS A 1 340 ? 10.512 -8.684 25.925 1.00 75.81 340 LYS A C 1
ATOM 2742 O O . LYS A 1 340 ? 11.189 -8.532 24.911 1.00 75.81 340 LYS A O 1
ATOM 2747 N N . PHE A 1 341 ? 9.761 -7.708 26.440 1.00 76.94 341 PHE A N 1
ATOM 2748 C CA . PHE A 1 341 ? 9.676 -6.374 25.848 1.00 76.94 341 PHE A CA 1
ATOM 2749 C C . PHE A 1 341 ? 11.031 -5.653 25.869 1.00 76.94 341 PHE A C 1
ATOM 2751 O O . PHE A 1 341 ? 11.493 -5.186 24.830 1.00 76.94 341 PHE A O 1
ATOM 2758 N N . PHE A 1 342 ? 11.721 -5.623 27.014 1.00 77.50 342 PHE A N 1
ATOM 2759 C CA . PHE A 1 342 ? 13.046 -4.999 27.100 1.00 77.50 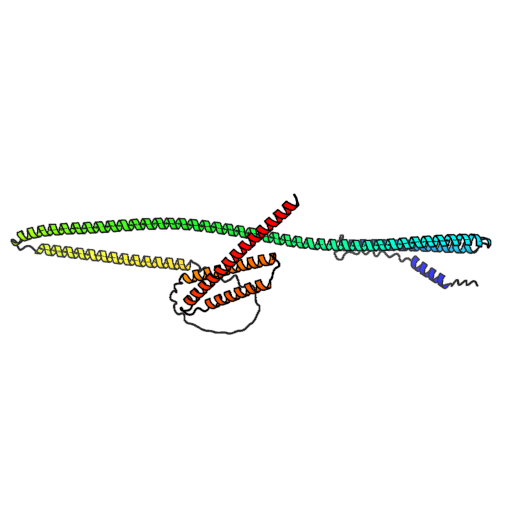342 PHE A CA 1
ATOM 2760 C C . PHE A 1 342 ? 14.099 -5.714 26.245 1.00 77.50 342 PHE A C 1
ATOM 2762 O O . PHE A 1 342 ? 14.956 -5.052 25.661 1.00 77.50 342 PHE A O 1
ATOM 2769 N N . PHE A 1 343 ? 14.016 -7.039 26.114 1.00 80.38 343 PHE A N 1
ATOM 2770 C CA . PHE A 1 343 ? 14.900 -7.803 25.234 1.00 80.38 343 PHE A CA 1
ATOM 2771 C C . PHE A 1 343 ? 14.684 -7.455 23.753 1.00 80.38 343 PHE A C 1
ATOM 2773 O O . PHE A 1 343 ? 15.648 -7.173 23.042 1.00 80.38 343 PHE A O 1
ATOM 2780 N N . MET A 1 344 ? 13.425 -7.379 23.307 1.00 77.94 344 MET A N 1
ATOM 2781 C CA . MET A 1 344 ? 13.073 -6.961 21.943 1.00 77.94 344 MET A CA 1
ATOM 2782 C C . MET A 1 344 ? 13.540 -5.531 21.639 1.00 77.94 344 MET A C 1
ATOM 2784 O O . MET A 1 344 ? 14.128 -5.280 20.587 1.00 77.94 344 MET A O 1
ATOM 2788 N N . VAL A 1 345 ? 13.347 -4.599 22.579 1.00 82.12 345 VAL A N 1
ATOM 2789 C CA . VAL A 1 345 ? 13.832 -3.214 22.442 1.00 82.12 345 VAL A CA 1
ATOM 2790 C C . VAL A 1 345 ? 15.364 -3.171 22.375 1.00 82.12 345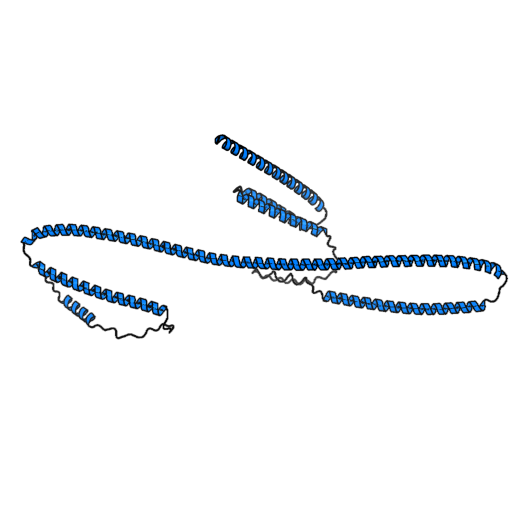 VAL A C 1
ATOM 2792 O O . VAL A 1 345 ? 15.921 -2.435 21.560 1.00 82.12 345 VAL A O 1
ATOM 2795 N N . GLY A 1 346 ? 16.052 -3.997 23.170 1.00 84.00 346 GLY A N 1
ATOM 2796 C CA . GLY A 1 346 ? 17.507 -4.153 23.129 1.00 84.00 346 GLY A CA 1
ATOM 2797 C C . GLY A 1 346 ? 18.007 -4.606 21.757 1.00 84.00 346 GLY A C 1
ATOM 2798 O O . GLY A 1 346 ? 18.864 -3.942 21.172 1.00 84.00 346 GLY A O 1
ATOM 2799 N N . ILE A 1 347 ? 17.416 -5.667 21.201 1.00 83.19 347 ILE A N 1
ATOM 2800 C CA . ILE A 1 347 ? 17.742 -6.173 19.859 1.00 83.19 347 ILE A CA 1
ATOM 2801 C C . ILE A 1 347 ? 17.514 -5.089 18.802 1.00 83.19 347 ILE A C 1
ATOM 2803 O O . ILE A 1 347 ? 18.417 -4.806 18.016 1.00 83.19 347 ILE A O 1
ATOM 2807 N N . LEU A 1 348 ? 16.352 -4.433 18.807 1.00 81.75 348 LEU A N 1
ATOM 2808 C CA . LEU A 1 348 ? 16.034 -3.380 17.838 1.00 81.75 348 LEU A CA 1
ATOM 2809 C C . LEU A 1 348 ? 17.020 -2.209 17.920 1.00 81.75 348 LEU A C 1
ATOM 2811 O O . LEU A 1 348 ? 17.499 -1.728 16.894 1.00 81.75 348 LEU A O 1
ATOM 2815 N N . SER A 1 349 ? 17.382 -1.779 19.130 1.00 81.50 349 SER A N 1
ATOM 2816 C CA . SER A 1 349 ? 18.359 -0.703 19.321 1.00 81.50 349 SER A CA 1
ATOM 2817 C C . SER A 1 349 ? 19.760 -1.075 18.818 1.00 81.50 349 SER A C 1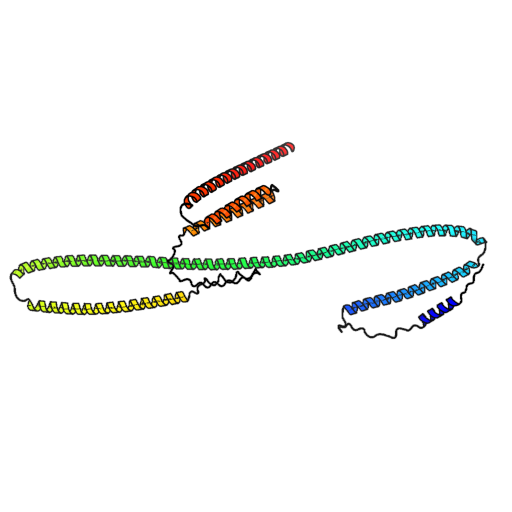
ATOM 2819 O O . SER A 1 349 ? 20.424 -0.243 18.195 1.00 81.50 349 SER A O 1
ATOM 2821 N N . TYR A 1 350 ? 20.182 -2.331 19.010 1.00 84.56 350 TYR A N 1
ATOM 2822 C CA . TYR A 1 350 ? 21.445 -2.856 18.493 1.00 84.56 350 TYR A CA 1
ATOM 2823 C C . TYR A 1 350 ? 21.453 -2.878 16.959 1.00 84.56 350 TYR A C 1
ATOM 2825 O O . TYR A 1 350 ? 22.395 -2.380 16.346 1.00 84.56 350 TYR A O 1
ATOM 2833 N N . TRP A 1 351 ? 20.372 -3.347 16.329 1.00 83.56 351 TRP A N 1
ATOM 2834 C CA . TRP A 1 351 ? 20.237 -3.350 14.869 1.00 83.56 351 TRP A CA 1
ATOM 2835 C C . TRP A 1 351 ? 20.263 -1.944 14.267 1.00 83.56 351 TRP A C 1
ATOM 2837 O O . TRP A 1 351 ? 20.965 -1.710 13.283 1.00 83.56 351 TRP A O 1
ATOM 2847 N N . VAL A 1 352 ? 19.569 -0.980 14.879 1.00 84.31 352 VAL A N 1
ATOM 2848 C CA . VAL A 1 352 ? 19.603 0.426 14.442 1.00 84.31 352 VAL A CA 1
ATOM 2849 C C . VAL A 1 352 ? 21.012 1.012 14.581 1.00 84.31 352 VAL A C 1
ATOM 2851 O O . VAL A 1 352 ? 21.467 1.746 13.699 1.00 84.31 352 VAL A O 1
ATOM 2854 N N . PHE A 1 353 ? 21.731 0.674 15.654 1.00 85.00 353 PHE A N 1
ATOM 2855 C CA . PHE A 1 353 ? 23.120 1.092 15.837 1.00 85.00 353 PHE A CA 1
ATOM 2856 C C . PHE A 1 353 ? 24.043 0.487 14.769 1.00 85.00 353 PHE A C 1
ATOM 2858 O O . PHE A 1 353 ? 24.800 1.228 14.140 1.00 85.00 353 PHE A O 1
ATOM 2865 N N . CYS A 1 354 ? 23.932 -0.816 14.496 1.00 81.50 354 CYS A N 1
ATOM 2866 C CA . CYS A 1 354 ? 24.686 -1.496 13.442 1.00 81.50 354 CYS A CA 1
ATOM 2867 C C . CYS A 1 354 ? 24.396 -0.904 12.059 1.00 81.50 354 CYS A C 1
ATOM 2869 O O . CYS A 1 354 ? 25.331 -0.586 11.329 1.00 81.50 354 CYS A O 1
ATOM 2871 N N . ALA A 1 355 ? 23.128 -0.660 11.720 1.00 81.25 355 ALA A N 1
ATOM 2872 C CA . ALA A 1 355 ? 22.749 -0.039 10.452 1.00 81.25 355 ALA A CA 1
ATOM 2873 C C . ALA A 1 355 ? 23.342 1.372 10.303 1.00 81.25 355 ALA A C 1
ATOM 2875 O O . ALA A 1 355 ? 23.836 1.745 9.237 1.00 81.25 355 ALA A O 1
ATOM 2876 N N . LYS A 1 356 ? 23.353 2.159 11.387 1.00 82.38 356 LYS A N 1
ATOM 2877 C CA . LYS A 1 356 ? 23.952 3.498 11.393 1.00 82.38 356 LYS A CA 1
ATOM 2878 C C . LYS A 1 356 ? 25.477 3.450 11.268 1.00 82.38 356 LYS A C 1
ATOM 2880 O O . LYS A 1 356 ? 26.038 4.276 10.550 1.00 82.38 356 LYS A O 1
ATOM 2885 N N . ALA A 1 357 ? 26.132 2.489 11.918 1.00 77.62 357 ALA A N 1
ATOM 2886 C CA . ALA A 1 357 ? 27.575 2.274 11.821 1.00 77.62 357 ALA A CA 1
ATOM 2887 C C . ALA A 1 357 ? 27.990 1.827 10.409 1.00 77.62 357 ALA A C 1
ATOM 2889 O O . ALA A 1 357 ? 28.909 2.408 9.839 1.00 77.62 357 ALA A O 1
ATOM 2890 N N . ILE A 1 358 ? 27.258 0.884 9.807 1.00 79.75 358 ILE A N 1
ATOM 2891 C CA . ILE A 1 358 ? 27.471 0.431 8.424 1.00 79.75 358 ILE A CA 1
ATOM 2892 C C . ILE A 1 358 ? 27.285 1.598 7.449 1.00 79.75 358 ILE A C 1
ATOM 2894 O O . ILE A 1 358 ? 28.135 1.837 6.598 1.00 79.75 358 ILE A O 1
ATOM 2898 N N . ARG A 1 359 ? 26.223 2.399 7.613 1.00 82.75 359 ARG A N 1
ATOM 2899 C CA . ARG A 1 359 ? 25.989 3.579 6.767 1.00 82.75 359 ARG A CA 1
ATOM 2900 C C . ARG A 1 359 ? 27.109 4.617 6.885 1.00 82.75 359 ARG A C 1
ATOM 2902 O O . ARG A 1 359 ? 27.489 5.211 5.883 1.00 82.75 359 ARG A O 1
ATOM 2909 N N . GLN A 1 360 ? 27.638 4.849 8.088 1.00 77.81 360 GLN A N 1
ATOM 2910 C CA . GLN A 1 360 ? 28.769 5.762 8.287 1.00 77.81 360 GLN A CA 1
ATOM 2911 C C . GLN A 1 360 ? 30.081 5.219 7.715 1.00 77.81 360 GLN A C 1
ATOM 2913 O O . GLN A 1 360 ? 30.891 6.013 7.246 1.00 77.81 360 GLN A O 1
ATOM 2918 N N . ALA A 1 361 ? 30.275 3.901 7.730 1.00 76.25 361 ALA A N 1
ATOM 2919 C CA . ALA A 1 361 ? 31.437 3.250 7.139 1.00 76.25 361 ALA A CA 1
ATOM 2920 C C . ALA A 1 361 ? 31.428 3.316 5.608 1.00 76.25 361 ALA A C 1
ATOM 2922 O O . ALA A 1 361 ? 32.430 3.696 5.011 1.00 76.25 361 ALA A O 1
ATOM 2923 N N . ILE A 1 362 ? 30.273 3.056 4.985 1.00 75.69 362 ILE A N 1
ATOM 2924 C CA . ILE A 1 362 ? 30.087 3.184 3.530 1.00 75.69 362 ILE A CA 1
ATOM 2925 C C . ILE A 1 362 ? 30.424 4.605 3.059 1.00 75.69 362 ILE A C 1
ATOM 2927 O O . ILE A 1 362 ? 31.030 4.781 2.011 1.00 75.69 362 ILE A O 1
ATOM 2931 N N . LEU A 1 363 ? 30.072 5.624 3.849 1.00 81.44 363 LEU A N 1
ATOM 2932 C CA . LEU A 1 363 ? 30.334 7.027 3.514 1.00 81.44 363 LEU A CA 1
ATOM 2933 C C . LEU A 1 363 ? 31.789 7.471 3.726 1.00 81.44 363 LEU A C 1
ATOM 2935 O O . LEU A 1 363 ? 32.138 8.564 3.288 1.00 81.44 363 LEU A O 1
ATOM 2939 N N . LYS A 1 364 ? 32.611 6.693 4.441 1.00 79.69 364 LYS A N 1
ATOM 2940 C CA . LYS A 1 364 ? 33.982 7.085 4.808 1.00 79.69 364 LYS A CA 1
ATOM 2941 C C . LYS A 1 364 ? 35.085 6.252 4.161 1.00 79.69 364 LYS A C 1
ATOM 2943 O O . LYS A 1 364 ? 36.238 6.574 4.398 1.00 79.69 364 LYS A O 1
ATOM 2948 N N . GLU A 1 365 ? 34.752 5.236 3.362 1.00 73.88 365 GLU A N 1
ATOM 2949 C CA . GLU A 1 365 ? 35.740 4.389 2.665 1.00 73.88 365 GLU A CA 1
ATOM 2950 C C . GLU A 1 365 ? 36.809 3.741 3.580 1.00 73.88 365 GLU A C 1
ATOM 2952 O O . GLU A 1 365 ? 37.841 3.284 3.102 1.00 73.88 365 GLU A O 1
ATOM 2957 N N . ASP A 1 366 ? 36.551 3.625 4.889 1.00 65.06 366 ASP A N 1
ATOM 2958 C CA . ASP A 1 366 ? 37.528 3.128 5.867 1.00 65.06 366 ASP A CA 1
ATOM 2959 C C . ASP A 1 366 ? 37.185 1.727 6.423 1.00 65.06 366 ASP A C 1
ATOM 2961 O O . ASP A 1 366 ? 36.050 1.444 6.815 1.00 65.06 366 ASP A O 1
ATOM 2965 N N . ASP A 1 367 ? 38.226 0.883 6.502 1.00 64.94 367 ASP A N 1
ATOM 2966 C CA . ASP A 1 367 ? 38.418 -0.360 7.277 1.00 64.94 367 ASP A CA 1
ATOM 2967 C C . ASP A 1 367 ? 37.176 -1.220 7.614 1.00 64.94 367 ASP A C 1
ATOM 2969 O O . ASP A 1 367 ? 36.829 -1.473 8.775 1.00 64.94 367 ASP A O 1
ATOM 2973 N N . TRP A 1 368 ? 36.593 -1.825 6.576 1.00 74.44 368 TRP A N 1
ATOM 2974 C CA . TRP A 1 368 ? 35.621 -2.924 6.670 1.00 74.44 368 TRP A CA 1
ATOM 2975 C C . TRP A 1 368 ? 35.981 -4.076 7.636 1.00 74.44 368 TRP A C 1
ATOM 2977 O O . TRP A 1 368 ? 35.070 -4.563 8.316 1.00 74.44 368 TRP A O 1
ATOM 2987 N N . PRO A 1 369 ? 37.252 -4.516 7.783 1.00 76.81 369 PRO A N 1
ATOM 2988 C CA . PRO A 1 369 ? 37.586 -5.659 8.638 1.00 76.81 369 PRO A CA 1
ATOM 2989 C C . PRO A 1 369 ? 37.229 -5.449 10.115 1.00 76.81 369 PRO A C 1
ATOM 2991 O O . PRO A 1 369 ? 36.712 -6.358 10.763 1.00 76.81 369 PRO A O 1
ATOM 2994 N N . ARG A 1 370 ? 37.422 -4.232 10.644 1.00 73.62 370 ARG A N 1
ATOM 2995 C CA . ARG A 1 370 ? 37.104 -3.909 12.047 1.00 73.62 370 ARG A CA 1
ATOM 2996 C C . ARG A 1 370 ? 35.606 -3.851 12.316 1.00 73.62 370 ARG A C 1
ATOM 2998 O O . ARG A 1 370 ? 35.160 -4.196 13.408 1.00 73.62 370 ARG A O 1
ATOM 3005 N N . ILE A 1 371 ? 34.827 -3.408 11.334 1.00 76.44 371 ILE A N 1
ATOM 3006 C CA . ILE A 1 371 ? 33.368 -3.332 11.455 1.00 76.44 371 ILE A CA 1
ATOM 3007 C C . ILE A 1 371 ? 32.773 -4.738 11.435 1.00 76.44 371 ILE A C 1
ATOM 3009 O O . ILE A 1 371 ? 31.904 -5.041 12.249 1.00 76.44 371 ILE A O 1
ATOM 3013 N N . ILE A 1 372 ? 33.288 -5.613 10.568 1.00 75.12 372 ILE A N 1
ATOM 3014 C CA . ILE A 1 372 ? 32.889 -7.022 10.520 1.00 75.12 372 ILE A CA 1
ATOM 3015 C C . ILE A 1 372 ? 33.223 -7.714 11.851 1.00 75.12 372 ILE A C 1
ATOM 3017 O O . ILE A 1 372 ? 32.359 -8.378 12.420 1.00 75.12 372 ILE A O 1
ATOM 3021 N N . GLU A 1 373 ? 34.416 -7.508 12.413 1.00 78.56 373 GLU A N 1
ATOM 3022 C CA . GLU A 1 373 ? 34.793 -8.072 13.721 1.00 78.56 373 GLU A CA 1
ATOM 3023 C C . GLU A 1 373 ? 33.878 -7.579 14.864 1.00 78.56 373 GLU A C 1
ATOM 3025 O O . GLU A 1 373 ? 33.443 -8.357 15.716 1.00 78.56 373 GLU A O 1
ATOM 3030 N N . TYR A 1 374 ? 33.491 -6.300 14.849 1.00 77.25 374 TYR A N 1
ATOM 3031 C CA . TYR A 1 374 ? 32.592 -5.731 15.858 1.00 77.25 374 TYR A CA 1
ATOM 3032 C C . TYR A 1 374 ? 31.145 -6.247 15.740 1.00 77.25 374 TYR A C 1
ATOM 3034 O O . TYR A 1 374 ? 30.502 -6.554 16.749 1.00 77.25 374 TYR A O 1
ATOM 3042 N N . VAL A 1 375 ? 30.624 -6.381 14.515 1.00 79.81 375 VAL A N 1
ATOM 3043 C CA . VAL A 1 375 ? 29.267 -6.899 14.257 1.00 79.81 375 VAL A CA 1
ATOM 3044 C C . VAL A 1 375 ? 29.184 -8.396 14.568 1.00 79.81 375 VAL A C 1
ATOM 3046 O O . VAL A 1 375 ? 28.230 -8.851 15.202 1.00 79.81 375 VAL A O 1
ATOM 3049 N N . THR A 1 376 ? 30.198 -9.174 14.192 1.00 78.19 376 THR A N 1
ATOM 3050 C CA . THR A 1 376 ? 30.256 -10.615 14.488 1.00 78.19 376 THR A CA 1
ATOM 3051 C C . THR A 1 376 ? 30.388 -10.887 15.992 1.00 78.19 376 THR A C 1
ATOM 3053 O O . THR A 1 376 ? 29.665 -11.722 16.529 1.00 78.19 376 THR A O 1
ATOM 3056 N N . SER A 1 377 ? 31.213 -10.130 16.721 1.00 79.06 377 SER A N 1
ATOM 3057 C CA . SER A 1 377 ? 31.348 -10.271 18.181 1.00 79.06 377 SER A CA 1
ATOM 3058 C C . SER A 1 377 ? 30.047 -9.957 18.942 1.00 79.06 377 SER A C 1
ATOM 3060 O O . SER A 1 377 ? 29.638 -10.697 19.848 1.00 79.06 377 SER A O 1
ATOM 3062 N N . GLY A 1 378 ? 29.335 -8.894 18.548 1.00 79.44 378 GLY A N 1
ATOM 3063 C CA . GLY A 1 378 ? 28.066 -8.531 19.186 1.00 79.44 378 GLY A CA 1
ATOM 3064 C C . GLY A 1 378 ? 26.916 -9.489 18.853 1.00 79.44 378 GLY A C 1
ATOM 3065 O O . GLY A 1 378 ? 26.128 -9.827 19.738 1.00 79.44 378 GLY A O 1
ATOM 3066 N N . THR A 1 379 ? 26.856 -10.012 17.625 1.00 76.50 379 THR A N 1
ATOM 3067 C CA . THR A 1 379 ? 25.856 -11.025 17.240 1.00 76.50 379 THR A CA 1
ATOM 3068 C C . THR A 1 379 ? 26.079 -12.361 17.954 1.00 76.50 379 THR A C 1
ATOM 3070 O O . THR A 1 379 ? 25.118 -12.931 18.471 1.00 76.50 379 THR A O 1
ATOM 3073 N N . ILE A 1 380 ? 27.328 -12.822 18.099 1.00 77.38 380 ILE A N 1
ATOM 3074 C CA . ILE A 1 380 ? 27.661 -14.028 18.882 1.00 77.38 380 ILE A CA 1
ATOM 3075 C C . ILE A 1 380 ? 27.240 -13.864 20.350 1.00 77.38 380 ILE A C 1
ATOM 3077 O O . ILE A 1 380 ? 26.657 -14.780 20.936 1.00 77.38 380 ILE A O 1
ATOM 3081 N N . SER A 1 381 ? 27.464 -12.683 20.933 1.00 78.75 381 SER A N 1
ATOM 3082 C CA . SER A 1 381 ? 27.066 -12.381 22.314 1.00 78.75 381 SER A CA 1
ATOM 3083 C C . SER A 1 381 ? 25.542 -12.405 22.499 1.00 78.75 381 SER A C 1
ATOM 3085 O O . SER A 1 381 ? 25.047 -12.975 23.472 1.00 78.75 381 SER A O 1
ATOM 3087 N N . LEU A 1 382 ? 24.779 -11.857 21.545 1.00 77.25 382 LEU A N 1
ATOM 3088 C CA . LEU A 1 382 ? 23.311 -11.886 21.570 1.00 77.25 382 LEU A CA 1
ATOM 3089 C C . LEU A 1 382 ? 22.750 -13.305 21.426 1.00 77.25 382 LEU A C 1
ATOM 3091 O O . LEU A 1 382 ? 21.811 -13.664 22.137 1.00 77.25 382 LEU A O 1
ATOM 3095 N N . ILE A 1 383 ? 23.353 -14.134 20.569 1.00 74.88 383 ILE A N 1
ATOM 3096 C CA . ILE A 1 383 ? 22.975 -15.547 20.413 1.00 74.88 383 ILE A CA 1
ATOM 3097 C C . ILE A 1 383 ? 23.248 -16.323 21.706 1.00 74.88 383 ILE A C 1
ATOM 3099 O O . ILE A 1 383 ? 22.427 -17.143 22.122 1.00 74.88 383 ILE A O 1
ATOM 3103 N N . PHE A 1 384 ? 24.372 -16.052 22.377 1.00 75.25 384 PHE A N 1
ATOM 3104 C CA . PHE A 1 384 ? 24.706 -16.703 23.643 1.00 75.25 384 PHE A CA 1
ATOM 3105 C C . PHE A 1 384 ? 23.728 -16.315 24.762 1.00 75.25 384 PHE A C 1
ATOM 3107 O O . PHE A 1 384 ? 23.279 -17.182 25.510 1.00 75.25 384 PHE A O 1
ATOM 3114 N N . ILE A 1 385 ? 23.323 -15.041 24.832 1.00 75.00 385 ILE A N 1
ATOM 3115 C CA . ILE A 1 385 ? 22.305 -14.557 25.780 1.00 75.00 385 ILE A CA 1
ATOM 3116 C C . ILE A 1 385 ? 20.930 -15.166 25.468 1.00 75.00 385 ILE A C 1
ATOM 3118 O O . ILE A 1 385 ? 20.243 -15.612 26.386 1.00 75.00 385 ILE A O 1
ATOM 3122 N N . GLY A 1 386 ? 20.547 -15.248 24.190 1.00 74.06 386 GLY A N 1
ATOM 3123 C CA . GLY A 1 386 ? 19.301 -15.890 23.760 1.00 74.06 386 GLY A CA 1
ATOM 3124 C C . GLY A 1 386 ? 19.241 -17.368 24.157 1.00 74.06 386 GLY A C 1
ATOM 3125 O O . GLY A 1 386 ? 18.275 -17.802 24.781 1.00 74.06 386 GLY A O 1
ATOM 3126 N N . ARG A 1 387 ? 20.321 -18.122 23.912 1.00 72.38 387 ARG A N 1
ATOM 3127 C CA . ARG A 1 387 ? 20.424 -19.536 24.318 1.00 72.38 387 ARG A CA 1
ATOM 3128 C C . ARG A 1 387 ? 20.495 -19.734 25.832 1.00 72.38 387 ARG A C 1
ATOM 3130 O O . ARG A 1 387 ? 20.005 -20.744 26.336 1.00 72.38 387 ARG A O 1
ATOM 3137 N N . ALA A 1 388 ? 21.089 -18.794 26.566 1.00 65.94 388 ALA A N 1
ATOM 3138 C CA . ALA A 1 388 ? 21.098 -18.820 28.027 1.00 65.94 388 ALA A CA 1
ATOM 3139 C C . ALA A 1 388 ? 19.699 -18.558 28.617 1.00 65.94 388 ALA A C 1
ATOM 3141 O O . ALA A 1 388 ? 19.353 -19.150 29.635 1.00 65.94 388 ALA A O 1
ATOM 3142 N N . MET A 1 389 ? 18.882 -17.722 27.963 1.00 64.56 389 MET A N 1
ATOM 3143 C CA . MET A 1 389 ? 17.488 -17.459 28.352 1.00 64.56 389 MET A CA 1
ATOM 3144 C C . MET A 1 389 ? 16.554 -18.640 28.043 1.00 64.56 389 MET A C 1
ATOM 3146 O O . MET A 1 389 ? 15.606 -18.880 28.788 1.00 64.56 389 MET A O 1
ATOM 3150 N N . GLU A 1 390 ? 16.824 -19.385 26.968 1.00 63.69 390 GLU A N 1
ATOM 3151 C CA . GLU A 1 390 ? 16.027 -20.545 26.545 1.00 63.69 390 GLU A CA 1
ATOM 3152 C C . GLU A 1 390 ? 16.191 -21.750 27.488 1.00 63.69 390 GLU A C 1
ATOM 3154 O O . GLU A 1 390 ? 15.245 -22.500 27.733 1.00 63.69 390 GLU A O 1
ATOM 3159 N N . LYS A 1 391 ? 17.364 -21.902 28.118 1.00 59.41 391 LYS A N 1
ATOM 3160 C CA . LYS A 1 391 ? 17.590 -22.916 29.158 1.00 59.41 391 LYS A CA 1
ATOM 3161 C C . LYS A 1 391 ? 17.115 -22.420 30.529 1.00 59.41 391 LYS A C 1
ATOM 3163 O O . LYS A 1 391 ? 17.908 -22.135 31.422 1.00 59.41 391 LYS A O 1
ATOM 3168 N N . GLN A 1 392 ? 15.798 -22.356 30.715 1.00 54.50 392 GLN A N 1
ATOM 3169 C CA . GLN A 1 392 ? 15.180 -22.165 32.029 1.00 54.50 392 GLN A CA 1
ATOM 3170 C C . GLN A 1 392 ? 15.435 -23.374 32.941 1.00 54.50 392 GLN A C 1
ATOM 3172 O O . GLN A 1 392 ? 14.741 -24.384 32.859 1.00 54.50 392 GLN A O 1
ATOM 3177 N N . SER A 1 393 ? 16.394 -23.255 33.864 1.00 46.88 393 SER A N 1
ATOM 3178 C CA . SER A 1 393 ? 16.405 -24.058 35.091 1.00 46.88 393 SER A CA 1
ATOM 3179 C C . SER A 1 393 ? 17.133 -23.342 36.242 1.00 46.88 393 SER A C 1
ATOM 3181 O O . SER A 1 393 ? 18.336 -23.110 36.195 1.00 46.88 393 SER A O 1
ATOM 3183 N N . TYR A 1 394 ? 16.335 -22.996 37.259 1.00 52.19 394 TYR A N 1
ATOM 3184 C CA . TYR A 1 394 ? 16.621 -22.580 38.644 1.00 52.19 394 TYR A CA 1
ATOM 3185 C C . TYR A 1 394 ? 17.491 -21.338 38.949 1.00 52.19 394 TYR A C 1
ATOM 3187 O O . TYR A 1 394 ? 18.713 -21.388 39.039 1.00 52.19 394 TYR A O 1
ATOM 3195 N N . GLY A 1 395 ? 16.796 -20.249 39.314 1.00 55.22 395 GLY A N 1
ATOM 3196 C CA . GLY A 1 395 ? 16.870 -19.554 40.619 1.00 55.22 395 GLY A CA 1
ATOM 3197 C C . GLY A 1 395 ? 18.163 -18.852 41.054 1.00 55.22 395 GLY A C 1
ATOM 3198 O O . GLY A 1 395 ? 18.110 -17.701 41.468 1.00 55.22 395 GLY A O 1
ATOM 3199 N N . SER A 1 396 ? 19.318 -19.507 40.962 1.00 51.47 396 SER A N 1
ATOM 3200 C CA . SER A 1 396 ? 20.610 -18.991 41.445 1.00 51.47 396 SER A CA 1
ATOM 3201 C C . SER A 1 396 ? 21.377 -18.206 40.374 1.00 51.47 396 SER A C 1
ATOM 3203 O O . SER A 1 396 ? 22.205 -17.358 40.700 1.00 51.47 396 SER A O 1
ATOM 3205 N N . LEU A 1 397 ? 21.075 -18.437 39.093 1.00 53.94 397 LEU A N 1
ATOM 3206 C CA . LEU A 1 397 ? 21.713 -17.734 37.979 1.00 53.94 397 LEU A CA 1
ATOM 3207 C C . LEU A 1 397 ? 21.169 -16.317 37.770 1.00 53.94 397 LEU A C 1
ATOM 3209 O O . LEU A 1 397 ? 21.845 -15.501 37.153 1.00 53.94 397 LEU A O 1
ATOM 3213 N N . TYR A 1 398 ? 19.981 -15.997 38.288 1.00 58.41 398 TYR A N 1
ATOM 3214 C CA . TYR A 1 398 ? 19.348 -14.704 38.026 1.00 58.41 398 TYR A CA 1
ATOM 3215 C C . TYR A 1 398 ? 20.094 -13.549 38.703 1.00 58.41 398 TYR A C 1
ATOM 3217 O O . TYR A 1 398 ? 20.272 -12.510 38.080 1.00 58.41 398 TYR A O 1
ATOM 3225 N N . GLU A 1 399 ? 20.614 -13.740 39.920 1.00 57.31 399 GLU A N 1
ATOM 3226 C CA . GLU A 1 399 ? 21.433 -12.719 40.592 1.00 57.31 399 GLU A CA 1
ATOM 3227 C C . GLU A 1 399 ? 22.821 -12.579 39.952 1.00 57.31 399 GLU A C 1
ATOM 3229 O O . GLU A 1 399 ? 23.288 -11.461 39.741 1.00 57.31 399 GLU A O 1
ATOM 3234 N N . ALA A 1 400 ? 23.449 -13.686 39.542 1.00 57.41 400 ALA A N 1
ATOM 3235 C CA . ALA A 1 400 ? 24.733 -13.648 38.839 1.00 57.41 400 ALA A CA 1
ATOM 3236 C C . ALA A 1 400 ? 24.614 -12.991 37.451 1.00 57.41 400 ALA A C 1
ATOM 3238 O O . ALA A 1 400 ? 25.483 -12.218 37.046 1.00 57.41 400 ALA A O 1
ATOM 3239 N N . ILE A 1 401 ? 23.515 -13.248 36.734 1.00 62.75 401 ILE A N 1
ATOM 3240 C CA . ILE A 1 401 ? 23.210 -12.594 35.460 1.00 62.75 401 ILE A CA 1
ATOM 3241 C C . ILE A 1 401 ? 22.867 -11.124 35.695 1.00 62.75 401 ILE A C 1
ATOM 3243 O O . ILE A 1 401 ? 23.361 -10.294 34.946 1.00 62.75 401 ILE A O 1
ATOM 3247 N N . LEU A 1 402 ? 22.104 -10.756 36.730 1.00 64.00 402 LEU A N 1
ATOM 3248 C CA . LEU A 1 402 ? 21.793 -9.345 36.986 1.00 64.00 402 LEU A CA 1
ATOM 3249 C C . LEU A 1 402 ? 23.059 -8.536 37.298 1.00 64.00 402 LEU A C 1
ATOM 3251 O O . LEU A 1 402 ? 23.220 -7.434 36.777 1.00 64.00 402 LEU A O 1
ATOM 3255 N N . VAL A 1 403 ? 23.981 -9.083 38.095 1.00 68.00 403 VAL A N 1
ATOM 3256 C CA . VAL A 1 403 ? 25.261 -8.431 38.424 1.00 68.00 403 VAL A CA 1
ATOM 3257 C C . VAL A 1 403 ? 26.165 -8.335 37.191 1.00 68.00 403 VAL A C 1
ATOM 3259 O O . VAL A 1 403 ? 26.735 -7.277 36.928 1.00 68.00 403 VAL A O 1
ATOM 3262 N N . ASN A 1 404 ? 26.240 -9.384 36.368 1.00 62.47 404 ASN A N 1
ATOM 3263 C CA . ASN A 1 404 ? 27.047 -9.349 35.146 1.00 62.47 404 ASN A CA 1
ATOM 3264 C C . ASN A 1 404 ? 26.433 -8.464 34.056 1.00 62.47 404 ASN A C 1
ATOM 3266 O O . ASN A 1 404 ? 27.163 -7.757 33.370 1.00 62.47 404 ASN A O 1
ATOM 3270 N N . VAL A 1 405 ? 25.108 -8.437 33.917 1.00 68.62 405 VAL A N 1
ATOM 3271 C CA . VAL A 1 405 ? 24.404 -7.591 32.945 1.00 68.62 405 VAL A CA 1
ATOM 3272 C C . VAL A 1 405 ? 24.470 -6.128 33.369 1.00 68.62 405 VAL A C 1
ATOM 3274 O O . VAL A 1 405 ? 24.741 -5.277 32.532 1.00 68.62 405 VAL A O 1
ATOM 3277 N N . THR A 1 406 ? 24.315 -5.804 34.655 1.00 68.50 406 THR A N 1
ATOM 3278 C CA . THR A 1 406 ? 24.491 -4.420 35.134 1.00 68.50 406 THR A CA 1
ATOM 3279 C C . THR A 1 406 ? 25.944 -3.955 35.032 1.00 68.50 406 THR A C 1
ATOM 3281 O O . THR A 1 406 ? 26.181 -2.819 34.623 1.00 68.50 406 THR A O 1
ATOM 3284 N N . SER A 1 407 ? 26.921 -4.830 35.296 1.00 70.81 407 SER A N 1
ATOM 3285 C CA . SER A 1 407 ? 28.344 -4.542 35.071 1.00 70.81 407 SER A CA 1
ATOM 3286 C C . SER A 1 407 ? 28.667 -4.346 33.585 1.00 70.81 407 SER A C 1
ATOM 3288 O O . SER A 1 407 ? 29.340 -3.382 33.221 1.00 70.81 407 SER A O 1
ATOM 3290 N N . PHE A 1 408 ? 28.120 -5.190 32.707 1.00 70.69 408 PHE A N 1
ATOM 3291 C CA . PHE A 1 408 ? 28.319 -5.101 31.261 1.00 70.69 408 PHE A CA 1
ATOM 3292 C C . PHE A 1 408 ? 27.638 -3.872 30.651 1.00 70.69 408 PHE A C 1
ATOM 3294 O O . PHE A 1 408 ? 28.233 -3.192 29.814 1.00 70.69 408 PHE A O 1
ATOM 3301 N N . ILE A 1 409 ? 26.423 -3.538 31.098 1.00 70.62 409 ILE A N 1
ATOM 3302 C CA . ILE A 1 409 ? 25.730 -2.304 30.710 1.00 70.62 409 ILE A CA 1
ATOM 3303 C C . ILE A 1 409 ? 26.523 -1.097 31.213 1.00 70.62 409 ILE A C 1
ATOM 3305 O O . ILE A 1 409 ? 26.752 -0.177 30.437 1.00 70.62 409 ILE A O 1
ATOM 3309 N N . GLY A 1 410 ? 27.014 -1.114 32.456 1.00 76.50 410 GLY A N 1
ATOM 3310 C CA . GLY A 1 410 ? 27.855 -0.047 33.005 1.00 76.50 410 GLY A CA 1
ATOM 3311 C C . GLY A 1 410 ? 29.156 0.149 32.221 1.00 76.50 410 GLY A C 1
ATOM 3312 O O . GLY A 1 410 ? 29.489 1.274 31.851 1.00 76.50 410 GLY A O 1
ATOM 3313 N N . ALA A 1 411 ? 29.858 -0.936 31.885 1.00 68.88 411 ALA A N 1
ATOM 3314 C CA . ALA A 1 411 ? 31.072 -0.891 31.072 1.00 68.88 411 ALA A CA 1
ATOM 3315 C C . ALA A 1 411 ? 30.787 -0.387 29.648 1.00 68.88 411 ALA A C 1
ATOM 3317 O O . ALA A 1 411 ? 31.489 0.495 29.153 1.00 68.88 411 ALA A O 1
ATOM 3318 N N . SER A 1 412 ? 29.714 -0.872 29.018 1.00 69.31 412 SER A N 1
ATOM 3319 C CA . SER A 1 412 ? 29.290 -0.432 27.683 1.00 69.31 412 SER A CA 1
ATOM 3320 C C . SER A 1 412 ? 28.882 1.042 27.673 1.00 69.31 412 SER A C 1
ATOM 3322 O O . SER A 1 412 ? 29.222 1.771 26.743 1.00 69.31 412 SER A O 1
ATOM 3324 N N . PHE A 1 413 ? 28.217 1.516 28.730 1.00 69.81 413 PHE A N 1
ATOM 3325 C CA . PHE A 1 413 ? 27.823 2.915 28.878 1.00 69.81 413 PHE A CA 1
ATOM 3326 C C . PHE A 1 413 ? 29.039 3.826 29.091 1.00 69.81 413 PHE A C 1
ATOM 3328 O O . PHE A 1 413 ? 29.124 4.885 28.473 1.00 69.81 413 PHE A O 1
ATOM 3335 N N . CYS A 1 414 ? 30.028 3.395 29.879 1.00 72.50 414 CYS A N 1
ATOM 3336 C CA . CYS A 1 414 ? 31.296 4.112 30.042 1.00 72.50 414 CYS A CA 1
ATOM 3337 C C . CYS A 1 414 ? 32.090 4.197 28.730 1.00 72.50 414 CYS A C 1
ATOM 3339 O O . CYS A 1 414 ? 32.605 5.265 28.397 1.00 72.50 414 CYS A O 1
ATOM 3341 N N . VAL A 1 415 ? 32.149 3.110 27.952 1.00 75.12 415 VAL A N 1
ATOM 3342 C CA . VAL A 1 415 ? 32.792 3.108 26.626 1.00 75.12 415 VAL A CA 1
ATOM 3343 C C . VAL A 1 415 ? 32.041 4.027 25.661 1.00 75.12 415 VAL A C 1
ATOM 3345 O O . VAL A 1 415 ? 32.669 4.803 24.944 1.00 75.12 415 VAL A O 1
ATOM 3348 N N . PHE A 1 416 ? 30.707 4.011 25.682 1.00 72.62 416 PHE A N 1
ATOM 3349 C CA . PHE A 1 416 ? 29.885 4.871 24.834 1.00 72.62 416 PHE A CA 1
ATOM 3350 C C . PHE A 1 416 ? 30.040 6.359 25.180 1.00 72.62 416 PHE A C 1
ATOM 3352 O O . PHE A 1 416 ? 30.199 7.186 24.282 1.00 72.62 416 PHE A O 1
ATOM 3359 N N . ILE A 1 417 ? 30.058 6.710 26.471 1.00 78.69 417 ILE A N 1
ATOM 3360 C CA . ILE A 1 417 ? 30.332 8.079 26.931 1.00 78.69 417 ILE A CA 1
ATOM 3361 C C . ILE A 1 417 ? 31.749 8.499 26.530 1.00 78.69 417 ILE A C 1
ATOM 3363 O O . ILE A 1 417 ? 31.921 9.584 25.978 1.00 78.69 417 ILE A O 1
ATOM 3367 N N . GLY A 1 418 ? 32.750 7.639 26.738 1.00 82.56 418 GLY A N 1
ATOM 3368 C CA . GLY A 1 418 ? 34.130 7.913 26.335 1.00 82.56 418 GLY A CA 1
ATOM 3369 C C . GLY A 1 418 ? 34.259 8.155 24.830 1.00 82.56 418 GLY A C 1
ATOM 3370 O O . GLY A 1 418 ? 34.894 9.121 24.408 1.00 82.56 418 GLY A O 1
ATOM 3371 N N . TRP A 1 419 ? 33.587 7.340 24.013 1.00 83.75 419 TRP A N 1
ATOM 3372 C CA . TRP A 1 419 ? 33.580 7.490 22.559 1.00 83.75 419 TRP A CA 1
ATOM 3373 C C . TRP A 1 419 ? 32.857 8.764 22.113 1.00 83.75 419 TRP A C 1
ATOM 3375 O O . TRP A 1 419 ? 33.348 9.477 21.239 1.00 83.75 419 TRP A O 1
ATOM 3385 N N . ARG A 1 420 ? 31.737 9.111 22.759 1.00 79.94 420 ARG A N 1
ATOM 3386 C CA . ARG A 1 420 ? 30.997 10.347 22.485 1.00 79.94 420 ARG A CA 1
ATOM 3387 C C . ARG A 1 420 ? 31.804 11.592 22.848 1.00 79.94 420 ARG A C 1
ATOM 3389 O O . ARG A 1 420 ? 31.862 12.518 22.049 1.00 79.94 420 ARG A O 1
ATOM 3396 N N . ILE A 1 421 ? 32.476 11.597 23.998 1.00 82.88 421 ILE A N 1
ATOM 3397 C CA . ILE A 1 421 ? 33.362 12.699 24.400 1.00 82.88 421 ILE A CA 1
ATOM 3398 C C . ILE A 1 421 ? 34.540 12.821 23.423 1.00 82.88 421 ILE A C 1
ATOM 3400 O O . ILE A 1 421 ? 34.846 13.920 22.967 1.00 82.88 421 ILE A O 1
ATOM 3404 N N . ALA A 1 422 ? 35.168 11.707 23.034 1.00 81.81 422 ALA A N 1
ATOM 3405 C CA . ALA A 1 422 ? 36.257 11.718 22.056 1.00 81.81 422 ALA A CA 1
ATOM 3406 C C . ALA A 1 422 ? 35.806 12.225 20.673 1.00 81.81 422 ALA A C 1
ATOM 3408 O O . ALA A 1 422 ? 36.559 12.926 19.994 1.00 81.81 422 ALA A O 1
ATOM 3409 N N . PHE A 1 423 ? 34.579 11.897 20.262 1.00 83.31 423 PHE A N 1
ATOM 3410 C CA . PHE A 1 423 ? 33.985 12.386 19.022 1.00 83.31 423 PHE A CA 1
ATOM 3411 C C . PHE A 1 423 ? 33.744 13.900 19.063 1.00 83.31 423 PHE A C 1
ATOM 3413 O O . PHE A 1 423 ? 34.191 14.602 18.159 1.00 83.31 423 PHE A O 1
ATOM 3420 N N . GLU A 1 424 ? 33.124 14.413 20.129 1.00 82.00 424 GLU A N 1
ATOM 3421 C CA . GLU A 1 424 ? 32.902 15.855 20.321 1.00 82.00 424 GLU A CA 1
ATOM 3422 C C . GLU A 1 424 ? 34.231 16.630 20.328 1.00 82.00 424 GLU A C 1
ATOM 3424 O O . GLU A 1 424 ? 34.371 17.638 19.636 1.00 82.00 424 GLU A O 1
ATOM 3429 N N . ILE A 1 425 ? 35.264 16.113 21.007 1.00 87.00 425 ILE A N 1
ATOM 3430 C CA . ILE A 1 425 ? 36.605 16.722 21.006 1.00 87.00 425 ILE A CA 1
ATOM 3431 C C . ILE A 1 425 ? 37.197 16.763 19.588 1.00 87.00 425 ILE A C 1
ATOM 3433 O O . ILE A 1 425 ? 37.755 17.785 19.184 1.00 87.00 425 ILE A O 1
ATOM 3437 N N . ARG A 1 426 ? 37.065 15.685 18.802 1.00 86.56 426 ARG A N 1
ATOM 3438 C CA . ARG A 1 426 ? 37.553 15.655 17.411 1.00 86.56 426 ARG A CA 1
ATOM 3439 C C . ARG A 1 426 ? 36.817 16.645 16.513 1.00 86.56 426 ARG A C 1
ATOM 3441 O O . ARG A 1 426 ? 37.462 17.280 15.684 1.00 86.56 426 ARG A O 1
ATOM 3448 N N . VAL A 1 427 ? 35.505 16.803 16.682 1.00 85.44 427 VAL A N 1
ATOM 3449 C CA . VAL A 1 427 ? 34.711 17.781 15.922 1.00 85.44 427 VAL A CA 1
ATOM 3450 C C . VAL A 1 427 ? 35.141 19.207 16.265 1.00 85.44 427 VAL A C 1
ATOM 3452 O O . VAL A 1 427 ? 35.378 20.005 15.360 1.00 85.44 427 VAL A O 1
ATOM 3455 N N . VAL A 1 428 ? 35.332 19.520 17.549 1.00 90.06 428 VAL A N 1
ATOM 3456 C CA . VAL A 1 428 ? 35.804 20.844 17.987 1.00 90.06 428 VAL A CA 1
ATOM 3457 C C . VAL A 1 428 ? 37.211 21.145 17.457 1.00 90.06 428 VAL A C 1
ATOM 3459 O O . VAL A 1 428 ? 37.459 22.249 16.972 1.00 90.06 428 VAL A O 1
ATOM 3462 N N . LEU A 1 429 ? 38.126 20.170 17.480 1.00 88.75 429 LEU A N 1
ATOM 3463 C CA . LEU A 1 429 ? 39.470 20.331 16.913 1.00 88.75 429 LEU A CA 1
ATOM 3464 C C . LEU A 1 429 ? 39.440 20.527 15.391 1.00 88.75 429 LEU A C 1
ATOM 3466 O O . LEU A 1 429 ? 40.160 21.383 14.879 1.00 88.75 429 LEU A O 1
ATOM 3470 N N . ALA A 1 430 ? 38.587 19.791 14.673 1.00 87.62 430 ALA A N 1
ATOM 3471 C CA . ALA A 1 430 ? 38.420 19.952 13.230 1.00 87.62 430 ALA A CA 1
ATOM 3472 C C . ALA A 1 430 ? 37.866 21.340 12.871 1.00 87.62 430 ALA A C 1
ATOM 3474 O O . ALA A 1 430 ? 38.389 21.998 11.974 1.00 87.62 430 ALA A O 1
ATOM 3475 N N . LEU A 1 431 ? 36.866 21.830 13.610 1.00 87.12 431 LEU A N 1
ATOM 3476 C CA . LEU A 1 431 ? 36.315 23.176 13.422 1.00 87.12 431 LEU A CA 1
ATOM 3477 C C . LEU A 1 431 ? 37.338 24.272 13.751 1.00 87.12 431 LEU A C 1
ATOM 3479 O O . LEU A 1 431 ? 37.436 25.262 13.027 1.00 87.12 431 LEU A O 1
ATOM 3483 N N . SER A 1 432 ? 38.144 24.081 14.799 1.00 92.12 432 SER A N 1
ATOM 3484 C CA . SER A 1 432 ? 39.252 24.982 15.137 1.00 92.12 432 SER A CA 1
ATOM 3485 C C . SER A 1 432 ? 40.301 25.041 14.019 1.00 92.12 432 SER A C 1
ATOM 3487 O O . SER A 1 432 ? 40.727 26.123 13.613 1.00 92.12 432 SER A O 1
ATOM 3489 N N . TYR A 1 433 ? 40.657 23.886 13.448 1.00 91.44 433 TYR A N 1
ATOM 3490 C CA . TYR A 1 433 ? 41.598 23.793 12.333 1.00 91.44 433 TYR A CA 1
ATOM 3491 C C . TYR A 1 433 ? 41.065 24.466 11.059 1.00 91.44 433 TYR A C 1
ATOM 3493 O O . TYR A 1 433 ? 41.788 25.230 10.418 1.00 91.44 433 TYR A O 1
ATOM 3501 N N . ILE A 1 434 ? 39.784 24.263 10.730 1.00 89.31 434 ILE A N 1
ATOM 3502 C CA . ILE A 1 434 ? 39.122 24.934 9.602 1.00 89.31 434 ILE A CA 1
ATOM 3503 C C . ILE A 1 434 ? 39.142 26.454 9.798 1.00 89.31 434 ILE A C 1
ATOM 3505 O O . ILE A 1 434 ? 39.534 27.177 8.885 1.00 89.31 434 ILE A O 1
ATOM 3509 N N . ASN A 1 435 ? 38.807 26.949 10.993 1.00 89.56 435 ASN A N 1
ATOM 3510 C CA . ASN A 1 435 ? 38.862 28.383 11.290 1.00 89.56 435 ASN A CA 1
ATOM 3511 C C . ASN A 1 435 ? 40.281 28.956 11.155 1.00 89.56 435 ASN A C 1
ATOM 3513 O O . ASN A 1 435 ? 40.448 30.067 10.652 1.00 89.56 435 ASN A O 1
ATOM 3517 N N . HIS A 1 436 ? 41.311 28.199 11.541 1.00 92.19 436 HIS A N 1
ATOM 3518 C CA . HIS A 1 436 ? 42.703 28.611 11.364 1.00 92.19 436 HIS A CA 1
ATOM 3519 C C . HIS A 1 436 ? 43.108 28.680 9.880 1.00 92.19 436 HIS A C 1
ATOM 3521 O O . HIS A 1 436 ? 43.774 29.629 9.464 1.00 92.19 436 HIS A O 1
ATOM 3527 N N . ILE A 1 437 ? 42.672 27.718 9.057 1.00 90.88 437 ILE A N 1
ATOM 3528 C CA . ILE A 1 437 ? 42.894 27.746 7.601 1.00 90.88 437 ILE A CA 1
ATOM 3529 C C . ILE A 1 437 ? 42.175 28.938 6.968 1.00 90.88 437 ILE A C 1
ATOM 3531 O O . ILE A 1 437 ? 42.785 29.673 6.193 1.00 90.88 437 ILE A O 1
ATOM 3535 N N . VAL A 1 438 ? 40.909 29.170 7.320 1.00 91.50 438 VAL A N 1
ATOM 3536 C CA . VAL A 1 438 ? 40.132 30.311 6.814 1.00 91.50 438 VAL A CA 1
ATOM 3537 C C . VAL A 1 438 ? 40.805 31.635 7.194 1.00 91.50 438 VAL A C 1
ATOM 3539 O O . VAL A 1 438 ? 40.920 32.525 6.352 1.00 91.50 438 VAL A O 1
ATOM 3542 N N . GLY A 1 439 ? 41.335 31.745 8.416 1.00 92.56 439 GLY A N 1
ATOM 3543 C CA . GLY A 1 439 ? 42.119 32.901 8.856 1.00 92.56 439 GLY A CA 1
ATOM 3544 C C . GLY A 1 439 ? 43.401 33.117 8.041 1.00 92.56 439 GLY A C 1
ATOM 3545 O O . GLY A 1 439 ? 43.674 34.241 7.622 1.00 92.56 439 GLY A O 1
ATOM 3546 N N . LEU A 1 440 ? 44.159 32.053 7.755 1.00 90.44 440 LEU A N 1
ATOM 3547 C CA . LEU A 1 440 ? 45.368 32.116 6.919 1.00 90.44 440 LEU A CA 1
ATOM 3548 C C . LEU A 1 440 ? 45.063 32.514 5.469 1.00 90.44 440 LEU A C 1
ATOM 3550 O O . LEU A 1 440 ? 45.802 33.303 4.881 1.00 90.44 440 LEU A O 1
ATOM 3554 N N . VAL A 1 441 ? 43.974 31.998 4.893 1.00 89.12 441 VAL A N 1
ATOM 3555 C CA . VAL A 1 441 ? 43.537 32.358 3.536 1.00 89.12 441 VAL A CA 1
ATOM 3556 C C . VAL A 1 441 ? 43.105 33.825 3.485 1.00 89.12 441 VAL A C 1
ATOM 3558 O O . VAL A 1 441 ? 43.536 34.553 2.593 1.00 89.12 441 VAL A O 1
ATOM 3561 N N . ALA A 1 442 ? 42.337 34.293 4.472 1.00 86.81 442 ALA A N 1
ATOM 3562 C CA . ALA A 1 442 ? 41.919 35.691 4.565 1.00 86.81 442 ALA A CA 1
ATOM 3563 C C . ALA A 1 442 ? 43.103 36.655 4.770 1.00 86.81 442 ALA A C 1
ATOM 3565 O O . ALA A 1 442 ? 43.094 37.757 4.225 1.00 86.81 442 ALA A O 1
ATOM 3566 N N . ALA A 1 443 ? 44.132 36.246 5.519 1.00 87.56 443 ALA A N 1
ATOM 3567 C CA . ALA A 1 443 ? 45.354 37.028 5.710 1.00 87.56 443 ALA A CA 1
ATOM 3568 C C . ALA A 1 443 ? 46.237 37.087 4.455 1.00 87.56 443 ALA A C 1
ATOM 3570 O O . ALA A 1 443 ? 46.965 38.054 4.287 1.00 87.56 443 ALA A O 1
ATOM 3571 N N . ARG A 1 444 ? 46.174 36.078 3.577 1.00 86.12 444 ARG A N 1
ATOM 3572 C CA . ARG A 1 444 ? 46.923 36.044 2.309 1.00 86.12 444 ARG A CA 1
ATOM 3573 C C . ARG A 1 444 ? 46.229 36.805 1.173 1.00 86.12 444 ARG A C 1
ATOM 3575 O O . ARG A 1 444 ? 46.869 37.115 0.175 1.00 86.12 444 ARG A O 1
ATOM 3582 N N . MET A 1 445 ? 44.925 37.053 1.302 1.00 75.75 445 MET A N 1
ATOM 3583 C CA . MET A 1 445 ? 44.142 37.857 0.354 1.00 75.75 445 MET A CA 1
ATOM 3584 C C . MET A 1 445 ? 44.164 39.364 0.656 1.00 75.75 445 MET A C 1
ATOM 3586 O O . MET A 1 445 ? 43.734 40.145 -0.190 1.00 75.75 445 MET A O 1
ATOM 3590 N N . LYS A 1 446 ? 44.630 39.769 1.841 1.00 75.75 446 LYS A N 1
ATOM 3591 C CA . LYS A 1 446 ? 44.954 41.163 2.174 1.00 75.75 446 LYS A CA 1
ATOM 3592 C C . LYS A 1 446 ? 46.429 41.419 1.916 1.00 75.75 446 LYS A C 1
ATOM 3594 O O . LYS A 1 446 ? 46.735 42.567 1.530 1.00 75.75 446 LYS A O 1
#

Secondary structure (DSSP, 8-state):
-------HHHHHHHHHHHHHHHT-------------TT--TT-HHHHHHHHHHHHHHHHHHHHHHHHHHHHHHHHHHHHHHHHGGG--TTHHHHHHHHHHHHHHHHHHHHHHHHHHHHHHHHHHHHHHHHHHHHHHHHHHHHHHHHHHHHHHHHHHHHHHHHHHHHHHHHHHHHHHHHHHHHHHHHHHHHHHHHHHHHHHHHHHHHHHHHHHHHHHHHHHHHHHHHHHHHHHHHHHTT-----HHHHHHHHHHHHHHHHHHHHHHHHHHHHHHHHHHHHHHHHHHHHHHHHHS--TTSSSSSSS--S---------------PPP--------THHHHHHHHHHHHHHHHHHHHHHHHHHHHTTT--HHHHHHHHHHHHHHHHHHHHHHHS---TTHHHHHHHHHHHHHHHHHHHHHHHHHHHHHHHHHHHHHHHHHHHHHHHHH-

Foldseek 3Di:
DDPPPPPVVVVVVVVVVVCVVVVPPPPPPPPPVPADPVNDPPDPVVVVVVVVVVVVVVVVVVVVVVVVVVVVVVVVVVVVVVVVVPDDDVCVVVVVVVVVVVVVVVVVVVVVVVVVVVVVVVVVVVVVVVVVVVVVVVVVVVVVVVVVVVVVVVVVVVVVVVVVVVVVVVVVVVVVVVVVVVVVVVVVVVVVVVVVVVVVVVVVVVVVVVVVVVVVVVVVVVVVVVVVVVVVCVVCVPDDDDCPPVVVVVVVVVVVVVVVVVVVVVVVVVVVVVVVVVVVVVVVVVVVVVVVPPPPVPPPPPPPPDDDDDDDDDDDDDDDDDDDDDDDDDPPDCVVVVVVVVLVVVVVVVVVVLVVVVVVCVVVVDDPPVSVVVVVVVVVVNVVVVVVVVPDDDDPVVVVCVVVVVVVVVVVVVVVVVVVVVVVVVVVVVVVVVVVVVVVVVVVVD

Organism: NCBI:txid153919

Sequence (446 aa):
MNSSNDDPETDEIIEELSNAFSSGIAPTDISSTLMCCCQQDDCQNYRAWEDMRSSLENKFTLTIDIGHELLQRFENLRQQHDVERQESPTAIEDGQAQISQLITEKQNLEKQVNQALVHHEVAEAALETLHKELHDAHQTIAHLTADNVMYGNLESRLLEVINERDDLQQEREATSTKTRRTELDLARLQAKITKLRGEVWRLQHELEQKELHQTDFRGSLLQSTKSQIQRLVAKLSFTRVTESTELTKSLEDMCTANDRLKRHNKELEAFLVDARDEIQLLRQEVEEKDARIPTRQNIVEHDELQETEVAVDIGIEYSSVIYEIPQQPRIATPCNAIVKFFFMVGILSYWVFCAKAIRQAILKEDDWPRIIEYVTSGTISLIFIGRAMEKQSYGSLYEAILVNVTSFIGASFCVFIGWRIAFEIRVVLALSYINHIVGLVAARMK

Radius of gyration: 61.84 Å; chains: 1; bounding box: 114×85×194 Å

pLDDT: mean 79.8, std 18.49, range [33.22, 98.62]